Protein AF-A0A356J561-F1 (afdb_monomer_lite)

Secondary structure (DSSP, 8-state):
--GGGGS-HHHHHHHHHHHHHHHHHHHTTS-EEESSSEEEHHHHHHHHHHHHHHHHHHHHHHHHT-HHHHHHHHHHHHHHHHHHHHTT--HHHHHHHHHHHHHHHHHHHHHHHHHHH-GGGHHHHHHHHHHHHHHHHHTS-THHHHHHTT-S---THHHHHHHHSHHHHHHHHHHHHTHHHHHHTTTS-HHHHHHHHHHHHHHHHHH-GGGHHHHHHHHHHHHHHHHHTTSHHHHHHHHHTHHHHHHHHHHHHHHHHHHHHHHHHTTTT-HHHHHHHHHHHTT---HHHHHHHH-HHHHHHHHHHHHSTTT---TT-B-SS-HHHHHHHHHS-HHHHHHHHHHHHHHHHTTPPPBPP--SHHHHHHHHHTHHHHHHHHHHHHHHHHIIIIITTSSGGGHHHHHHHHHHHHHHHHH-----HHHHHHHHHHHHHHHHHHTTSSPPPHHHHHHHHHHH--

Radius of gyration: 22.51 Å; chains: 1; bounding box: 52×52×66 Å

pLDDT: mean 91.41, std 10.83, range [37.75, 98.75]

Sequence (458 aa):
MKVKDLIPPAERRRRGHIAFLLFLLGLFAETKVYLYGAIALSELVIFALTPILVLKHYYRMRREGFLPFIFMMGGLIVSMLISSAWNHTPLPYVIKQFAMLYGILAYYICFYELLRQNMRGLGWFFFGVALSHIITIYALNPTVTVSEAGSAYIGQGDTYDIVRGPLFWIARVQAFGQIPIIGSYLSTPFVYSIFFPIAFSAFALASTVSGRGAALFAFLSCLILAVGRKSREKMQRLSRHFLVFVVLGLIGVVLFKSIYSYTASTGMLGDAARGKYEAQTSQGSGLIRLLMGGRSEFFMAIPAAIHRPIMGYGPQAEDKDGYALRFLLKYGDDQAVKNYNKRRLDMLRFGYRMSIPTHSHVMWAWITCGLFGLIFFLWLVYLVYQHMRHYIAAIPQWYGYFALTIPPFLWDFFFSPITQRWSLGLFAACLFFARAVGRGTMRLPPDMELEAEKHDTK

Structure (mmCIF, N/CA/C/O backbone):
data_AF-A0A356J561-F1
#
_entry.id   AF-A0A356J561-F1
#
loop_
_atom_site.group_PDB
_atom_site.id
_atom_site.type_symbol
_atom_site.label_atom_id
_atom_site.label_alt_id
_atom_site.label_comp_id
_atom_site.label_asym_id
_atom_site.label_entity_id
_atom_site.label_seq_id
_atom_site.pdbx_PDB_ins_code
_atom_site.Cartn_x
_atom_site.Cartn_y
_atom_site.Cartn_z
_atom_site.occupancy
_atom_site.B_iso_or_equiv
_atom_site.auth_seq_id
_atom_site.auth_comp_id
_atom_site.auth_asym_id
_atom_site.auth_atom_id
_atom_site.pdbx_PDB_model_num
ATOM 1 N N . MET A 1 1 ? -14.756 6.631 36.782 1.00 66.31 1 MET A N 1
ATOM 2 C CA . MET A 1 1 ? -14.152 5.308 36.499 1.00 66.31 1 MET A CA 1
ATOM 3 C C . MET A 1 1 ? -13.190 5.442 35.322 1.00 66.31 1 MET A C 1
ATOM 5 O O . MET A 1 1 ? -13.579 6.043 34.319 1.00 66.31 1 MET A O 1
ATOM 9 N N . LYS A 1 2 ? -11.928 4.997 35.424 1.00 78.62 2 LYS A N 1
ATOM 10 C CA . LYS A 1 2 ? -11.008 5.060 34.271 1.00 78.62 2 LYS A CA 1
ATOM 11 C C . LYS A 1 2 ? -11.382 3.918 33.321 1.00 78.62 2 LYS A C 1
ATOM 13 O O . LYS A 1 2 ? -11.711 2.829 33.763 1.00 78.62 2 LYS A O 1
ATOM 18 N N . VAL A 1 3 ? -11.301 4.134 32.005 1.00 77.56 3 VAL A N 1
ATOM 19 C CA . VAL A 1 3 ? -11.665 3.118 30.984 1.00 77.56 3 VAL A CA 1
ATOM 20 C C . VAL A 1 3 ? -10.911 1.794 31.190 1.00 77.56 3 VAL A C 1
ATOM 22 O O . VAL A 1 3 ? -11.431 0.724 30.900 1.00 77.56 3 VAL A O 1
ATOM 25 N N . LYS A 1 4 ? -9.693 1.859 31.743 1.00 77.38 4 LYS A N 1
ATOM 26 C CA . LYS A 1 4 ? -8.872 0.685 32.066 1.00 77.38 4 LYS A CA 1
ATOM 27 C C . LYS A 1 4 ? -9.520 -0.230 33.112 1.00 77.38 4 LYS A C 1
ATOM 29 O O . LYS A 1 4 ? -9.250 -1.429 33.084 1.00 77.38 4 LYS A O 1
ATOM 34 N N . ASP A 1 5 ? -10.365 0.312 33.982 1.00 85.94 5 ASP A N 1
ATOM 35 C CA . ASP A 1 5 ? -11.000 -0.416 35.085 1.00 85.94 5 ASP A CA 1
ATOM 36 C C . ASP A 1 5 ? -12.184 -1.271 34.602 1.00 85.94 5 ASP A C 1
ATOM 38 O O . ASP A 1 5 ? -12.628 -2.159 35.316 1.00 85.94 5 ASP A O 1
ATOM 42 N N . LEU A 1 6 ? -12.662 -1.044 33.371 1.00 85.88 6 LEU A N 1
ATOM 43 C CA . LEU A 1 6 ? -13.761 -1.802 32.760 1.00 85.88 6 LEU A CA 1
ATOM 44 C C . LEU A 1 6 ? -13.317 -3.141 32.155 1.00 85.88 6 LEU A C 1
ATOM 46 O O . LEU A 1 6 ? -14.156 -3.981 31.850 1.00 85.88 6 LEU A O 1
ATOM 50 N N . ILE A 1 7 ? -12.011 -3.336 31.942 1.00 89.31 7 ILE A N 1
ATOM 51 C CA . ILE A 1 7 ? -11.474 -4.543 31.306 1.00 89.31 7 ILE A CA 1
ATOM 52 C C . ILE A 1 7 ? -10.985 -5.499 32.399 1.00 89.31 7 ILE A C 1
ATOM 54 O O . ILE A 1 7 ? -10.043 -5.138 33.120 1.00 89.31 7 ILE A O 1
ATOM 58 N N . PRO A 1 8 ? -11.535 -6.725 32.492 1.00 93.31 8 PRO A N 1
ATOM 59 C CA . PRO A 1 8 ? -11.072 -7.729 33.440 1.00 93.31 8 PRO A CA 1
ATOM 60 C C . PRO A 1 8 ? -9.554 -7.976 33.328 1.00 93.31 8 PRO A C 1
ATOM 62 O O . PRO A 1 8 ? -9.016 -8.007 32.213 1.00 93.31 8 PRO A O 1
ATOM 65 N N . PRO A 1 9 ? -8.832 -8.217 34.440 1.00 93.56 9 PRO A N 1
ATOM 66 C CA . PRO A 1 9 ? -7.381 -8.429 34.418 1.00 93.56 9 PRO A CA 1
ATOM 67 C C . PRO A 1 9 ? -6.921 -9.542 33.462 1.00 93.56 9 PRO A C 1
ATOM 69 O O . PRO A 1 9 ? -5.907 -9.391 32.777 1.00 93.56 9 PRO A O 1
ATOM 72 N N . ALA A 1 10 ? -7.687 -10.635 33.367 1.00 94.69 10 ALA A N 1
ATOM 73 C CA . ALA A 1 10 ? -7.405 -11.745 32.456 1.00 94.69 10 ALA A CA 1
ATOM 74 C C . ALA A 1 10 ? -7.483 -11.321 30.978 1.00 94.69 10 ALA A C 1
ATOM 76 O O . ALA A 1 10 ? -6.598 -11.645 30.183 1.00 94.69 10 ALA A O 1
ATOM 77 N N . GLU A 1 11 ? -8.497 -10.532 30.612 1.00 93.94 11 GLU A N 1
ATOM 78 C CA . GLU A 1 11 ? -8.637 -10.002 29.256 1.00 93.94 11 GLU A CA 1
ATOM 79 C C . GLU A 1 11 ? -7.517 -9.007 28.934 1.00 93.94 11 GLU A C 1
ATOM 81 O O . GLU A 1 11 ? -6.942 -9.049 27.845 1.00 93.94 11 GLU A O 1
ATOM 86 N N . ARG A 1 12 ? -7.132 -8.165 29.900 1.00 93.75 12 ARG A N 1
ATOM 87 C CA . ARG A 1 12 ? -6.001 -7.240 29.751 1.00 93.75 12 ARG A CA 1
ATOM 88 C C . ARG A 1 12 ? -4.695 -7.986 29.462 1.00 93.75 12 ARG A C 1
ATOM 90 O O . ARG A 1 12 ? -3.972 -7.601 28.542 1.00 93.75 12 ARG A O 1
ATOM 97 N N . ARG A 1 13 ? -4.415 -9.070 30.198 1.00 96.12 13 ARG A N 1
ATOM 98 C CA . ARG A 1 13 ? -3.238 -9.927 29.972 1.00 96.12 13 ARG A CA 1
ATOM 99 C C . ARG A 1 13 ? -3.271 -10.549 28.574 1.00 96.12 13 ARG A C 1
ATOM 101 O O . ARG A 1 13 ? -2.289 -10.452 27.841 1.00 96.12 13 ARG A O 1
ATOM 108 N N . ARG A 1 14 ? -4.419 -11.099 28.163 1.00 96.56 14 ARG A N 1
ATOM 109 C CA . ARG A 1 14 ? -4.609 -11.651 26.812 1.00 96.56 14 ARG A CA 1
ATOM 110 C C . ARG A 1 14 ? -4.362 -10.605 25.722 1.00 96.56 14 ARG A C 1
ATOM 112 O O . ARG A 1 14 ? -3.602 -10.875 24.798 1.00 96.56 14 ARG A O 1
ATOM 119 N N . ARG A 1 15 ? -4.946 -9.405 25.833 1.00 95.81 15 ARG A N 1
ATOM 120 C CA . ARG A 1 15 ? -4.719 -8.304 24.874 1.00 95.81 15 ARG A CA 1
ATOM 121 C C . ARG A 1 15 ? -3.240 -7.906 24.804 1.00 95.81 15 ARG A C 1
ATOM 123 O O . ARG A 1 15 ? -2.757 -7.624 23.710 1.00 95.81 15 ARG A O 1
ATOM 130 N N . GLY A 1 16 ? -2.527 -7.939 25.934 1.00 96.94 16 GLY A N 1
ATOM 131 C CA . GLY A 1 16 ? -1.077 -7.734 26.000 1.00 96.94 16 GLY A CA 1
ATOM 132 C C . GLY A 1 16 ? -0.287 -8.777 25.206 1.00 96.94 16 GLY A C 1
ATOM 133 O O . GLY A 1 16 ? 0.551 -8.408 24.389 1.00 96.94 16 GLY A O 1
ATOM 134 N N . HIS A 1 17 ? -0.611 -10.065 25.357 1.00 97.81 17 HIS A N 1
ATOM 135 C CA . HIS A 1 17 ? 0.009 -11.125 24.554 1.00 97.81 17 HIS A CA 1
ATOM 136 C C . HIS A 1 17 ? -0.261 -10.950 23.056 1.00 97.81 17 HIS A C 1
ATOM 138 O O . HIS A 1 17 ? 0.660 -11.057 22.254 1.00 97.81 17 HIS A O 1
ATOM 144 N N . ILE A 1 18 ? -1.494 -10.614 22.666 1.00 98.12 18 ILE A N 1
ATOM 145 C CA . ILE A 1 18 ? -1.825 -10.365 21.254 1.00 98.12 18 ILE A CA 1
ATOM 146 C C . ILE A 1 18 ? -1.093 -9.133 20.707 1.00 98.12 18 ILE A C 1
ATOM 148 O O . ILE A 1 18 ? -0.613 -9.167 19.577 1.00 98.12 18 ILE A O 1
ATOM 152 N N . ALA A 1 19 ? -0.962 -8.062 21.494 1.00 98.00 19 ALA A N 1
ATOM 153 C CA . ALA A 1 19 ? -0.169 -6.894 21.107 1.00 98.00 19 ALA A CA 1
ATOM 154 C C . ALA A 1 19 ? 1.305 -7.258 20.884 1.00 98.00 19 ALA A C 1
ATOM 156 O O . ALA A 1 19 ? 1.902 -6.813 19.908 1.00 98.00 19 ALA A O 1
ATOM 157 N N . PHE A 1 20 ? 1.868 -8.110 21.745 1.00 98.31 20 PHE A N 1
ATOM 158 C CA . PHE A 1 20 ? 3.225 -8.618 21.582 1.00 98.31 20 PHE A CA 1
ATOM 159 C C . PHE A 1 20 ? 3.372 -9.494 20.328 1.00 98.31 20 PHE A C 1
ATOM 161 O O . PHE A 1 20 ? 4.332 -9.331 19.584 1.00 98.31 20 PHE A O 1
ATOM 168 N N . LEU A 1 21 ? 2.398 -10.359 20.025 1.00 98.38 21 LEU A N 1
ATOM 169 C CA . LEU A 1 21 ? 2.399 -11.137 18.779 1.00 98.38 21 LEU A CA 1
ATOM 170 C C . LEU A 1 21 ? 2.306 -10.244 17.535 1.00 98.38 21 LEU A C 1
ATOM 172 O O . LEU A 1 21 ? 3.018 -10.485 16.566 1.00 98.38 21 LEU A O 1
ATOM 176 N N . LEU A 1 22 ? 1.475 -9.197 17.562 1.00 98.50 22 LEU A N 1
ATOM 177 C CA . LEU A 1 22 ? 1.405 -8.199 16.488 1.00 98.50 22 LEU A CA 1
ATOM 178 C C . LEU A 1 22 ? 2.728 -7.445 16.336 1.00 98.50 22 LEU A C 1
ATOM 180 O O . LEU A 1 22 ? 3.173 -7.224 15.213 1.00 98.50 22 LEU A O 1
ATOM 184 N N . PHE A 1 23 ? 3.375 -7.096 17.449 1.00 98.50 23 PHE A N 1
ATOM 185 C CA . PHE A 1 23 ? 4.709 -6.508 17.441 1.00 98.50 23 PHE A CA 1
ATOM 186 C C . PHE A 1 23 ? 5.737 -7.437 16.790 1.00 98.50 23 PHE A C 1
ATOM 188 O O . PHE A 1 23 ? 6.428 -6.997 15.879 1.00 98.50 23 PHE A O 1
ATOM 195 N N . LEU A 1 24 ? 5.803 -8.715 17.184 1.00 98.25 24 LEU A N 1
ATOM 196 C CA . LEU A 1 24 ? 6.716 -9.691 16.575 1.00 98.25 24 LEU A CA 1
ATOM 197 C C . LEU A 1 24 ? 6.417 -9.913 15.089 1.00 98.25 24 LEU A C 1
ATOM 199 O O . LEU A 1 24 ? 7.339 -9.986 14.279 1.00 98.25 24 LEU A O 1
ATOM 203 N N . LEU A 1 25 ? 5.134 -9.973 14.719 1.00 98.31 25 LEU A N 1
ATOM 204 C CA . LEU A 1 25 ? 4.709 -10.085 13.326 1.00 98.31 25 LEU A CA 1
ATOM 205 C C . LEU A 1 25 ? 5.248 -8.914 12.493 1.00 98.31 25 LEU A C 1
ATOM 207 O O . LEU A 1 25 ? 5.758 -9.140 11.401 1.00 98.31 25 LEU A O 1
ATOM 211 N N . GLY A 1 26 ? 5.183 -7.688 13.023 1.00 98.06 26 GLY A N 1
ATOM 212 C CA . GLY A 1 26 ? 5.759 -6.500 12.389 1.00 98.06 26 GLY A CA 1
ATOM 213 C C . GLY A 1 26 ? 7.287 -6.484 12.404 1.00 98.06 26 GLY A C 1
ATOM 214 O O . GLY A 1 26 ? 7.905 -6.183 11.387 1.00 98.06 26 GLY A O 1
ATOM 215 N N . LEU A 1 27 ? 7.903 -6.859 13.528 1.00 97.31 27 LEU A N 1
ATOM 216 C CA . LEU A 1 27 ? 9.357 -6.896 13.722 1.00 97.31 27 LEU A CA 1
ATOM 217 C C . LEU A 1 27 ? 10.054 -7.798 12.705 1.00 97.31 27 LEU A C 1
ATOM 219 O O . LEU A 1 27 ? 11.176 -7.512 12.299 1.00 97.31 27 LEU A O 1
ATOM 223 N N . PHE A 1 28 ? 9.374 -8.854 12.268 1.00 96.69 28 PHE A N 1
ATOM 224 C CA . PHE A 1 28 ? 9.879 -9.817 11.298 1.00 96.69 28 PHE A CA 1
ATOM 225 C C . PHE A 1 28 ? 9.219 -9.695 9.915 1.00 96.69 28 PHE A C 1
ATOM 227 O O . PHE A 1 28 ? 9.334 -10.618 9.104 1.00 96.69 28 PHE A O 1
ATOM 234 N N . ALA A 1 29 ? 8.500 -8.603 9.633 1.00 95.62 29 ALA A N 1
ATOM 235 C CA . ALA A 1 29 ? 7.824 -8.377 8.350 1.00 95.62 29 ALA A CA 1
ATOM 236 C C . ALA A 1 29 ? 8.774 -7.915 7.234 1.00 95.62 29 ALA A C 1
ATOM 238 O O . ALA A 1 29 ? 8.574 -8.270 6.075 1.00 95.62 29 ALA A O 1
ATOM 239 N N . GLU A 1 30 ? 9.819 -7.158 7.575 1.00 91.94 30 GLU A N 1
ATOM 240 C CA . GLU A 1 30 ? 10.835 -6.679 6.618 1.00 91.94 30 GLU A CA 1
ATOM 241 C C . GLU A 1 30 ? 12.146 -7.454 6.716 1.00 91.94 30 GLU A C 1
ATOM 243 O O . GLU A 1 30 ? 13.008 -7.371 5.847 1.00 91.94 30 GLU A O 1
ATOM 248 N N . THR A 1 31 ? 12.268 -8.261 7.762 1.00 91.25 31 THR A N 1
ATOM 249 C CA . THR A 1 31 ? 13.408 -9.122 8.013 1.00 91.25 31 THR A CA 1
ATOM 250 C C . THR A 1 31 ? 13.351 -10.347 7.111 1.00 91.25 31 THR A C 1
ATOM 252 O O . THR A 1 31 ? 12.625 -11.295 7.406 1.00 91.25 31 THR A O 1
ATOM 255 N N . LYS A 1 32 ? 14.086 -10.320 5.996 1.00 88.44 32 LYS A N 1
ATOM 256 C CA . LYS A 1 32 ? 13.977 -11.316 4.921 1.00 88.44 32 LYS A CA 1
ATOM 257 C C . LYS A 1 32 ? 15.174 -12.256 4.855 1.00 88.44 32 LYS A C 1
ATOM 259 O O . LYS A 1 32 ? 16.315 -11.858 5.063 1.00 88.44 32 LYS A O 1
ATOM 264 N N . VAL A 1 33 ? 14.890 -13.503 4.500 1.00 88.38 33 VAL A N 1
ATOM 265 C CA . VAL A 1 33 ? 15.867 -14.522 4.109 1.00 88.38 33 VAL A CA 1
ATOM 266 C C . VAL A 1 33 ? 15.682 -14.852 2.632 1.00 88.38 33 VAL A C 1
ATOM 268 O O . VAL A 1 33 ? 14.574 -14.759 2.098 1.00 88.38 33 VAL A O 1
ATOM 271 N N . TYR A 1 34 ? 16.767 -15.218 1.951 1.00 83.88 34 TYR A N 1
ATOM 272 C CA . TYR A 1 34 ? 16.714 -15.569 0.535 1.00 83.88 34 TYR A CA 1
ATOM 273 C C . TYR A 1 34 ? 16.515 -17.081 0.368 1.00 83.88 34 TYR A C 1
ATOM 275 O O . TYR A 1 34 ? 17.456 -17.860 0.503 1.00 83.88 34 TYR A O 1
ATOM 283 N N . LEU A 1 35 ? 15.279 -17.491 0.082 1.00 83.56 35 LEU A N 1
ATOM 284 C CA . LEU A 1 35 ? 14.867 -18.871 -0.187 1.00 83.56 35 LEU A CA 1
ATOM 285 C C . LEU A 1 35 ? 14.067 -18.888 -1.499 1.00 83.56 35 LEU A C 1
ATOM 287 O O . LEU A 1 35 ? 12.858 -18.676 -1.492 1.00 83.56 35 LEU A O 1
ATOM 291 N N . TYR A 1 36 ? 14.745 -19.075 -2.641 1.00 78.19 36 TYR A N 1
ATOM 292 C CA . TYR A 1 36 ? 14.140 -18.971 -3.988 1.00 78.19 36 TYR A CA 1
ATOM 293 C C . TYR A 1 36 ? 13.408 -17.635 -4.246 1.00 78.19 36 TYR A C 1
ATOM 295 O O . TYR A 1 36 ? 12.451 -17.538 -5.016 1.00 78.19 36 TYR A O 1
ATOM 303 N N . GLY A 1 37 ? 13.892 -16.581 -3.590 1.00 81.31 37 GLY A N 1
ATOM 304 C CA . GLY A 1 37 ? 13.260 -15.274 -3.493 1.00 81.31 37 GLY A CA 1
ATOM 305 C C . GLY A 1 37 ? 13.356 -14.752 -2.063 1.00 81.31 37 GLY A C 1
ATOM 306 O O . GLY A 1 37 ? 13.749 -15.471 -1.149 1.00 81.31 37 GLY A O 1
ATOM 307 N N . ALA A 1 38 ? 13.016 -13.486 -1.860 1.00 85.81 38 ALA A N 1
ATOM 308 C CA . ALA A 1 38 ? 12.989 -12.915 -0.525 1.00 85.81 38 ALA A CA 1
ATOM 309 C C . ALA A 1 38 ? 11.704 -13.349 0.201 1.00 85.81 38 ALA A C 1
ATOM 311 O O . ALA A 1 38 ? 10.593 -13.120 -0.292 1.00 85.81 38 ALA A O 1
ATOM 312 N N . ILE A 1 39 ? 11.857 -14.007 1.348 1.00 91.25 39 ILE A N 1
ATOM 313 C CA . ILE A 1 39 ? 10.764 -14.426 2.232 1.00 91.25 39 ILE A CA 1
ATOM 314 C C . ILE A 1 39 ? 11.021 -13.803 3.600 1.00 91.25 39 ILE A C 1
ATOM 316 O O . ILE A 1 39 ? 12.116 -13.942 4.145 1.00 91.25 39 ILE A O 1
ATOM 320 N N . ALA A 1 40 ? 10.044 -13.094 4.155 1.00 93.88 40 ALA A N 1
ATOM 321 C CA . ALA A 1 40 ? 10.171 -12.522 5.486 1.00 93.88 40 ALA A CA 1
ATOM 322 C C . ALA A 1 40 ? 10.139 -13.624 6.556 1.00 93.88 40 ALA A C 1
ATOM 324 O O . ALA A 1 40 ? 9.437 -14.624 6.422 1.00 93.88 40 ALA A O 1
ATOM 325 N N . LEU A 1 41 ? 10.854 -13.443 7.663 1.00 95.06 41 LEU A N 1
ATOM 326 C CA . LEU A 1 41 ? 10.851 -14.411 8.763 1.00 95.06 41 LEU A CA 1
ATOM 327 C C . LEU A 1 41 ? 9.440 -14.624 9.331 1.00 95.06 41 LEU A C 1
ATOM 329 O O . LEU A 1 41 ? 9.065 -15.747 9.662 1.00 95.06 41 LEU A O 1
ATOM 333 N N . SER A 1 42 ? 8.627 -13.566 9.378 1.00 97.25 42 SER A N 1
ATOM 334 C CA . SER A 1 42 ? 7.215 -13.687 9.753 1.00 97.25 42 SER A CA 1
ATOM 335 C C . SER A 1 42 ? 6.394 -14.519 8.763 1.00 97.25 42 SER A C 1
ATOM 337 O O . SER A 1 42 ? 5.468 -15.210 9.190 1.00 97.25 42 SER A O 1
ATOM 339 N N . GLU A 1 43 ? 6.742 -14.506 7.471 1.00 96.94 43 GLU A N 1
ATOM 340 C CA . GLU A 1 43 ? 6.055 -15.292 6.441 1.00 96.94 43 GLU A CA 1
ATOM 341 C C . GLU A 1 43 ? 6.186 -16.791 6.688 1.00 96.94 43 GLU A C 1
ATOM 343 O O . GLU A 1 43 ? 5.200 -17.508 6.557 1.00 96.94 43 GLU A O 1
ATOM 348 N N . LEU A 1 44 ? 7.355 -17.260 7.134 1.00 96.00 44 LEU A N 1
ATOM 349 C CA . LEU A 1 44 ? 7.582 -18.677 7.443 1.00 96.00 44 LEU A CA 1
ATOM 350 C C . LEU A 1 44 ? 6.567 -19.204 8.466 1.00 96.00 44 LEU A C 1
ATOM 352 O O . LEU A 1 44 ? 5.994 -20.281 8.295 1.00 96.00 44 LEU A O 1
ATOM 356 N N . VAL A 1 45 ? 6.300 -18.411 9.507 1.00 97.31 45 VAL A N 1
ATOM 357 C CA . VAL A 1 45 ? 5.358 -18.773 10.571 1.00 97.31 45 VAL A CA 1
ATOM 358 C C . VAL A 1 45 ? 3.919 -18.701 10.067 1.00 97.31 45 VAL A C 1
ATOM 360 O O . VAL A 1 45 ? 3.149 -19.650 10.237 1.00 97.31 45 VAL A O 1
ATOM 363 N N . ILE A 1 46 ? 3.527 -17.598 9.423 1.00 97.94 46 ILE A N 1
ATOM 364 C CA . ILE A 1 46 ? 2.133 -17.433 8.987 1.00 97.94 46 ILE A CA 1
ATOM 365 C C . ILE A 1 46 ? 1.778 -18.368 7.827 1.00 97.94 46 ILE A C 1
ATOM 367 O O . ILE A 1 46 ? 0.627 -18.786 7.748 1.00 97.94 46 ILE A O 1
ATOM 371 N N . PHE A 1 47 ? 2.724 -18.760 6.968 1.00 97.62 47 PHE A N 1
ATOM 372 C CA . PHE A 1 47 ? 2.470 -19.710 5.879 1.00 97.62 47 PHE A CA 1
ATOM 373 C C . PHE A 1 47 ? 2.016 -21.061 6.429 1.00 97.62 47 PHE A C 1
ATOM 375 O O . PHE A 1 47 ? 1.062 -21.635 5.900 1.00 97.62 47 PHE A O 1
ATOM 382 N N . ALA A 1 48 ? 2.643 -21.518 7.517 1.00 97.25 48 ALA A N 1
ATOM 383 C CA . ALA A 1 48 ? 2.280 -22.749 8.208 1.00 97.25 48 ALA A CA 1
ATOM 384 C C . ALA A 1 48 ? 0.955 -22.621 8.982 1.00 97.25 48 ALA A C 1
ATOM 386 O O . ALA A 1 48 ? 0.140 -23.542 8.982 1.00 97.25 48 ALA A O 1
ATOM 387 N N . LEU A 1 49 ? 0.706 -21.472 9.621 1.00 98.00 49 LEU A N 1
ATOM 388 C CA . LEU A 1 49 ? -0.513 -21.260 10.413 1.00 98.00 49 LEU A CA 1
ATOM 389 C C . LEU A 1 49 ? -1.764 -21.027 9.561 1.00 98.00 49 LEU A C 1
ATOM 391 O O . LEU A 1 49 ? -2.871 -21.332 10.004 1.00 98.00 49 LEU A O 1
ATOM 395 N N . THR A 1 50 ? -1.613 -20.481 8.356 1.00 98.12 50 THR A N 1
ATOM 396 C CA . THR A 1 50 ? -2.735 -20.021 7.527 1.00 98.12 50 THR A CA 1
ATOM 397 C C . THR A 1 50 ? -3.786 -21.105 7.259 1.00 98.12 50 THR A C 1
ATOM 399 O O . THR A 1 50 ? -4.955 -20.842 7.551 1.00 98.12 50 THR A O 1
ATOM 402 N N . PRO A 1 51 ? -3.444 -22.330 6.808 1.00 98.00 51 PRO A N 1
ATOM 403 C CA . PRO A 1 51 ? -4.443 -23.373 6.568 1.00 98.00 51 PRO A CA 1
ATOM 404 C C . PRO A 1 51 ? -5.213 -23.742 7.844 1.00 98.00 51 PRO A C 1
ATOM 406 O O . PRO A 1 51 ? -6.437 -23.872 7.824 1.00 98.00 51 PRO A O 1
ATOM 409 N N . ILE A 1 52 ? -4.509 -23.822 8.978 1.00 98.38 52 ILE A N 1
ATOM 410 C CA . ILE A 1 52 ? -5.092 -24.142 10.288 1.00 98.38 52 ILE A CA 1
ATOM 411 C C . ILE A 1 52 ? -6.063 -23.036 10.720 1.00 98.38 52 ILE A C 1
ATOM 413 O O . ILE A 1 52 ? -7.179 -23.325 11.154 1.00 98.38 52 ILE A O 1
ATOM 417 N N . LEU A 1 53 ? -5.667 -21.768 10.578 1.00 98.19 53 LEU A N 1
ATOM 418 C CA . LEU A 1 53 ? -6.502 -20.617 10.926 1.00 98.19 53 LEU A CA 1
ATOM 419 C C . LEU A 1 53 ? -7.748 -20.523 10.039 1.00 98.19 53 LEU A C 1
ATOM 421 O O . LEU A 1 53 ? -8.828 -20.229 10.557 1.00 98.19 53 LEU A O 1
ATOM 425 N N . VAL A 1 54 ? -7.632 -20.820 8.739 1.00 98.00 54 VAL A N 1
ATOM 426 C CA . VAL A 1 54 ? -8.789 -20.850 7.832 1.00 98.00 54 VAL A CA 1
ATOM 427 C C . VAL A 1 54 ? -9.794 -21.894 8.278 1.00 98.00 54 VAL A C 1
ATOM 429 O O . VAL A 1 54 ? -10.961 -21.556 8.465 1.00 98.00 54 VAL A O 1
ATOM 432 N N . LEU A 1 55 ? -9.349 -23.132 8.499 1.00 98.25 55 LEU A N 1
ATOM 433 C CA . LEU A 1 55 ? -10.228 -24.228 8.910 1.00 98.25 55 LEU A CA 1
ATOM 434 C C . LEU A 1 55 ? -10.871 -23.947 10.273 1.00 98.25 55 LEU A C 1
ATOM 436 O O . LEU A 1 55 ? -12.087 -24.062 10.428 1.00 98.25 55 LEU A O 1
ATOM 440 N N . LYS A 1 56 ? -10.076 -23.488 11.246 1.00 98.38 56 LYS A N 1
ATOM 441 C CA . LYS A 1 56 ? -10.539 -23.191 12.608 1.00 98.38 56 LYS A CA 1
ATOM 442 C C . LYS A 1 56 ? -11.538 -22.032 12.663 1.00 98.38 56 LYS A C 1
ATOM 444 O O . LYS A 1 56 ? -12.438 -22.035 13.505 1.00 98.38 56 LYS A O 1
ATOM 449 N N . HIS A 1 57 ? -11.383 -21.023 11.805 1.00 97.94 57 HIS A N 1
ATOM 450 C CA . HIS A 1 57 ? -12.172 -19.790 11.864 1.00 97.94 57 HIS A CA 1
ATOM 451 C C . HIS A 1 57 ? -13.118 -19.588 10.675 1.00 97.94 57 HIS A C 1
ATOM 453 O O . HIS A 1 57 ? -13.744 -18.531 10.581 1.00 97.94 57 HIS A O 1
ATOM 459 N N . TYR A 1 58 ? -13.304 -20.600 9.822 1.00 98.12 58 TYR A N 1
ATOM 460 C CA . TYR A 1 58 ? -14.119 -20.523 8.605 1.00 98.12 58 TYR A CA 1
ATOM 461 C C . TYR A 1 58 ? -15.527 -19.959 8.843 1.00 98.12 58 TYR A C 1
ATOM 463 O O . TYR A 1 58 ? -15.902 -18.938 8.266 1.00 98.12 58 TYR A O 1
ATOM 471 N N . TYR A 1 59 ? -16.299 -20.571 9.750 1.00 98.38 59 TYR A N 1
ATOM 472 C CA . TYR A 1 59 ? -17.669 -20.135 10.056 1.00 98.38 59 TYR A CA 1
ATOM 473 C C . TYR A 1 59 ? -17.728 -18.705 10.594 1.00 98.38 59 TYR A C 1
ATOM 475 O O . TYR A 1 59 ? -18.659 -17.952 10.302 1.00 98.38 59 TYR A O 1
ATOM 483 N N . ARG A 1 60 ? -16.711 -18.311 11.362 1.00 98.12 60 ARG A N 1
ATOM 484 C CA . ARG A 1 60 ? -16.620 -16.975 11.941 1.00 98.12 60 ARG A CA 1
ATOM 485 C C . ARG A 1 60 ? -16.311 -15.931 10.867 1.00 98.12 60 ARG A C 1
ATOM 487 O O . ARG A 1 60 ? -17.033 -14.940 10.779 1.00 98.12 60 ARG A O 1
ATOM 494 N N . MET A 1 61 ? -15.327 -16.200 10.007 1.00 98.38 61 MET A N 1
ATOM 495 C CA . MET A 1 61 ? -14.997 -15.365 8.849 1.00 98.38 61 MET A CA 1
ATOM 496 C C . MET A 1 61 ? -16.179 -15.243 7.886 1.00 98.38 61 MET A C 1
ATOM 498 O O . MET A 1 61 ? -16.424 -14.160 7.360 1.00 98.38 61 MET A O 1
ATOM 502 N N . ARG A 1 62 ? -16.951 -16.321 7.685 1.00 98.25 62 ARG A N 1
ATOM 503 C CA . ARG A 1 62 ? -18.180 -16.299 6.878 1.00 98.25 62 ARG A CA 1
ATOM 504 C C . ARG A 1 62 ? -19.208 -15.332 7.450 1.00 98.25 62 ARG A C 1
ATOM 506 O O . ARG A 1 62 ? -19.694 -14.471 6.723 1.00 98.25 62 ARG A O 1
ATOM 513 N N . ARG A 1 63 ? -19.512 -15.453 8.745 1.00 98.19 63 ARG A N 1
ATOM 514 C CA . ARG A 1 63 ? -20.495 -14.601 9.433 1.00 98.19 63 ARG A CA 1
ATOM 515 C C . ARG A 1 63 ? -20.081 -13.129 9.450 1.00 98.19 63 ARG A C 1
ATOM 517 O O . ARG A 1 63 ? -20.921 -12.254 9.291 1.00 98.19 63 ARG A O 1
ATOM 524 N N . GLU A 1 64 ? -18.794 -12.863 9.647 1.00 98.06 64 GLU A N 1
ATOM 525 C CA . GLU A 1 64 ? -18.238 -11.505 9.716 1.00 98.06 64 GLU A CA 1
ATOM 526 C C . GLU A 1 64 ? -17.909 -10.934 8.319 1.00 98.06 64 GLU A C 1
ATOM 528 O O . GLU A 1 64 ? -17.523 -9.775 8.200 1.00 98.06 64 GLU A O 1
ATOM 533 N N . GLY A 1 65 ? -18.099 -11.719 7.250 1.00 98.00 65 GLY A N 1
ATOM 534 C CA . GLY A 1 65 ? -18.004 -11.267 5.863 1.00 98.00 65 GLY A CA 1
ATOM 535 C C . GLY A 1 65 ? -16.593 -11.211 5.275 1.00 98.00 65 GLY A C 1
ATOM 536 O O . GLY A 1 65 ? -16.418 -10.517 4.284 1.00 98.00 65 GLY A O 1
ATOM 537 N N . PHE A 1 66 ? -15.611 -11.923 5.836 1.00 98.50 66 PHE A N 1
ATOM 538 C CA . PHE A 1 66 ? -14.200 -11.932 5.398 1.00 98.50 66 PHE A CA 1
ATOM 539 C C . PHE A 1 66 ? -13.907 -12.913 4.242 1.00 98.50 66 PHE A C 1
ATOM 541 O O . PHE A 1 66 ? -12.933 -12.752 3.511 1.00 98.50 66 PHE A O 1
ATOM 548 N N . LEU A 1 67 ? -14.766 -13.915 4.011 1.00 98.31 67 LEU A N 1
ATOM 549 C CA . LEU A 1 67 ? -14.550 -14.910 2.946 1.00 98.31 67 LEU A CA 1
ATOM 550 C C . LEU A 1 67 ? -14.414 -14.358 1.512 1.00 98.31 67 LEU A C 1
ATOM 552 O O . LEU A 1 67 ? -13.636 -14.944 0.760 1.00 98.31 67 LEU A O 1
ATOM 556 N N . PRO A 1 68 ? -15.098 -13.272 1.089 1.00 98.50 68 PRO A N 1
ATOM 557 C CA . PRO A 1 68 ? -14.964 -12.764 -0.274 1.00 98.50 68 PRO A CA 1
ATOM 558 C C . PRO A 1 68 ? -13.515 -12.477 -0.678 1.00 98.50 68 PRO A C 1
ATOM 560 O O . PRO A 1 68 ? -13.132 -12.807 -1.792 1.00 98.50 68 PRO A O 1
ATOM 563 N N . PHE A 1 69 ? -12.683 -11.939 0.222 1.00 98.44 69 PHE A N 1
ATOM 564 C CA . PHE A 1 69 ? -11.270 -11.704 -0.086 1.00 98.44 69 PHE A CA 1
ATOM 565 C C . PHE A 1 69 ? -10.485 -13.004 -0.266 1.00 98.44 69 PHE A C 1
ATOM 567 O O . PHE A 1 69 ? -9.685 -13.104 -1.189 1.00 98.44 69 PHE A O 1
ATOM 574 N N . ILE A 1 70 ? -10.754 -14.018 0.564 1.00 98.44 70 ILE A N 1
ATOM 575 C CA . ILE A 1 70 ? -10.121 -15.340 0.452 1.00 98.44 70 ILE A CA 1
ATOM 576 C C . ILE A 1 70 ? -10.463 -15.979 -0.897 1.00 98.44 70 ILE A C 1
ATOM 578 O O . ILE A 1 70 ? -9.567 -16.469 -1.579 1.00 98.44 70 ILE A O 1
ATOM 582 N N . PHE A 1 71 ? -11.729 -15.921 -1.322 1.00 98.38 71 PHE A N 1
ATOM 583 C CA . PHE A 1 71 ? -12.144 -16.448 -2.625 1.00 98.38 71 PHE A CA 1
ATOM 584 C C . PHE A 1 71 ? -11.549 -15.661 -3.794 1.00 98.38 71 PHE A C 1
ATOM 586 O O . PHE A 1 71 ? -11.056 -16.269 -4.741 1.00 98.38 71 PHE A O 1
ATOM 593 N N . MET A 1 72 ? -11.536 -14.329 -3.717 1.00 98.44 72 MET A N 1
ATOM 594 C CA . MET A 1 72 ? -10.941 -13.477 -4.749 1.00 98.44 72 MET A CA 1
ATOM 595 C C . MET A 1 72 ? -9.423 -13.703 -4.867 1.00 98.44 72 MET A C 1
ATOM 597 O O . MET A 1 72 ? -8.910 -13.808 -5.977 1.00 98.44 72 MET A O 1
ATOM 601 N N . MET A 1 73 ? -8.708 -13.867 -3.750 1.00 98.31 73 MET A N 1
ATOM 602 C CA . MET A 1 73 ? -7.284 -14.233 -3.754 1.00 98.31 73 MET A CA 1
ATOM 603 C C . MET A 1 73 ? -7.045 -15.659 -4.259 1.00 98.31 73 MET A C 1
ATOM 605 O O . MET A 1 73 ? -6.107 -15.883 -5.020 1.00 98.31 73 MET A O 1
ATOM 609 N N . GLY A 1 74 ? -7.890 -16.619 -3.876 1.00 98.31 74 GLY A N 1
ATOM 610 C CA . GLY A 1 74 ? -7.823 -17.991 -4.383 1.00 98.31 74 GLY A CA 1
ATOM 611 C C . GLY A 1 74 ? -8.015 -18.047 -5.898 1.00 98.31 74 GLY A C 1
ATOM 612 O O . GLY A 1 74 ? -7.210 -18.658 -6.596 1.00 98.31 74 GLY A O 1
ATOM 613 N N . GLY A 1 75 ? -9.012 -17.328 -6.420 1.00 98.25 75 GLY A N 1
ATOM 614 C CA . GLY A 1 75 ? -9.224 -17.176 -7.860 1.00 98.25 75 GLY A CA 1
ATOM 615 C C . GLY A 1 75 ? -8.039 -16.509 -8.560 1.00 98.25 75 GLY A C 1
ATOM 616 O O . GLY A 1 75 ? -7.658 -16.933 -9.647 1.00 98.25 75 GLY A O 1
ATOM 617 N N . LEU A 1 76 ? -7.395 -15.527 -7.919 1.00 98.06 76 LEU A N 1
ATOM 618 C CA . LEU A 1 76 ? -6.217 -14.854 -8.469 1.00 98.06 76 LEU A CA 1
ATOM 619 C C . LEU A 1 76 ? -5.025 -15.812 -8.579 1.00 98.06 76 LEU A C 1
ATOM 621 O O . LEU A 1 76 ? -4.356 -15.841 -9.610 1.00 98.06 76 LEU A O 1
ATOM 625 N N . ILE A 1 77 ? -4.799 -16.633 -7.549 1.00 98.44 77 ILE A N 1
ATOM 626 C CA . ILE A 1 77 ? -3.775 -17.686 -7.553 1.00 98.44 77 ILE A CA 1
ATOM 627 C C . ILE A 1 77 ? -4.066 -18.712 -8.653 1.00 98.44 77 ILE A C 1
ATOM 629 O O . ILE A 1 77 ? -3.168 -19.043 -9.422 1.00 98.44 77 ILE A O 1
ATOM 633 N N . VAL A 1 78 ? -5.312 -19.181 -8.774 1.00 98.50 78 VAL A N 1
ATOM 634 C CA . VAL A 1 78 ? -5.709 -20.124 -9.833 1.00 98.50 78 VAL A CA 1
ATOM 635 C C . VAL A 1 78 ? -5.502 -19.509 -11.220 1.00 98.50 78 VAL A C 1
ATOM 637 O O . VAL A 1 78 ? -4.912 -20.154 -12.082 1.00 98.50 78 VAL A O 1
ATOM 640 N N . SER A 1 79 ? -5.899 -18.251 -11.425 1.00 98.25 79 SER A N 1
ATOM 641 C CA . SER A 1 79 ? -5.697 -17.541 -12.695 1.00 98.25 79 SER A CA 1
ATOM 642 C C . SER A 1 79 ? -4.215 -17.406 -13.048 1.00 98.25 79 SER A C 1
ATOM 644 O O . SER A 1 79 ? -3.824 -17.628 -14.192 1.00 98.25 79 SER A O 1
ATOM 646 N N . MET A 1 80 ? -3.367 -17.111 -12.059 1.00 97.94 80 MET A N 1
ATOM 647 C CA . MET A 1 80 ? -1.914 -17.070 -12.231 1.00 97.94 80 MET A CA 1
ATOM 648 C C . MET A 1 80 ? -1.345 -18.437 -12.631 1.00 97.94 80 MET A C 1
ATOM 650 O O . MET A 1 80 ? -0.515 -18.505 -13.537 1.00 97.94 80 MET A O 1
ATOM 654 N N . LEU A 1 81 ? -1.804 -19.529 -12.013 1.00 98.25 81 LEU A N 1
ATOM 655 C CA . LEU A 1 81 ? -1.364 -20.887 -12.356 1.00 98.25 81 LEU A CA 1
ATOM 656 C C . LEU A 1 81 ? -1.809 -21.296 -13.767 1.00 98.25 81 LEU A C 1
ATOM 658 O O . LEU A 1 81 ? -1.003 -21.838 -14.520 1.00 98.25 81 LEU A O 1
ATOM 662 N N . ILE A 1 82 ? -3.050 -20.981 -14.155 1.00 98.19 82 ILE A N 1
ATOM 663 C CA . ILE A 1 82 ? -3.558 -21.217 -15.517 1.00 98.19 82 ILE A CA 1
ATOM 664 C C . ILE A 1 82 ? -2.743 -20.411 -16.533 1.00 98.19 82 ILE A C 1
ATOM 666 O O . ILE A 1 82 ? -2.274 -20.967 -17.524 1.00 98.19 82 ILE A O 1
ATOM 670 N N . SER A 1 83 ? -2.516 -19.122 -16.264 1.00 97.75 83 SER A N 1
ATOM 671 C CA . SER A 1 83 ? -1.686 -18.257 -17.109 1.00 97.75 83 SER A CA 1
ATOM 672 C C . SER A 1 83 ? -0.258 -18.789 -17.248 1.00 97.75 83 SER A C 1
ATOM 674 O O . SER A 1 83 ? 0.301 -18.796 -18.345 1.00 97.75 83 SER A O 1
ATOM 676 N N . SER A 1 84 ? 0.316 -19.291 -16.152 1.00 97.50 84 SER A N 1
ATOM 677 C CA . SER A 1 84 ? 1.650 -19.899 -16.136 1.00 97.50 84 SER A CA 1
ATOM 678 C C . SER A 1 84 ? 1.713 -21.159 -16.994 1.00 97.50 84 SER A C 1
ATOM 680 O O . SER A 1 84 ? 2.643 -21.321 -17.781 1.00 97.50 84 SER A O 1
ATOM 682 N N . ALA A 1 85 ? 0.716 -22.040 -16.866 1.00 97.88 85 ALA A N 1
ATOM 683 C CA . ALA A 1 85 ? 0.623 -23.260 -17.658 1.00 97.88 85 ALA A CA 1
ATOM 684 C C . ALA A 1 85 ? 0.457 -22.942 -19.153 1.00 97.88 85 ALA A C 1
ATOM 686 O O . ALA A 1 85 ? 1.160 -23.519 -19.979 1.00 97.88 85 ALA A O 1
ATOM 687 N N . TRP A 1 86 ? -0.403 -21.973 -19.487 1.00 97.44 86 TRP A N 1
ATOM 688 C CA . TRP A 1 86 ? -0.650 -21.520 -20.859 1.00 97.44 86 TRP A CA 1
ATOM 689 C C . TRP A 1 86 ? 0.592 -20.917 -21.526 1.00 97.44 86 TRP A C 1
ATOM 691 O O . TRP A 1 86 ? 0.834 -21.126 -22.711 1.00 97.44 86 TRP A O 1
ATOM 701 N N . ASN A 1 87 ? 1.390 -20.160 -20.770 1.00 96.38 87 ASN A N 1
ATOM 702 C CA . ASN A 1 87 ? 2.586 -19.492 -21.286 1.00 96.38 87 ASN A CA 1
ATOM 703 C C . ASN A 1 87 ? 3.875 -20.316 -21.109 1.00 96.38 87 ASN A C 1
ATOM 705 O O . ASN A 1 87 ? 4.951 -19.821 -21.448 1.00 96.38 87 ASN A O 1
ATOM 709 N N . HIS A 1 88 ? 3.780 -21.551 -20.599 1.00 96.12 88 HIS A N 1
ATOM 710 C CA . HIS A 1 88 ? 4.920 -22.410 -20.259 1.00 96.12 88 HIS A CA 1
ATOM 711 C C . HIS A 1 88 ? 5.959 -21.703 -19.372 1.00 96.12 88 HIS A C 1
ATOM 713 O O . HIS A 1 88 ? 7.169 -21.800 -19.591 1.00 96.12 88 HIS A O 1
ATOM 719 N N . THR A 1 89 ? 5.486 -20.952 -18.376 1.00 95.06 89 THR A N 1
ATOM 720 C CA . THR A 1 89 ? 6.354 -20.200 -17.469 1.00 95.06 89 THR A CA 1
ATOM 721 C C . THR A 1 89 ? 7.237 -21.157 -16.654 1.00 95.06 89 THR A C 1
ATOM 723 O O . THR A 1 89 ? 6.711 -22.099 -16.053 1.00 95.06 89 THR A O 1
ATOM 726 N N . PRO A 1 90 ? 8.561 -20.922 -16.557 1.00 93.38 90 PRO A N 1
ATOM 727 C CA . PRO A 1 90 ? 9.437 -21.782 -15.770 1.00 93.38 90 PRO A CA 1
ATOM 728 C C . PRO A 1 90 ? 9.028 -21.825 -14.292 1.00 93.38 90 PRO A C 1
ATOM 730 O O . PRO A 1 90 ? 8.734 -20.794 -13.678 1.00 93.38 90 PRO A O 1
ATOM 733 N N . LEU A 1 91 ? 9.076 -23.024 -13.703 1.00 94.75 91 LEU A N 1
ATOM 734 C CA . LEU A 1 91 ? 8.617 -23.299 -12.338 1.00 94.75 91 LEU A CA 1
ATOM 735 C C . LEU A 1 91 ? 9.163 -22.329 -11.266 1.00 94.75 91 LEU A C 1
ATOM 737 O O . LEU A 1 91 ? 8.372 -21.911 -10.419 1.00 94.75 91 LEU A O 1
ATOM 741 N N . PRO A 1 92 ? 10.443 -21.893 -11.286 1.00 91.19 92 PRO A N 1
ATOM 742 C CA . PRO A 1 92 ? 10.944 -20.942 -10.290 1.00 91.19 92 PRO A CA 1
ATOM 743 C C . PRO A 1 92 ? 10.156 -19.623 -10.240 1.00 91.19 92 PRO A C 1
ATOM 745 O O . PRO A 1 92 ? 9.900 -19.094 -9.157 1.00 91.19 92 PRO A O 1
ATOM 748 N N . TYR A 1 93 ? 9.715 -19.104 -11.391 1.00 91.75 93 TYR A N 1
ATOM 749 C CA . TYR A 1 93 ? 8.919 -17.874 -11.444 1.00 91.75 93 TYR A CA 1
ATOM 750 C C . TYR A 1 93 ? 7.490 -18.101 -10.953 1.00 91.75 93 TYR A C 1
ATOM 752 O O . TYR A 1 93 ? 6.937 -17.237 -10.270 1.00 91.75 93 TYR A O 1
ATOM 760 N N . VAL A 1 94 ? 6.923 -19.277 -11.237 1.00 95.50 94 VAL A N 1
ATOM 761 C CA . VAL A 1 94 ? 5.606 -19.687 -10.731 1.00 95.50 94 VAL A CA 1
ATOM 762 C C . VAL A 1 94 ? 5.620 -19.776 -9.206 1.00 95.50 94 VAL A C 1
ATOM 764 O O . VAL A 1 94 ? 4.766 -19.176 -8.558 1.00 95.50 94 VAL A O 1
ATOM 767 N N . ILE A 1 95 ? 6.621 -20.440 -8.617 1.00 93.94 95 ILE A N 1
ATOM 768 C CA . ILE A 1 95 ? 6.767 -20.568 -7.156 1.00 93.94 95 ILE A CA 1
ATOM 769 C C . ILE A 1 95 ? 6.935 -19.194 -6.502 1.00 93.94 95 ILE A C 1
ATOM 771 O O . ILE A 1 95 ? 6.248 -18.892 -5.525 1.00 93.94 95 ILE A O 1
ATOM 775 N N . LYS A 1 96 ? 7.801 -18.334 -7.054 1.00 91.69 96 LYS A N 1
ATOM 776 C CA . LYS A 1 96 ? 8.011 -16.973 -6.535 1.00 91.69 96 LYS A CA 1
ATOM 777 C C . LYS A 1 96 ? 6.708 -16.170 -6.527 1.00 91.69 96 LYS A C 1
ATOM 779 O O . LYS A 1 96 ? 6.388 -15.503 -5.541 1.00 91.69 96 LYS A O 1
ATOM 784 N N . GLN A 1 97 ? 5.947 -16.247 -7.616 1.00 93.38 97 GLN A N 1
ATOM 785 C CA . GLN A 1 97 ? 4.690 -15.523 -7.758 1.00 93.38 97 GLN A CA 1
ATOM 786 C C . GLN A 1 97 ? 3.580 -16.095 -6.867 1.00 93.38 97 GLN A C 1
ATOM 788 O O . GLN A 1 97 ? 2.812 -15.341 -6.263 1.00 93.38 97 GLN A O 1
ATOM 793 N N . PHE A 1 98 ? 3.525 -17.420 -6.739 1.00 95.94 98 PHE A N 1
ATOM 794 C CA . PHE A 1 98 ? 2.638 -18.110 -5.811 1.00 95.94 98 PHE A CA 1
ATOM 795 C C . PHE A 1 98 ? 2.911 -17.678 -4.370 1.00 95.94 98 PHE A C 1
ATOM 797 O O . PHE A 1 98 ? 1.985 -17.259 -3.682 1.00 95.94 98 PHE A O 1
ATOM 804 N N . ALA A 1 99 ? 4.174 -17.699 -3.932 1.00 94.94 99 ALA A N 1
ATOM 805 C CA . ALA A 1 99 ? 4.568 -17.297 -2.583 1.00 94.94 99 ALA A CA 1
ATOM 806 C C . ALA A 1 99 ? 4.183 -15.842 -2.276 1.00 94.94 99 ALA A C 1
ATOM 808 O O . ALA A 1 99 ? 3.735 -15.541 -1.173 1.00 94.94 99 ALA A O 1
ATOM 809 N N . MET A 1 100 ? 4.284 -14.944 -3.261 1.00 94.62 100 MET A N 1
ATOM 810 C CA . MET A 1 100 ? 3.849 -13.554 -3.114 1.00 94.62 100 MET A CA 1
ATOM 811 C C . MET A 1 100 ? 2.340 -13.433 -2.861 1.00 94.62 100 MET A C 1
ATOM 813 O O . MET A 1 100 ? 1.928 -12.766 -1.909 1.00 94.62 100 MET A O 1
ATOM 817 N N . LEU A 1 101 ? 1.516 -14.079 -3.694 1.00 96.62 101 LEU A N 1
ATOM 818 C CA . LEU A 1 101 ? 0.054 -14.047 -3.565 1.00 96.62 101 LEU A CA 1
ATOM 819 C C . LEU A 1 101 ? -0.416 -14.776 -2.301 1.00 96.62 101 LEU A C 1
ATOM 821 O O . LEU A 1 101 ? -1.272 -14.271 -1.573 1.00 96.62 101 LEU A O 1
ATOM 825 N N . TYR A 1 102 ? 0.179 -15.933 -2.009 1.00 97.50 102 TYR A N 1
ATOM 826 C CA . TYR A 1 102 ? -0.087 -16.685 -0.791 1.00 97.50 102 TYR A CA 1
ATOM 827 C C . TYR A 1 102 ? 0.315 -15.890 0.451 1.00 97.50 102 TYR A C 1
ATOM 829 O O . TYR A 1 102 ? -0.430 -15.890 1.424 1.00 97.50 102 TYR A O 1
ATOM 837 N N . GLY A 1 103 ? 1.415 -15.134 0.408 1.00 97.31 103 GLY A N 1
ATOM 838 C CA . GLY A 1 103 ? 1.816 -14.275 1.517 1.00 97.31 103 GLY A CA 1
ATOM 839 C C . GLY A 1 103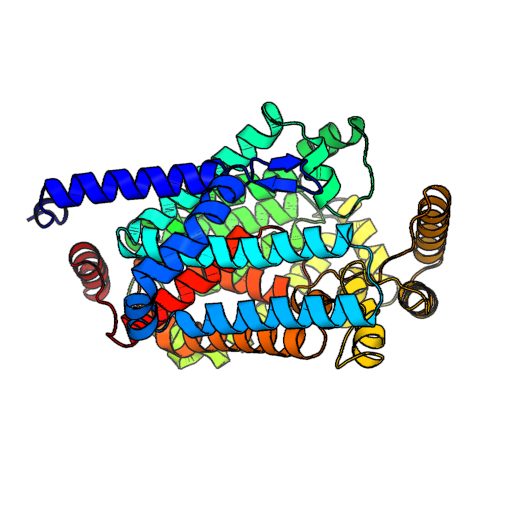 ? 0.817 -13.166 1.816 1.00 97.31 103 GLY A C 1
ATOM 840 O O . GLY A 1 103 ? 0.450 -12.984 2.975 1.00 97.31 103 GLY A O 1
ATOM 841 N N . ILE A 1 104 ? 0.282 -12.494 0.792 1.00 98.06 104 ILE A N 1
ATOM 842 C CA . ILE A 1 104 ? -0.802 -11.508 0.970 1.00 98.06 104 ILE A CA 1
ATOM 843 C C . ILE A 1 104 ? -2.016 -12.154 1.662 1.00 98.06 104 ILE A C 1
ATOM 845 O O . ILE A 1 104 ? -2.562 -11.593 2.617 1.00 98.06 104 ILE A O 1
ATOM 849 N N . LEU A 1 105 ? -2.417 -13.347 1.211 1.00 98.44 105 LEU A N 1
ATOM 850 C CA . LEU A 1 105 ? -3.530 -14.102 1.791 1.00 98.44 105 LEU A CA 1
ATOM 851 C C . LEU A 1 105 ? -3.242 -14.544 3.239 1.00 98.44 105 LEU A C 1
ATOM 853 O O . LEU A 1 105 ? -4.100 -14.405 4.112 1.00 98.44 105 LEU A O 1
ATOM 857 N N . ALA A 1 106 ? -2.030 -15.025 3.509 1.00 98.56 106 ALA A N 1
ATOM 858 C CA . ALA A 1 106 ? -1.591 -15.472 4.824 1.00 98.56 106 ALA A CA 1
ATOM 859 C C . ALA A 1 106 ? -1.582 -14.324 5.843 1.00 98.56 106 ALA A C 1
ATOM 861 O O . ALA A 1 106 ? -2.118 -14.469 6.945 1.00 98.56 106 ALA A O 1
ATOM 862 N N . TYR A 1 107 ? -1.060 -13.153 5.459 1.00 98.56 107 TYR A N 1
ATOM 863 C CA . TYR A 1 107 ? -1.136 -11.952 6.293 1.00 98.56 107 TYR A CA 1
ATOM 864 C C . TYR A 1 107 ? -2.586 -11.545 6.553 1.00 98.56 107 TYR A C 1
ATOM 866 O O . TYR A 1 107 ? -2.929 -11.290 7.704 1.00 98.56 107 TYR A O 1
ATOM 874 N N . TYR A 1 108 ? -3.454 -11.535 5.535 1.00 98.69 108 TYR A N 1
ATOM 875 C CA . TYR A 1 108 ? -4.877 -11.214 5.708 1.00 98.69 108 TYR A CA 1
ATOM 876 C C . TYR A 1 108 ? -5.550 -12.099 6.773 1.00 98.69 108 TYR A C 1
ATOM 878 O O . TYR A 1 108 ? -6.216 -11.591 7.678 1.00 98.69 108 TYR A O 1
ATOM 886 N N . ILE A 1 109 ? -5.332 -13.417 6.710 1.00 98.62 109 ILE A N 1
ATOM 887 C CA . ILE A 1 109 ? -5.910 -14.392 7.651 1.00 98.62 109 ILE A CA 1
ATOM 888 C C . ILE A 1 109 ? -5.303 -14.247 9.052 1.00 98.62 109 ILE A C 1
ATOM 890 O O . ILE A 1 109 ? -6.022 -14.299 10.053 1.00 98.62 109 ILE A O 1
ATOM 894 N N . CYS A 1 110 ? -3.992 -14.021 9.144 1.00 98.56 110 CYS A N 1
ATOM 895 C CA . CYS A 1 110 ? -3.322 -13.799 10.421 1.00 98.56 110 CYS A CA 1
ATOM 896 C C . CYS A 1 110 ? -3.805 -12.502 11.097 1.00 98.56 110 CYS A C 1
ATOM 898 O O . CYS A 1 110 ? -4.149 -12.509 12.282 1.00 98.56 110 CYS A O 1
ATOM 900 N N . PHE A 1 111 ? -3.920 -11.405 10.341 1.00 98.62 111 PHE A N 1
ATOM 901 C CA . PHE A 1 111 ? -4.453 -10.139 10.848 1.00 98.62 111 PHE A CA 1
ATOM 902 C C . PHE A 1 111 ? -5.915 -10.245 11.252 1.00 98.62 111 PHE A C 1
ATOM 904 O O . PHE A 1 111 ? -6.287 -9.655 12.267 1.00 98.62 111 PHE A O 1
ATOM 911 N N . TYR A 1 112 ? -6.729 -11.011 10.521 1.00 98.56 112 TYR A N 1
ATOM 912 C CA . TYR A 1 112 ? -8.090 -11.313 10.950 1.00 98.56 112 TYR A CA 1
ATOM 913 C C . TYR A 1 112 ? -8.104 -11.908 12.365 1.00 98.56 112 TYR A C 1
ATOM 915 O O . TYR A 1 112 ? -8.815 -11.405 13.232 1.00 98.56 112 TYR A O 1
ATOM 923 N N . GLU A 1 113 ? -7.293 -12.926 12.649 1.00 98.25 113 GLU A N 1
ATOM 924 C CA . GLU A 1 113 ? -7.321 -13.547 13.975 1.00 98.25 113 GLU A CA 1
ATOM 925 C C . GLU A 1 113 ? -6.744 -12.630 15.068 1.00 98.25 113 GLU A C 1
ATOM 927 O O . GLU A 1 113 ? -7.344 -12.486 16.137 1.00 98.25 113 GLU A O 1
ATOM 932 N N . LEU A 1 114 ? -5.616 -11.961 14.808 1.00 98.38 114 LEU A N 1
ATOM 933 C CA . LEU A 1 114 ? -4.946 -11.126 15.811 1.00 98.38 114 LEU A CA 1
ATOM 934 C C . LEU A 1 114 ? -5.706 -9.821 16.099 1.00 98.38 114 LEU A C 1
ATOM 936 O O . LEU A 1 114 ? -5.985 -9.508 17.261 1.00 98.38 114 LEU A O 1
ATOM 940 N N . LEU A 1 115 ? -6.094 -9.062 15.068 1.00 98.25 115 LEU A N 1
ATOM 941 C CA . LEU A 1 115 ? -6.772 -7.771 15.252 1.00 98.25 115 LEU A CA 1
ATOM 942 C C . LEU A 1 115 ? -8.190 -7.937 15.790 1.00 98.25 115 LEU A C 1
ATOM 944 O O . LEU A 1 115 ? -8.667 -7.070 16.520 1.00 98.25 115 LEU A O 1
ATOM 948 N N . ARG A 1 116 ? -8.852 -9.067 15.520 1.00 97.62 116 ARG A N 1
ATOM 949 C CA . ARG A 1 116 ? -10.157 -9.357 16.122 1.00 97.62 116 ARG A CA 1
ATOM 950 C C . ARG A 1 116 ? -10.071 -9.482 17.643 1.00 97.62 116 ARG A C 1
ATOM 952 O O . ARG A 1 116 ? -11.022 -9.136 18.340 1.00 97.62 116 ARG A O 1
ATOM 959 N N . GLN A 1 117 ? -8.959 -9.997 18.165 1.00 97.31 117 GLN A N 1
ATOM 960 C CA . GLN A 1 117 ? -8.743 -10.118 19.608 1.00 97.31 117 GLN A CA 1
ATOM 961 C C . GLN A 1 117 ? -8.247 -8.813 20.241 1.00 97.31 117 GLN A C 1
ATOM 963 O O . GLN A 1 117 ? -8.513 -8.564 21.416 1.00 97.31 117 GLN A O 1
ATOM 968 N N . ASN A 1 118 ? -7.523 -7.987 19.483 1.00 97.56 118 ASN A N 1
ATOM 969 C CA . ASN A 1 118 ? -7.042 -6.693 19.949 1.00 97.56 118 ASN A CA 1
ATOM 970 C C . ASN A 1 118 ? -6.958 -5.671 18.803 1.00 97.56 118 ASN A C 1
ATOM 972 O O . ASN A 1 118 ? -5.897 -5.467 18.213 1.00 97.56 118 ASN A O 1
ATOM 976 N N . MET A 1 119 ? -8.060 -4.965 18.536 1.00 97.38 119 MET A N 1
ATOM 977 C CA . MET A 1 119 ? -8.121 -3.948 17.473 1.00 97.38 119 MET A CA 1
ATOM 978 C C . MET A 1 119 ? -7.188 -2.751 17.724 1.00 97.38 119 MET A C 1
ATOM 980 O O . MET A 1 119 ? -6.740 -2.102 16.779 1.00 97.38 119 MET A O 1
ATOM 984 N N . ARG A 1 120 ? -6.843 -2.471 18.989 1.00 96.38 120 ARG A N 1
ATOM 985 C CA . ARG A 1 120 ? -5.851 -1.443 19.363 1.00 96.38 120 ARG A CA 1
ATOM 986 C C . ARG A 1 120 ? -4.409 -1.874 19.078 1.00 96.38 120 ARG A C 1
ATOM 988 O O . ARG A 1 120 ? -3.496 -1.058 19.141 1.00 96.38 120 ARG A O 1
ATOM 995 N N . GLY A 1 121 ? -4.187 -3.148 18.756 1.00 96.94 121 GLY A N 1
ATOM 996 C CA . GLY A 1 121 ? -2.867 -3.708 18.493 1.00 96.94 121 GLY A CA 1
ATOM 997 C C . GLY A 1 121 ? -2.198 -3.214 17.205 1.00 96.94 121 GLY A C 1
ATOM 998 O O . GLY A 1 121 ? -1.010 -3.461 17.021 1.00 96.94 121 GLY A O 1
ATOM 999 N N . LEU A 1 122 ? -2.917 -2.497 16.332 1.00 97.38 122 LEU A N 1
ATOM 1000 C CA . LEU A 1 122 ? -2.397 -2.029 15.043 1.00 97.38 122 LEU A CA 1
ATOM 1001 C C . LEU A 1 122 ? -1.117 -1.186 15.186 1.00 97.38 122 LEU A C 1
ATOM 1003 O O . LEU A 1 122 ? -0.158 -1.392 14.447 1.00 97.38 122 LEU A O 1
ATOM 1007 N N . GLY A 1 123 ? -1.063 -0.290 16.179 1.00 97.75 123 GLY A N 1
ATOM 1008 C CA . GLY A 1 123 ? 0.129 0.524 16.444 1.00 97.75 123 GLY A CA 1
ATOM 1009 C C . GLY A 1 123 ? 1.367 -0.303 16.804 1.00 97.75 123 GLY A C 1
ATOM 1010 O O . GLY A 1 123 ? 2.469 0.037 16.386 1.00 97.75 123 GLY A O 1
ATOM 1011 N N . TRP A 1 124 ? 1.187 -1.421 17.517 1.00 98.38 124 TRP A N 1
ATOM 1012 C CA . TRP A 1 124 ? 2.282 -2.324 17.888 1.00 98.38 124 TRP A CA 1
ATOM 1013 C C . TRP A 1 124 ? 2.865 -3.052 16.683 1.00 98.38 124 TRP A C 1
ATOM 1015 O O . TRP A 1 124 ? 4.082 -3.202 16.602 1.00 98.38 124 TRP A O 1
ATOM 1025 N N . PHE A 1 125 ? 2.019 -3.441 15.727 1.00 98.56 125 PHE A N 1
ATOM 1026 C CA . PHE A 1 125 ? 2.488 -3.991 14.459 1.00 98.56 125 PHE A CA 1
ATOM 1027 C C . PHE A 1 125 ? 3.363 -2.980 13.704 1.00 98.56 125 PHE A C 1
ATOM 1029 O O . PHE A 1 125 ? 4.489 -3.306 13.340 1.00 98.56 125 PHE A O 1
ATOM 1036 N N . PHE A 1 126 ? 2.905 -1.733 13.543 1.00 98.12 126 PHE A N 1
ATOM 1037 C CA . PHE A 1 126 ? 3.686 -0.696 12.854 1.00 98.12 126 PHE A CA 1
ATOM 1038 C C . PHE A 1 126 ? 4.969 -0.305 13.591 1.00 98.12 126 PHE A C 1
ATOM 1040 O O . PHE A 1 126 ? 5.982 -0.042 12.948 1.00 98.12 126 PHE A O 1
ATOM 1047 N N . PHE A 1 127 ? 4.962 -0.323 14.925 1.00 98.31 127 PHE A N 1
ATOM 1048 C CA . PHE A 1 127 ? 6.185 -0.170 15.709 1.00 98.31 127 PHE A CA 1
ATOM 1049 C C . PHE A 1 127 ? 7.176 -1.310 15.441 1.00 98.31 127 PHE A C 1
ATOM 1051 O O . PHE A 1 127 ? 8.361 -1.057 15.227 1.00 98.31 127 PHE A O 1
ATOM 1058 N N . GLY A 1 128 ? 6.682 -2.549 15.358 1.00 98.19 128 GLY A N 1
ATOM 1059 C CA . GLY A 1 128 ? 7.465 -3.697 14.908 1.00 98.19 128 GLY A CA 1
ATOM 1060 C C . GLY A 1 128 ? 8.058 -3.480 13.514 1.00 98.19 128 GLY A C 1
ATOM 1061 O O . GLY A 1 128 ? 9.267 -3.598 13.355 1.00 98.19 128 GLY A O 1
ATOM 1062 N N . VAL A 1 129 ? 7.247 -3.088 12.523 1.00 97.00 129 VAL A N 1
ATOM 1063 C CA . VAL A 1 129 ? 7.709 -2.817 11.144 1.00 97.00 129 VAL A CA 1
ATOM 1064 C C . VAL A 1 129 ? 8.795 -1.736 11.114 1.00 97.00 129 VAL A C 1
ATOM 1066 O O . VAL A 1 129 ? 9.817 -1.902 10.449 1.00 97.00 129 VAL A O 1
ATOM 1069 N N . ALA A 1 130 ? 8.622 -0.650 11.871 1.00 96.44 130 ALA A N 1
ATOM 1070 C CA . ALA A 1 130 ? 9.603 0.429 11.946 1.00 96.44 130 ALA A CA 1
ATOM 1071 C C . ALA A 1 130 ? 10.956 -0.055 12.504 1.00 96.44 130 ALA A C 1
ATOM 1073 O O . ALA A 1 130 ? 12.006 0.291 11.958 1.00 96.44 130 ALA A O 1
ATOM 1074 N N . LEU A 1 131 ? 10.947 -0.912 13.532 1.00 96.38 131 LEU A N 1
ATOM 1075 C CA . LEU A 1 131 ? 12.164 -1.562 14.031 1.00 96.38 131 LEU A CA 1
ATOM 1076 C C . LEU A 1 131 ? 12.721 -2.595 13.046 1.00 96.38 131 LEU A C 1
ATOM 1078 O O . LEU A 1 131 ? 13.936 -2.673 12.875 1.00 96.38 131 LEU A O 1
ATOM 1082 N N . SER A 1 132 ? 11.858 -3.345 12.358 1.00 94.19 132 SER A N 1
ATOM 1083 C CA . SER A 1 132 ? 12.248 -4.310 11.323 1.00 94.19 132 SER A CA 1
ATOM 1084 C C . SER A 1 132 ? 13.067 -3.636 10.224 1.00 94.19 132 SER A C 1
ATOM 1086 O O . SER A 1 132 ? 14.105 -4.156 9.809 1.00 94.19 132 SER A O 1
ATOM 1088 N N . HIS A 1 133 ? 12.668 -2.426 9.815 1.00 88.81 133 HIS A N 1
ATOM 1089 C CA . HIS A 1 133 ? 13.424 -1.618 8.863 1.00 88.81 133 HIS A CA 1
ATOM 1090 C C . HIS A 1 133 ? 14.820 -1.232 9.355 1.00 88.81 133 HIS A C 1
ATOM 1092 O O . HIS A 1 133 ? 15.696 -1.085 8.509 1.00 88.81 133 HIS A O 1
ATOM 1098 N N . ILE A 1 134 ? 15.030 -1.056 10.666 1.00 89.88 134 ILE A N 1
ATOM 1099 C CA . ILE A 1 134 ? 16.351 -0.785 11.258 1.00 89.88 134 ILE A CA 1
ATOM 1100 C C . ILE A 1 134 ? 17.177 -2.073 11.297 1.00 89.88 134 ILE A C 1
ATOM 1102 O O . ILE A 1 134 ? 18.296 -2.108 10.788 1.00 89.88 134 ILE A O 1
ATOM 1106 N N . ILE A 1 135 ? 16.610 -3.144 11.858 1.00 90.25 135 ILE A N 1
ATOM 1107 C CA . ILE A 1 135 ? 17.295 -4.431 12.049 1.00 90.25 135 ILE A CA 1
ATOM 1108 C C . ILE A 1 135 ? 17.780 -4.994 10.718 1.00 90.25 135 ILE A C 1
ATOM 1110 O O . ILE A 1 135 ? 18.925 -5.424 10.616 1.00 90.25 135 ILE A O 1
ATOM 1114 N N . THR A 1 136 ? 16.937 -4.955 9.687 1.00 84.69 136 THR A N 1
ATOM 1115 C CA . THR A 1 136 ? 17.258 -5.534 8.375 1.00 84.69 136 THR A CA 1
ATOM 1116 C C . THR A 1 136 ? 18.503 -4.900 7.752 1.00 84.69 136 THR A C 1
ATOM 1118 O O . THR A 1 136 ? 19.233 -5.569 7.043 1.00 84.69 136 THR A O 1
ATOM 1121 N N . ILE A 1 137 ? 18.818 -3.641 8.054 1.00 77.75 137 ILE A N 1
ATOM 1122 C CA . ILE A 1 137 ? 20.011 -2.983 7.500 1.00 77.75 137 ILE A CA 1
ATOM 1123 C C . ILE A 1 137 ? 21.289 -3.499 8.152 1.00 77.75 137 ILE A C 1
ATOM 1125 O O . ILE A 1 137 ? 22.280 -3.738 7.470 1.00 77.75 137 ILE A O 1
ATOM 1129 N N . TYR A 1 138 ? 21.274 -3.611 9.480 1.00 79.69 138 TYR A N 1
ATOM 1130 C CA . TYR A 1 138 ? 22.485 -3.856 10.259 1.00 79.69 138 TYR A CA 1
ATOM 1131 C C . TYR A 1 138 ? 22.729 -5.341 10.526 1.00 79.69 138 TYR A C 1
ATOM 1133 O O . TYR A 1 138 ? 23.878 -5.754 10.633 1.00 79.69 138 TYR A O 1
ATOM 1141 N N . ALA A 1 139 ? 21.666 -6.139 10.639 1.00 78.25 139 ALA A N 1
ATOM 1142 C CA . ALA A 1 139 ? 21.761 -7.534 11.053 1.00 78.25 139 ALA A CA 1
ATOM 1143 C C . ALA A 1 139 ? 21.653 -8.529 9.889 1.00 78.25 139 ALA A C 1
ATOM 1145 O O . ALA A 1 139 ? 22.244 -9.604 9.965 1.00 78.25 139 ALA A O 1
ATOM 1146 N N . LEU A 1 140 ? 20.887 -8.223 8.832 1.00 72.00 140 LEU A N 1
ATOM 1147 C CA . LEU A 1 140 ? 20.523 -9.215 7.815 1.00 72.00 140 LEU A CA 1
ATOM 1148 C C . LEU A 1 140 ? 20.794 -8.717 6.397 1.00 72.00 140 LEU A C 1
ATOM 1150 O O . LEU A 1 140 ? 20.038 -7.945 5.829 1.00 72.00 140 LEU A O 1
ATOM 1154 N N . ASN A 1 141 ? 21.918 -9.205 5.864 1.00 61.59 141 ASN A N 1
ATOM 1155 C CA . ASN A 1 141 ? 22.480 -9.020 4.526 1.00 61.59 141 ASN A CA 1
ATOM 1156 C C . ASN A 1 141 ? 21.694 -8.064 3.592 1.00 61.59 141 ASN A C 1
ATOM 1158 O O . ASN A 1 141 ? 20.697 -8.456 2.974 1.00 61.59 141 ASN A O 1
ATOM 1162 N N . PRO A 1 142 ? 22.171 -6.826 3.414 1.00 60.22 142 PRO A N 1
ATOM 1163 C CA . PRO A 1 142 ? 21.435 -5.797 2.691 1.00 60.22 142 PRO A CA 1
ATOM 1164 C C . PRO A 1 142 ? 21.145 -6.101 1.214 1.00 60.22 142 PRO A C 1
ATOM 1166 O O . PRO A 1 142 ? 20.230 -5.523 0.627 1.00 60.22 142 PRO A O 1
ATOM 1169 N N . THR A 1 143 ? 21.895 -7.036 0.627 1.00 57.28 143 THR A N 1
ATOM 1170 C CA . THR A 1 143 ? 21.748 -7.519 -0.755 1.00 57.28 143 THR A CA 1
ATOM 1171 C C . THR A 1 143 ? 20.328 -7.994 -1.086 1.00 57.28 143 THR A C 1
ATOM 1173 O O . THR A 1 143 ? 19.863 -7.797 -2.211 1.00 57.28 143 THR A O 1
ATOM 1176 N N . VAL A 1 144 ? 19.587 -8.538 -0.111 1.00 58.41 144 VAL A N 1
ATOM 1177 C CA . VAL A 1 144 ? 18.189 -8.967 -0.305 1.00 58.41 144 VAL A CA 1
ATOM 1178 C C . VAL A 1 144 ? 17.277 -7.773 -0.606 1.00 58.41 144 VAL A C 1
ATOM 1180 O O . VAL A 1 144 ? 16.481 -7.836 -1.545 1.00 58.41 144 VAL A O 1
ATOM 1183 N N . THR A 1 145 ? 17.459 -6.669 0.127 1.00 55.84 145 THR A N 1
ATOM 1184 C CA . THR A 1 145 ? 16.699 -5.417 -0.045 1.00 55.84 145 THR A CA 1
ATOM 1185 C C . THR A 1 145 ? 16.935 -4.814 -1.430 1.00 55.84 145 THR A C 1
ATOM 1187 O O . THR A 1 145 ? 16.018 -4.265 -2.040 1.00 55.84 145 THR A O 1
ATOM 1190 N N . VAL A 1 146 ? 18.154 -4.947 -1.960 1.00 52.75 146 VAL A N 1
ATOM 1191 C CA . VAL A 1 146 ? 18.507 -4.390 -3.270 1.00 52.75 146 VAL A CA 1
ATOM 1192 C C . VAL A 1 146 ? 17.913 -5.203 -4.424 1.00 52.75 146 VAL A C 1
ATOM 1194 O O . VAL A 1 146 ? 17.440 -4.622 -5.401 1.00 52.75 146 VAL A O 1
ATOM 1197 N N . SER A 1 147 ? 17.852 -6.534 -4.299 1.00 52.81 147 SER A N 1
ATOM 1198 C CA . SER A 1 147 ? 17.273 -7.392 -5.347 1.00 52.81 147 SER A CA 1
ATOM 1199 C C . SER A 1 147 ? 15.766 -7.164 -5.558 1.00 52.81 147 SER A C 1
ATOM 1201 O O . SER A 1 147 ? 15.249 -7.350 -6.661 1.00 52.81 147 SER A O 1
ATOM 1203 N N . GLU A 1 148 ? 15.047 -6.731 -4.516 1.00 53.62 148 GLU A N 1
ATOM 1204 C CA . GLU A 1 148 ? 13.608 -6.449 -4.582 1.00 53.62 148 GLU A CA 1
ATOM 1205 C C . GLU A 1 148 ? 13.280 -5.094 -5.216 1.00 53.62 148 GLU A C 1
ATOM 1207 O O . GLU A 1 148 ? 12.180 -4.921 -5.740 1.00 53.62 148 GLU A O 1
ATOM 1212 N N . ALA A 1 149 ? 14.230 -4.155 -5.249 1.00 47.56 149 ALA A N 1
ATOM 1213 C CA . ALA A 1 149 ? 14.048 -2.842 -5.872 1.00 47.56 149 ALA A CA 1
ATOM 1214 C C . ALA A 1 149 ? 13.986 -2.888 -7.418 1.00 47.56 149 ALA A C 1
ATOM 1216 O O . ALA A 1 149 ? 13.952 -1.845 -8.067 1.00 47.56 149 ALA A O 1
ATOM 1217 N N . GLY A 1 150 ? 13.939 -4.081 -8.026 1.00 41.44 150 GLY A N 1
ATOM 1218 C CA . GLY A 1 150 ? 13.803 -4.265 -9.478 1.00 41.44 150 GLY A CA 1
ATOM 1219 C C . GLY A 1 150 ? 15.126 -4.230 -10.247 1.00 41.44 150 GLY A C 1
ATOM 1220 O O . GLY A 1 150 ? 15.133 -4.267 -11.484 1.00 41.44 150 GLY A O 1
ATOM 1221 N N . SER A 1 151 ? 16.242 -4.201 -9.525 1.00 38.78 151 SER A N 1
ATOM 1222 C CA . SER A 1 151 ? 17.586 -4.237 -10.080 1.00 38.78 151 SER A CA 1
ATOM 1223 C C . SER A 1 151 ? 18.130 -5.657 -9.974 1.00 38.78 151 SER A C 1
ATOM 1225 O O . SER A 1 151 ? 18.449 -6.138 -8.888 1.00 38.78 151 SER A O 1
ATOM 1227 N N . ALA A 1 152 ? 18.196 -6.357 -11.105 1.00 37.75 152 ALA A N 1
ATOM 1228 C CA . ALA A 1 152 ? 18.891 -7.634 -11.188 1.00 37.75 152 ALA A CA 1
ATOM 1229 C C . ALA A 1 152 ? 20.331 -7.457 -10.672 1.00 37.75 152 ALA A C 1
ATOM 1231 O O . ALA A 1 152 ? 21.029 -6.570 -11.150 1.00 37.75 152 ALA A O 1
ATOM 1232 N N . TYR A 1 153 ? 20.721 -8.274 -9.687 1.00 38.12 153 TYR A N 1
ATOM 1233 C CA . TYR A 1 153 ? 22.076 -8.404 -9.135 1.00 38.12 153 TYR A CA 1
ATOM 1234 C C . TYR A 1 153 ? 22.856 -7.094 -8.990 1.00 38.12 153 TYR A C 1
ATOM 1236 O O . TYR A 1 153 ? 23.753 -6.781 -9.766 1.00 38.12 153 TYR A O 1
ATOM 1244 N N . ILE A 1 154 ? 22.547 -6.357 -7.931 1.00 41.81 154 ILE A N 1
ATOM 1245 C CA . ILE A 1 154 ? 23.399 -5.270 -7.475 1.00 41.81 154 ILE A CA 1
ATOM 1246 C C . ILE A 1 154 ? 24.344 -5.802 -6.382 1.00 41.81 154 ILE A C 1
ATOM 1248 O O . ILE A 1 154 ? 23.903 -6.456 -5.434 1.00 41.81 154 ILE A O 1
ATOM 1252 N N . GLY A 1 155 ? 25.648 -5.555 -6.544 1.00 40.00 155 GLY A N 1
ATOM 1253 C CA . GLY A 1 155 ? 26.702 -5.972 -5.613 1.00 40.00 155 GLY A CA 1
ATOM 1254 C C . GLY A 1 155 ? 26.677 -5.229 -4.268 1.00 40.00 155 GLY A C 1
ATOM 1255 O O . GLY A 1 155 ? 25.907 -4.298 -4.060 1.00 40.00 155 GLY A O 1
ATOM 1256 N N . GLN A 1 156 ? 27.551 -5.631 -3.337 1.00 42.91 156 GLN A N 1
ATOM 1257 C CA . GLN A 1 156 ? 27.619 -5.070 -1.975 1.00 42.91 156 GLN A CA 1
ATOM 1258 C C . GLN A 1 156 ? 27.861 -3.546 -1.921 1.00 42.91 156 GLN A C 1
ATOM 1260 O O . GLN A 1 156 ? 27.409 -2.916 -0.963 1.00 42.91 156 GLN A O 1
ATOM 1265 N N . GLY A 1 157 ? 28.516 -2.954 -2.933 1.00 46.44 157 GLY A N 1
ATOM 1266 C CA . GLY A 1 157 ? 28.855 -1.522 -2.991 1.00 46.44 157 GLY A CA 1
ATOM 1267 C C . GLY A 1 157 ? 27.647 -0.580 -2.913 1.00 46.44 157 GLY A C 1
ATOM 1268 O O . GLY A 1 157 ? 27.651 0.359 -2.121 1.00 46.44 157 GLY A O 1
ATOM 1269 N N . ASP A 1 158 ? 26.562 -0.893 -3.618 1.00 54.28 158 ASP A N 1
ATOM 1270 C CA . ASP A 1 158 ? 25.387 -0.011 -3.719 1.00 54.28 158 ASP A CA 1
ATOM 1271 C C . ASP A 1 158 ? 24.528 -0.007 -2.450 1.00 54.28 158 ASP A C 1
ATOM 1273 O O . ASP A 1 158 ? 23.662 0.848 -2.264 1.00 54.28 158 ASP A O 1
ATOM 1277 N N . THR A 1 159 ? 24.755 -0.948 -1.532 1.00 57.41 159 THR A N 1
ATOM 1278 C CA . THR A 1 159 ? 24.075 -0.910 -0.238 1.00 57.41 159 THR A CA 1
ATOM 1279 C C . THR A 1 159 ? 24.380 0.381 0.511 1.00 57.41 159 THR A C 1
ATOM 1281 O O . THR A 1 159 ? 23.507 0.993 1.134 1.00 57.41 159 THR A O 1
ATOM 1284 N N . TYR A 1 160 ? 25.645 0.783 0.458 1.00 62.00 160 TYR A N 1
ATOM 1285 C CA . TYR A 1 160 ? 26.108 1.980 1.127 1.00 62.00 160 TYR A CA 1
ATOM 1286 C C . TYR A 1 160 ? 25.438 3.223 0.532 1.00 62.00 160 TYR A C 1
ATOM 1288 O O . TYR A 1 160 ? 25.006 4.108 1.273 1.00 62.00 160 TYR A O 1
ATOM 1296 N N . ASP A 1 161 ? 25.228 3.221 -0.785 1.00 66.31 161 ASP A N 1
ATOM 1297 C CA . ASP A 1 161 ? 24.505 4.271 -1.500 1.00 66.31 161 ASP A CA 1
ATOM 1298 C C . ASP A 1 161 ? 23.009 4.288 -1.165 1.00 66.31 161 ASP A C 1
ATOM 1300 O O . ASP A 1 161 ? 22.411 5.360 -1.070 1.00 66.31 161 ASP A O 1
ATOM 1304 N N . ILE A 1 162 ? 22.398 3.130 -0.890 1.00 69.44 162 ILE A N 1
ATOM 1305 C CA . ILE A 1 162 ? 20.998 3.051 -0.448 1.00 69.44 162 ILE A CA 1
ATOM 1306 C C . ILE A 1 162 ? 20.822 3.650 0.948 1.00 69.44 162 ILE A C 1
ATOM 1308 O O . ILE A 1 162 ? 19.895 4.433 1.148 1.00 69.44 162 ILE A O 1
ATOM 1312 N N . VAL A 1 163 ? 21.695 3.317 1.906 1.00 77.31 163 VAL A N 1
ATOM 1313 C CA . VAL A 1 163 ? 21.622 3.858 3.281 1.00 77.31 163 VAL A CA 1
ATOM 1314 C C . VAL A 1 163 ? 21.934 5.357 3.305 1.00 77.31 163 VAL A C 1
ATOM 1316 O O . VAL A 1 163 ? 21.317 6.114 4.057 1.00 77.31 163 VAL A O 1
ATOM 1319 N N . ARG A 1 164 ? 22.857 5.810 2.450 1.00 78.94 164 ARG A N 1
ATOM 1320 C CA . ARG A 1 164 ? 23.115 7.241 2.229 1.00 78.94 164 ARG A CA 1
ATOM 1321 C C . ARG A 1 164 ? 21.994 7.932 1.451 1.00 78.94 164 ARG A C 1
ATOM 1323 O O . ARG A 1 164 ? 21.868 9.153 1.511 1.00 78.94 164 ARG A O 1
ATOM 1330 N N . GLY A 1 165 ? 21.172 7.163 0.745 1.00 82.31 165 GLY A N 1
ATOM 1331 C CA . GLY A 1 165 ? 20.100 7.660 -0.093 1.00 82.31 165 GLY A CA 1
ATOM 1332 C C . GLY A 1 165 ? 19.022 8.403 0.710 1.00 82.31 165 GLY A C 1
ATOM 1333 O O . GLY A 1 165 ? 18.518 7.903 1.711 1.00 82.31 165 GLY A O 1
ATOM 1334 N N . PRO A 1 166 ? 18.555 9.573 0.263 1.00 85.75 166 PRO A N 1
ATOM 1335 C CA . PRO A 1 166 ? 17.513 10.329 0.968 1.00 85.75 166 PRO A CA 1
ATOM 1336 C C . PRO A 1 166 ? 16.166 9.588 1.053 1.00 85.75 166 PRO A C 1
ATOM 1338 O O . PRO A 1 166 ? 15.445 9.720 2.040 1.00 85.75 166 PRO A O 1
ATOM 1341 N N . LEU A 1 167 ? 15.834 8.748 0.063 1.00 84.44 167 LEU A N 1
ATOM 1342 C CA . LEU A 1 167 ? 14.631 7.901 0.092 1.00 84.44 167 LEU A CA 1
ATOM 1343 C C . LEU A 1 167 ? 14.611 6.947 1.285 1.00 84.44 167 LEU A C 1
ATOM 1345 O O . LEU A 1 167 ? 13.549 6.673 1.848 1.00 84.44 167 LEU A O 1
ATOM 1349 N N . PHE A 1 168 ? 15.786 6.455 1.672 1.00 85.94 168 PHE A N 1
ATOM 1350 C CA . PHE A 1 168 ? 15.918 5.582 2.817 1.00 85.94 168 PHE A CA 1
ATOM 1351 C C . PHE A 1 168 ? 15.446 6.303 4.080 1.00 85.94 168 PHE A C 1
ATOM 1353 O O . PHE A 1 168 ? 14.559 5.789 4.763 1.00 85.94 168 PHE A O 1
ATOM 1360 N N . TRP A 1 169 ? 15.950 7.511 4.342 1.00 89.19 169 TRP A N 1
ATOM 1361 C CA . TRP A 1 169 ? 15.594 8.294 5.528 1.00 89.19 169 TRP A CA 1
ATOM 1362 C C . TRP A 1 169 ? 14.144 8.768 5.513 1.00 89.19 169 TRP A C 1
ATOM 1364 O O . TRP A 1 169 ? 13.478 8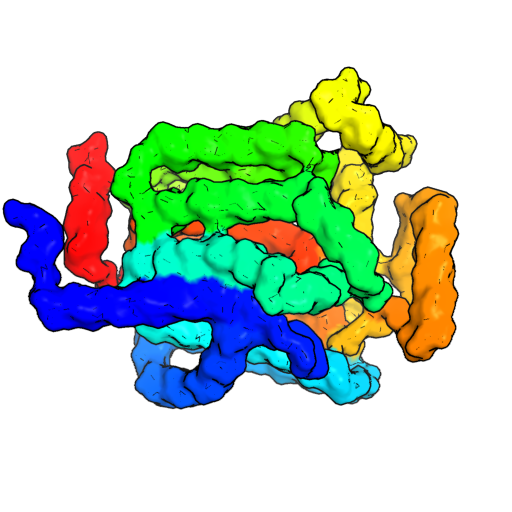.688 6.545 1.00 89.19 169 TRP A O 1
ATOM 1374 N N . ILE A 1 170 ? 13.623 9.158 4.345 1.00 91.50 170 ILE A N 1
ATOM 1375 C CA . ILE A 1 170 ? 12.199 9.478 4.160 1.00 91.50 170 ILE A CA 1
ATOM 1376 C C . ILE A 1 170 ? 11.324 8.328 4.664 1.00 91.50 170 ILE A C 1
ATOM 1378 O O . ILE A 1 170 ? 10.454 8.552 5.504 1.00 91.50 170 ILE A O 1
ATOM 1382 N N . ALA A 1 171 ? 11.592 7.091 4.241 1.00 91.06 171 ALA A N 1
ATOM 1383 C CA . ALA A 1 171 ? 10.801 5.944 4.680 1.00 91.06 171 ALA A CA 1
ATOM 1384 C C . ALA A 1 171 ? 10.863 5.718 6.206 1.00 91.06 171 ALA A C 1
ATOM 1386 O O . ALA A 1 171 ? 9.859 5.337 6.803 1.00 91.06 171 ALA A O 1
ATOM 1387 N N . ARG A 1 172 ? 12.001 5.987 6.868 1.00 92.81 172 ARG A N 1
ATOM 1388 C CA . ARG A 1 172 ? 12.157 5.772 8.324 1.00 92.81 172 ARG A CA 1
ATOM 1389 C C . ARG A 1 172 ? 11.462 6.859 9.130 1.00 92.81 172 ARG A C 1
ATOM 1391 O O . ARG A 1 172 ? 10.718 6.545 10.057 1.00 92.81 172 ARG A O 1
ATOM 1398 N N . VAL A 1 173 ? 11.661 8.122 8.757 1.00 95.50 173 VAL A N 1
ATOM 1399 C CA . VAL A 1 173 ? 10.966 9.251 9.392 1.00 95.50 173 VAL A CA 1
ATOM 1400 C C . VAL A 1 173 ? 9.455 9.065 9.261 1.00 95.50 173 VAL A C 1
ATOM 1402 O O . VAL A 1 173 ? 8.729 9.242 10.240 1.00 95.50 173 VAL A O 1
ATOM 1405 N N . GLN A 1 174 ? 8.990 8.624 8.087 1.00 95.88 174 GLN A N 1
ATOM 1406 C CA . GLN A 1 174 ? 7.592 8.273 7.873 1.00 95.88 174 GLN A CA 1
ATOM 1407 C C . GLN A 1 174 ? 7.140 7.139 8.798 1.00 95.88 174 GLN A C 1
ATOM 1409 O O . GLN A 1 174 ? 6.152 7.299 9.514 1.00 95.88 174 GLN A O 1
ATOM 1414 N N . ALA A 1 175 ? 7.867 6.016 8.800 1.00 95.31 175 ALA A N 1
ATOM 1415 C CA . ALA A 1 175 ? 7.500 4.822 9.552 1.00 95.31 175 ALA A CA 1
ATOM 1416 C C . ALA A 1 175 ? 7.357 5.107 11.050 1.00 95.31 175 ALA A C 1
ATOM 1418 O O . ALA A 1 175 ? 6.360 4.707 11.637 1.00 95.31 175 ALA A O 1
ATOM 1419 N N . PHE A 1 176 ? 8.296 5.837 11.662 1.00 97.31 176 PHE A N 1
ATOM 1420 C CA . PHE A 1 176 ? 8.225 6.165 13.090 1.00 97.31 176 PHE A CA 1
ATOM 1421 C C . PHE A 1 176 ? 7.219 7.275 13.400 1.00 97.31 176 PHE A C 1
ATOM 1423 O O . PHE A 1 176 ? 6.429 7.152 14.338 1.00 97.31 176 PHE A O 1
ATOM 1430 N N . GLY A 1 177 ? 7.216 8.354 12.618 1.00 97.62 177 GLY A N 1
ATOM 1431 C CA . GLY A 1 177 ? 6.378 9.516 12.909 1.00 97.62 177 GLY A CA 1
ATOM 1432 C C . GLY A 1 177 ? 4.883 9.294 12.657 1.00 97.62 177 GLY A C 1
ATOM 1433 O O . GLY A 1 177 ? 4.046 9.976 13.243 1.00 97.62 177 GLY A O 1
ATOM 1434 N N . GLN A 1 178 ? 4.506 8.298 11.852 1.00 97.81 178 GLN A N 1
ATOM 1435 C CA . GLN A 1 178 ? 3.096 7.950 11.649 1.00 97.81 178 GLN A CA 1
ATOM 1436 C C . GLN A 1 178 ? 2.516 7.057 12.757 1.00 97.81 178 GLN A C 1
ATOM 1438 O O . GLN A 1 178 ? 1.291 6.979 12.878 1.00 97.81 178 GLN A O 1
ATOM 1443 N N . ILE A 1 179 ? 3.339 6.425 13.605 1.00 98.00 179 ILE A N 1
ATOM 1444 C CA . ILE A 1 179 ? 2.867 5.470 14.629 1.00 98.00 179 ILE A CA 1
ATOM 1445 C C . ILE A 1 179 ? 1.829 6.085 15.576 1.00 98.00 179 ILE A C 1
ATOM 1447 O O . ILE A 1 179 ? 0.796 5.446 15.781 1.00 98.00 179 ILE A O 1
ATOM 1451 N N . PRO A 1 180 ? 2.002 7.306 16.124 1.00 98.31 180 PRO A N 1
ATOM 1452 C CA . PRO A 1 180 ? 0.979 7.895 16.987 1.00 98.31 180 PRO A CA 1
ATOM 1453 C C . PRO A 1 180 ? -0.356 8.118 16.260 1.00 98.31 180 PRO A C 1
ATOM 1455 O O . PRO A 1 180 ? -1.421 7.951 16.858 1.00 98.31 180 PRO A O 1
ATOM 1458 N N . ILE A 1 181 ? -0.316 8.458 14.968 1.00 98.19 181 ILE A N 1
ATOM 1459 C CA . ILE A 1 181 ? -1.513 8.681 14.142 1.00 98.19 181 ILE A CA 1
ATOM 1460 C C . ILE A 1 181 ? -2.205 7.345 13.838 1.00 98.19 181 ILE A C 1
ATOM 1462 O O . ILE A 1 181 ? -3.427 7.267 13.913 1.00 98.19 181 ILE A O 1
ATOM 1466 N N . ILE A 1 182 ? -1.443 6.292 13.539 1.00 97.62 182 ILE A N 1
ATOM 1467 C CA . ILE A 1 182 ? -1.971 4.961 13.202 1.00 97.62 182 ILE A CA 1
ATOM 1468 C C . ILE A 1 182 ? -2.477 4.217 14.444 1.00 97.62 182 ILE A C 1
ATOM 1470 O O . ILE A 1 182 ? -3.565 3.647 14.430 1.00 97.62 182 ILE A O 1
ATOM 1474 N N . GLY A 1 183 ? -1.681 4.188 15.513 1.00 96.25 183 GLY A N 1
ATOM 1475 C CA . GLY A 1 183 ? -1.932 3.360 16.693 1.00 96.25 183 GLY A CA 1
ATOM 1476 C C . GLY A 1 183 ? -2.878 3.982 17.715 1.00 96.25 183 GLY A C 1
ATOM 1477 O O . GLY A 1 183 ? -3.579 3.256 18.416 1.00 96.25 183 GLY A O 1
ATOM 1478 N N . SER A 1 184 ? -2.903 5.315 17.792 1.00 97.06 184 SER A N 1
ATOM 1479 C CA . SER A 1 184 ? -3.538 6.043 18.895 1.00 97.06 184 SER A CA 1
ATOM 1480 C C . SER A 1 184 ? -4.265 7.307 18.430 1.00 97.06 184 SER A C 1
ATOM 1482 O O . SER A 1 184 ? -4.306 8.286 19.171 1.00 97.06 184 SER A O 1
ATOM 1484 N N . TYR A 1 185 ? -4.850 7.314 17.226 1.00 97.94 185 TYR A N 1
ATOM 1485 C CA . TYR A 1 185 ? -5.401 8.516 16.578 1.00 97.94 185 TYR A CA 1
ATOM 1486 C C . TYR A 1 185 ? -6.243 9.429 17.495 1.00 97.94 185 TYR A C 1
ATOM 1488 O O . TYR A 1 185 ? -5.989 10.631 17.594 1.00 97.94 185 TYR A O 1
ATOM 1496 N N . LEU A 1 186 ? -7.230 8.863 18.201 1.00 97.19 186 LEU A N 1
ATOM 1497 C CA . LEU A 1 186 ? -8.124 9.633 19.078 1.00 97.19 186 LEU A CA 1
ATOM 1498 C C . LEU A 1 186 ? -7.380 10.261 20.265 1.00 97.19 186 LEU A C 1
ATOM 1500 O O . LEU A 1 186 ? -7.667 11.395 20.655 1.00 97.19 186 LEU A O 1
ATOM 1504 N N . SER A 1 187 ? -6.361 9.578 20.781 1.00 96.62 187 SER A N 1
ATOM 1505 C CA . SER A 1 187 ? -5.525 10.052 21.885 1.00 96.62 187 SER A CA 1
ATOM 1506 C C . SER A 1 187 ? -4.415 11.016 21.428 1.00 96.62 187 SER A C 1
ATOM 1508 O O . SER A 1 187 ? -4.048 11.929 22.164 1.00 96.62 187 SER A O 1
ATOM 1510 N N . THR A 1 188 ? -3.925 10.893 20.194 1.00 97.38 188 THR A N 1
ATOM 1511 C CA . THR A 1 188 ? -2.846 11.721 19.630 1.00 97.38 188 THR A CA 1
ATOM 1512 C C . THR A 1 188 ? -3.312 13.152 19.371 1.00 97.38 188 THR A C 1
ATOM 1514 O O . THR A 1 188 ? -4.327 13.328 18.700 1.00 97.38 188 THR A O 1
ATOM 1517 N N . PRO A 1 189 ? -2.630 14.209 19.855 1.00 97.62 189 PRO A N 1
ATOM 1518 C CA . PRO A 1 189 ? -3.058 15.594 19.646 1.00 97.62 189 PRO A CA 1
ATOM 1519 C C . PRO A 1 189 ? -3.385 15.905 18.178 1.00 97.62 189 PRO A C 1
ATOM 1521 O O . PRO A 1 189 ? -2.658 15.509 17.266 1.00 97.62 189 PRO A O 1
ATOM 1524 N N . PHE A 1 190 ? -4.484 16.630 17.937 1.00 96.81 190 PHE A N 1
ATOM 1525 C CA . PHE A 1 190 ? -4.894 16.971 16.568 1.00 96.81 190 PHE A CA 1
ATOM 1526 C C . PHE A 1 190 ? -3.811 17.786 15.851 1.00 96.81 190 PHE A C 1
ATOM 1528 O O . PHE A 1 190 ? -3.509 17.510 14.696 1.00 96.81 190 PHE A O 1
ATOM 1535 N N . VAL A 1 191 ? -3.154 18.701 16.574 1.00 97.75 191 VAL A N 1
ATOM 1536 C CA . VAL A 1 191 ? -2.015 19.479 16.066 1.00 97.75 191 VAL A CA 1
ATOM 1537 C C . VAL A 1 191 ? -0.911 18.563 15.540 1.00 97.75 191 VAL A C 1
ATOM 1539 O O . VAL A 1 191 ? -0.462 18.769 14.422 1.00 97.75 191 VAL A O 1
ATOM 1542 N N . TYR A 1 192 ? -0.537 17.505 16.269 1.00 98.06 192 TYR A N 1
ATOM 1543 C CA . TYR A 1 192 ? 0.454 16.531 15.793 1.00 98.06 192 TYR A CA 1
ATOM 1544 C C . TYR A 1 192 ? -0.017 15.813 14.525 1.00 98.06 192 TYR A C 1
ATOM 1546 O O . TYR A 1 192 ? 0.738 15.691 13.566 1.00 98.06 192 TYR A O 1
ATOM 1554 N N . SER A 1 193 ? -1.286 15.389 14.500 1.00 97.50 193 SER A N 1
ATOM 1555 C CA . SER A 1 193 ? -1.867 14.658 13.364 1.00 97.50 193 SER A CA 1
ATOM 1556 C C . SER A 1 193 ? -1.881 15.470 12.063 1.00 97.50 193 SER A C 1
ATOM 1558 O O . SER A 1 193 ? -1.875 14.881 10.989 1.00 97.50 193 SER A O 1
ATOM 1560 N N . ILE A 1 194 ? -1.897 16.803 12.150 1.00 97.88 194 ILE A N 1
ATOM 1561 C CA . ILE A 1 194 ? -1.853 17.714 10.996 1.00 97.88 194 ILE A CA 1
ATOM 1562 C C . ILE A 1 194 ? -0.427 18.176 10.700 1.00 97.88 194 ILE A C 1
ATOM 1564 O O . ILE A 1 194 ? 0.016 18.146 9.554 1.00 97.88 194 ILE A O 1
ATOM 1568 N N . PHE A 1 195 ? 0.311 18.577 11.732 1.00 97.75 195 PHE A N 1
ATOM 1569 C CA . PHE A 1 195 ? 1.649 19.127 11.579 1.00 97.75 195 PHE A CA 1
ATOM 1570 C C . PHE A 1 195 ? 2.640 18.086 11.061 1.00 97.75 195 PHE A C 1
ATOM 1572 O O . PHE A 1 195 ? 3.428 18.400 10.173 1.00 97.75 195 PHE A O 1
ATOM 1579 N N . PHE A 1 196 ? 2.582 16.844 11.556 1.00 97.94 196 PHE A N 1
ATOM 1580 C CA . PHE A 1 196 ? 3.527 15.812 11.136 1.00 97.94 196 PHE A CA 1
ATOM 1581 C C . PHE A 1 196 ? 3.461 15.529 9.620 1.00 97.94 196 PHE A C 1
ATOM 1583 O O . PHE A 1 196 ? 4.505 15.628 8.979 1.00 97.94 196 PHE A O 1
ATOM 1590 N N . PRO A 1 197 ? 2.295 15.252 8.994 1.00 97.44 197 PRO A N 1
ATOM 1591 C CA . PRO A 1 197 ? 2.232 15.063 7.543 1.00 97.44 197 PRO A CA 1
ATOM 1592 C C . PRO A 1 197 ? 2.695 16.280 6.728 1.00 97.44 197 PRO A C 1
ATOM 1594 O O . PRO A 1 197 ? 3.334 16.101 5.692 1.00 97.44 197 PRO A O 1
ATOM 1597 N N . ILE A 1 198 ? 2.424 17.510 7.185 1.00 96.06 198 ILE A N 1
ATOM 1598 C CA . ILE A 1 198 ? 2.895 18.738 6.518 1.00 96.06 198 ILE A CA 1
ATOM 1599 C C . ILE A 1 198 ? 4.422 18.838 6.594 1.00 96.06 198 ILE A C 1
ATOM 1601 O O . ILE A 1 198 ? 5.082 18.984 5.564 1.00 96.06 198 ILE A O 1
ATOM 1605 N N . ALA A 1 199 ? 4.987 18.705 7.796 1.00 96.69 199 ALA A N 1
ATOM 1606 C CA . ALA A 1 199 ? 6.429 18.744 8.019 1.00 96.69 199 ALA A CA 1
ATOM 1607 C C . ALA A 1 199 ? 7.141 17.628 7.242 1.00 96.69 199 ALA A C 1
ATOM 1609 O O . ALA A 1 199 ? 8.158 17.870 6.595 1.00 96.69 199 ALA A O 1
ATOM 1610 N N . PHE A 1 200 ? 6.566 16.424 7.228 1.00 96.19 200 PHE A N 1
ATOM 1611 C CA . PHE A 1 200 ? 7.074 15.304 6.445 1.00 96.19 200 PHE A CA 1
ATOM 1612 C C . PHE A 1 200 ? 7.007 15.569 4.935 1.00 96.19 200 PHE A C 1
ATOM 1614 O O . PHE A 1 200 ? 7.944 15.226 4.219 1.00 96.19 200 PHE A O 1
ATOM 1621 N N . SER A 1 201 ? 5.947 16.217 4.441 1.00 94.31 201 SER A N 1
ATOM 1622 C CA . SER A 1 201 ? 5.842 16.593 3.024 1.00 94.31 201 SER A CA 1
ATOM 1623 C C . SER A 1 201 ? 6.946 17.568 2.618 1.00 94.31 201 SER A C 1
ATOM 1625 O O . SER A 1 201 ? 7.592 17.371 1.589 1.00 94.31 201 SER A O 1
ATOM 1627 N N . ALA A 1 202 ? 7.202 18.586 3.446 1.00 92.44 202 ALA A N 1
ATOM 1628 C CA . ALA A 1 202 ? 8.291 19.535 3.229 1.00 92.44 202 ALA A CA 1
ATOM 1629 C C . ALA A 1 202 ? 9.662 18.839 3.280 1.00 92.44 202 ALA A C 1
ATOM 1631 O O . ALA A 1 202 ? 10.476 19.014 2.375 1.00 92.44 202 ALA A O 1
ATOM 1632 N N . PHE A 1 203 ? 9.885 17.984 4.283 1.00 93.44 203 PHE A N 1
ATOM 1633 C CA . PHE A 1 203 ? 11.104 17.187 4.417 1.00 93.44 203 PHE A CA 1
ATOM 1634 C C . PHE A 1 203 ? 11.349 16.281 3.203 1.00 93.44 203 PHE A C 1
ATOM 1636 O O . PHE A 1 203 ? 12.457 16.253 2.667 1.00 93.44 203 PHE A O 1
ATOM 1643 N N . ALA A 1 204 ? 10.327 15.563 2.732 1.00 92.81 204 ALA A N 1
ATOM 1644 C CA . ALA A 1 204 ? 10.443 14.667 1.586 1.00 92.81 204 ALA A CA 1
ATOM 1645 C C . ALA A 1 204 ? 10.739 15.423 0.279 1.00 92.81 204 ALA A C 1
ATOM 1647 O O . ALA A 1 204 ? 11.535 14.936 -0.526 1.00 92.81 204 ALA A O 1
ATOM 1648 N N . LEU A 1 205 ? 10.152 16.612 0.084 1.00 90.31 205 LEU A N 1
ATOM 1649 C CA . LEU A 1 205 ? 10.464 17.484 -1.055 1.00 90.31 205 LEU A CA 1
ATOM 1650 C C . LEU A 1 205 ? 11.894 18.025 -0.999 1.00 90.31 205 LEU A C 1
ATOM 1652 O O . LEU A 1 205 ? 12.582 18.005 -2.017 1.00 90.31 205 LEU A O 1
ATOM 1656 N N . ALA A 1 206 ? 12.338 18.478 0.175 1.00 88.62 206 ALA A N 1
ATOM 1657 C CA . ALA A 1 206 ? 13.669 19.051 0.360 1.00 88.62 206 ALA A CA 1
ATOM 1658 C C . ALA A 1 206 ? 14.784 17.998 0.265 1.00 88.62 206 ALA A C 1
ATOM 1660 O O . ALA A 1 206 ? 15.875 18.290 -0.211 1.00 88.62 206 ALA A O 1
ATOM 1661 N N . SER A 1 207 ? 14.515 16.765 0.704 1.00 87.06 207 SER A N 1
ATOM 1662 C CA . SER A 1 207 ? 15.539 15.716 0.776 1.00 87.06 207 SER A CA 1
ATOM 1663 C C . SER A 1 207 ? 15.884 15.129 -0.587 1.00 87.06 207 SER A C 1
ATOM 1665 O O . SER A 1 207 ? 17.032 14.765 -0.831 1.00 87.06 207 SER A O 1
ATOM 1667 N N . THR A 1 208 ? 14.895 14.942 -1.471 1.00 83.44 208 THR A N 1
ATOM 1668 C CA . THR A 1 208 ? 15.160 14.332 -2.776 1.00 83.44 208 THR A CA 1
ATOM 1669 C C . THR A 1 208 ? 14.077 14.538 -3.807 1.00 83.44 208 THR A C 1
ATOM 1671 O O . THR A 1 208 ? 12.876 14.488 -3.548 1.00 83.44 208 THR A O 1
ATOM 1674 N N . VAL A 1 209 ? 14.538 14.577 -5.049 1.00 74.38 209 VAL A N 1
ATOM 1675 C CA . VAL A 1 209 ? 13.725 14.545 -6.254 1.00 74.38 209 VAL A CA 1
ATOM 1676 C C . VAL A 1 209 ? 12.785 13.336 -6.313 1.00 74.38 209 VAL A C 1
ATOM 1678 O O . VAL A 1 209 ? 11.722 13.406 -6.926 1.00 74.38 209 VAL A O 1
ATOM 1681 N N . SER A 1 210 ? 13.143 12.217 -5.685 1.00 76.38 210 SER A N 1
ATOM 1682 C CA . SER A 1 210 ? 12.289 11.022 -5.646 1.00 76.38 210 SER A CA 1
ATOM 1683 C C . SER A 1 210 ? 11.251 11.052 -4.510 1.00 76.38 210 SER A C 1
ATOM 1685 O O . SER A 1 210 ? 10.342 10.225 -4.498 1.00 76.38 210 SER A O 1
ATOM 1687 N N . GLY A 1 211 ? 11.327 12.023 -3.592 1.00 83.88 211 GLY A N 1
ATOM 1688 C CA . GLY A 1 211 ? 10.416 12.182 -2.452 1.00 83.88 211 GLY A CA 1
ATOM 1689 C C . GLY A 1 211 ? 9.076 12.837 -2.800 1.00 83.88 211 GLY A C 1
ATOM 1690 O O . GLY A 1 211 ? 8.167 12.853 -1.974 1.00 83.88 211 GLY A O 1
ATOM 1691 N N . ARG A 1 212 ? 8.912 13.326 -4.040 1.00 86.44 212 ARG A N 1
ATOM 1692 C CA . ARG A 1 212 ? 7.706 14.028 -4.527 1.00 86.44 212 ARG A CA 1
ATOM 1693 C C . ARG A 1 212 ? 6.414 13.235 -4.293 1.00 86.44 212 ARG A C 1
ATOM 1695 O O . ARG A 1 212 ? 5.407 13.814 -3.904 1.00 86.44 212 ARG A O 1
ATOM 1702 N N . GLY A 1 213 ? 6.447 11.919 -4.524 1.00 89.00 213 GLY A N 1
ATOM 1703 C CA . GLY A 1 213 ? 5.290 11.046 -4.305 1.00 89.00 213 GLY A CA 1
ATOM 1704 C C . GLY A 1 213 ? 4.912 10.967 -2.826 1.00 89.00 213 GLY A C 1
ATOM 1705 O O . GLY A 1 213 ? 3.770 11.234 -2.469 1.00 89.00 213 GLY A O 1
ATOM 1706 N N . ALA A 1 214 ? 5.894 10.701 -1.958 1.00 91.81 214 ALA A N 1
ATOM 1707 C CA . ALA A 1 214 ? 5.689 10.650 -0.511 1.00 91.81 214 ALA A CA 1
ATOM 1708 C C . ALA A 1 214 ? 5.125 11.972 0.036 1.00 91.81 214 ALA A C 1
ATOM 1710 O O . ALA A 1 214 ? 4.196 11.960 0.843 1.00 91.81 214 ALA A O 1
ATOM 1711 N N . ALA A 1 215 ? 5.627 13.106 -0.461 1.00 93.31 215 ALA A N 1
ATOM 1712 C CA . ALA A 1 215 ? 5.117 14.423 -0.106 1.00 93.31 215 ALA A CA 1
ATOM 1713 C C . ALA A 1 215 ? 3.672 14.653 -0.569 1.00 93.31 215 ALA A C 1
ATOM 1715 O O . ALA A 1 215 ? 2.848 15.120 0.215 1.00 93.31 215 ALA A O 1
ATOM 1716 N N . LEU A 1 216 ? 3.330 14.280 -1.806 1.00 93.00 216 LEU A N 1
ATOM 1717 C CA . LEU A 1 216 ? 1.954 14.378 -2.294 1.00 93.00 216 LEU A CA 1
ATOM 1718 C C . LEU A 1 216 ? 0.996 13.541 -1.434 1.00 93.00 216 LEU A C 1
ATOM 1720 O O . LEU A 1 216 ? -0.077 14.018 -1.063 1.00 93.00 216 LEU A O 1
ATOM 1724 N N . PHE A 1 217 ? 1.367 12.309 -1.081 1.00 94.56 217 PHE A N 1
ATOM 1725 C CA . PHE A 1 217 ? 0.491 11.447 -0.281 1.00 94.56 217 PHE A CA 1
ATOM 1726 C C . PHE A 1 217 ? 0.344 11.945 1.146 1.00 94.56 217 PHE A C 1
ATOM 1728 O O . PHE A 1 217 ? -0.764 11.915 1.677 1.00 94.56 217 PHE A O 1
ATOM 1735 N N . ALA A 1 218 ? 1.415 12.442 1.761 1.00 95.75 218 ALA A N 1
ATOM 1736 C CA . ALA A 1 218 ? 1.342 13.039 3.087 1.00 95.75 218 ALA A CA 1
ATOM 1737 C C . ALA A 1 218 ? 0.481 14.314 3.088 1.00 95.75 218 ALA A C 1
ATOM 1739 O O . ALA A 1 218 ? -0.336 14.492 3.993 1.00 95.75 218 ALA A O 1
ATOM 1740 N N . PHE A 1 219 ? 0.558 15.129 2.032 1.00 94.06 219 PHE A N 1
ATOM 1741 C CA . PHE A 1 219 ? -0.332 16.269 1.826 1.00 94.06 219 PHE A CA 1
ATOM 1742 C C . PHE A 1 219 ? -1.805 15.844 1.694 1.00 94.06 219 PHE A C 1
ATOM 1744 O O . PHE A 1 219 ? -2.657 16.339 2.432 1.00 94.06 219 PHE A O 1
ATOM 1751 N N . LEU A 1 220 ? -2.122 14.880 0.824 1.00 95.31 220 LEU A N 1
ATOM 1752 C CA . LEU A 1 220 ? -3.494 14.373 0.667 1.00 95.31 220 LEU A CA 1
ATOM 1753 C C . LEU A 1 220 ? -4.024 13.725 1.955 1.00 95.31 220 LEU A C 1
ATOM 1755 O O . LEU A 1 220 ? -5.178 13.930 2.332 1.00 95.31 220 LEU A O 1
ATOM 1759 N N . SER A 1 221 ? -3.168 12.997 2.669 1.00 96.62 221 SER A N 1
ATOM 1760 C CA . SER A 1 221 ? -3.505 12.411 3.969 1.00 96.62 221 SER A CA 1
ATOM 1761 C C . SER A 1 221 ? -3.819 13.498 4.998 1.00 96.62 221 SER A C 1
ATOM 1763 O O . SER A 1 221 ? -4.785 13.378 5.749 1.00 96.62 221 SER A O 1
ATOM 1765 N N . CYS A 1 222 ? -3.058 14.598 5.002 1.00 96.44 222 CYS A N 1
ATOM 1766 C CA . CYS A 1 222 ? -3.320 15.755 5.853 1.00 96.44 222 CYS A CA 1
ATOM 1767 C C . CYS A 1 222 ? -4.706 16.358 5.590 1.00 96.44 222 CYS A C 1
ATOM 1769 O O . CYS A 1 222 ? -5.417 16.678 6.542 1.00 96.44 222 CYS A O 1
ATOM 1771 N N . LEU A 1 223 ? -5.119 16.477 4.322 1.00 94.62 223 LEU A N 1
ATOM 1772 C CA . LEU A 1 223 ? -6.456 16.972 3.972 1.00 94.62 223 LEU A CA 1
ATOM 1773 C C . LEU A 1 223 ? -7.555 16.067 4.545 1.00 94.62 223 LEU A C 1
ATOM 1775 O O . LEU A 1 223 ? -8.496 16.559 5.170 1.00 94.62 223 LEU A O 1
ATOM 1779 N N . ILE A 1 224 ? -7.406 14.747 4.407 1.00 96.38 224 ILE A N 1
ATOM 1780 C CA . ILE A 1 224 ? -8.348 13.773 4.978 1.00 96.38 224 ILE A CA 1
ATOM 1781 C C . ILE A 1 224 ? -8.391 13.898 6.512 1.00 96.38 224 ILE A C 1
ATOM 1783 O O . ILE A 1 224 ? -9.473 13.951 7.106 1.00 96.38 224 ILE A O 1
ATOM 1787 N N . LEU A 1 225 ? -7.233 13.996 7.170 1.00 97.06 225 LEU A N 1
ATOM 1788 C CA . LEU A 1 225 ? -7.132 14.159 8.625 1.00 97.06 225 LEU A CA 1
ATOM 1789 C C . LEU A 1 225 ? -7.775 15.466 9.114 1.00 97.06 225 LEU A C 1
ATOM 1791 O O . LEU A 1 225 ? -8.487 15.459 10.123 1.00 97.06 225 LEU A O 1
ATOM 1795 N N . ALA A 1 226 ? -7.564 16.569 8.391 1.00 96.25 226 ALA A N 1
ATOM 1796 C CA . ALA A 1 226 ? -8.091 17.889 8.729 1.00 96.25 226 ALA A CA 1
ATOM 1797 C C . ALA A 1 226 ? -9.622 17.932 8.695 1.00 96.25 226 ALA A C 1
ATOM 1799 O O . ALA A 1 226 ? -10.248 18.551 9.560 1.00 96.25 226 ALA A O 1
ATOM 1800 N N . VAL A 1 227 ? -10.214 17.242 7.721 1.00 94.81 227 VAL A N 1
ATOM 1801 C CA . VAL A 1 227 ? -11.663 17.164 7.518 1.00 94.81 227 VAL A CA 1
ATOM 1802 C C . VAL A 1 227 ? -12.326 16.280 8.566 1.00 94.81 227 VAL A C 1
ATOM 1804 O O . VAL A 1 227 ? -13.295 16.699 9.201 1.00 94.81 227 VAL A O 1
ATOM 1807 N N . GLY A 1 228 ? -11.820 15.057 8.748 1.00 93.75 228 GLY A N 1
ATOM 1808 C CA . GLY A 1 228 ? -12.478 14.080 9.614 1.00 93.75 228 GLY A CA 1
ATOM 1809 C C . GLY A 1 228 ? -12.412 14.441 11.088 1.00 93.75 228 GLY A C 1
ATOM 1810 O O . GLY A 1 228 ? -13.358 14.161 11.824 1.00 93.75 228 GLY A O 1
ATOM 1811 N N . ARG A 1 229 ? -11.333 15.113 11.520 1.00 94.94 229 ARG A N 1
ATOM 1812 C CA . ARG A 1 229 ? -11.071 15.404 12.939 1.00 94.94 229 ARG A CA 1
ATOM 1813 C C . ARG A 1 229 ? -11.282 14.131 13.790 1.00 94.94 229 ARG A C 1
ATOM 1815 O O . ARG A 1 229 ? -11.117 13.017 13.313 1.00 94.94 229 ARG A O 1
ATOM 1822 N N . LYS A 1 230 ? -11.621 14.280 15.073 1.00 95.06 230 LYS A N 1
ATOM 1823 C CA . LYS A 1 230 ? -11.719 13.162 16.029 1.00 95.06 230 LYS A CA 1
ATOM 1824 C C . LYS A 1 230 ? -13.137 12.661 16.326 1.00 95.06 230 LYS A C 1
ATOM 1826 O O . LYS A 1 230 ? -13.273 11.766 17.146 1.00 95.06 230 LYS A O 1
ATOM 1831 N N . SER A 1 231 ? -14.169 13.212 15.687 1.00 96.56 231 SER A N 1
ATOM 1832 C CA . SER A 1 231 ? -15.569 12.814 15.917 1.00 96.56 231 SER A CA 1
ATOM 1833 C C . SER A 1 231 ? -16.112 11.997 14.746 1.00 96.56 231 SER A C 1
ATOM 1835 O O . SER A 1 231 ? -15.836 12.326 13.588 1.00 96.56 231 SER A O 1
ATOM 1837 N N . ARG A 1 232 ? -16.945 10.992 15.042 1.00 96.62 232 ARG A N 1
ATOM 1838 C CA . ARG A 1 232 ? -17.661 10.162 14.062 1.00 96.62 232 ARG A CA 1
ATOM 1839 C C . ARG A 1 232 ? -18.451 11.013 13.073 1.00 96.62 232 ARG A C 1
ATOM 1841 O O . ARG A 1 232 ? -18.368 10.772 11.872 1.00 96.62 232 ARG A O 1
ATOM 1848 N N . GLU A 1 233 ? -19.163 12.038 13.537 1.00 96.31 233 GLU A N 1
ATOM 1849 C CA . GLU A 1 233 ? -19.998 12.883 12.671 1.00 96.31 233 GLU A CA 1
ATOM 1850 C C . GLU A 1 233 ? -19.154 13.656 11.643 1.00 96.31 233 GLU A C 1
ATOM 1852 O O . GLU A 1 233 ? -19.509 13.745 10.463 1.00 96.31 233 GLU A O 1
ATOM 1857 N N . LYS A 1 234 ? -17.998 14.175 12.081 1.00 95.94 234 LYS A N 1
ATOM 1858 C CA . LYS A 1 234 ? -17.039 14.901 11.235 1.00 95.94 234 LYS A CA 1
ATOM 1859 C C . LYS A 1 234 ? -16.352 13.950 10.250 1.00 95.94 234 LYS A C 1
ATOM 1861 O O . LYS A 1 234 ? -16.304 14.257 9.061 1.00 95.94 234 LYS A O 1
ATOM 1866 N N . MET A 1 235 ? -15.955 12.754 10.687 1.00 96.50 235 MET A N 1
ATOM 1867 C CA . MET A 1 235 ? -15.461 11.690 9.798 1.00 96.50 235 MET A CA 1
ATOM 1868 C C . MET A 1 235 ? -16.511 11.294 8.747 1.00 96.50 235 MET A C 1
ATOM 1870 O O . MET A 1 235 ? -16.190 11.134 7.573 1.00 96.50 235 MET A O 1
ATOM 1874 N N . GLN A 1 236 ? -17.790 11.212 9.121 1.00 96.19 236 GLN A N 1
ATOM 1875 C CA . GLN A 1 236 ? -18.887 10.923 8.191 1.00 96.19 236 GLN A CA 1
ATOM 1876 C C . GLN A 1 236 ? -19.154 12.056 7.187 1.00 96.19 236 GLN A C 1
ATOM 1878 O O . GLN A 1 236 ? -19.776 11.813 6.151 1.00 96.19 236 GLN A O 1
ATOM 1883 N N . ARG A 1 237 ? -18.683 13.292 7.418 1.00 94.94 237 ARG A N 1
ATOM 1884 C CA . ARG A 1 237 ? -18.777 14.365 6.402 1.00 94.94 237 ARG A CA 1
ATOM 1885 C C . ARG A 1 237 ? -17.989 14.017 5.146 1.00 94.94 237 ARG A C 1
ATOM 1887 O O . ARG A 1 237 ? -18.454 14.361 4.061 1.00 94.94 237 ARG A O 1
ATOM 1894 N N . LEU A 1 238 ? -16.864 13.314 5.298 1.00 93.06 238 LEU A N 1
ATOM 1895 C CA . LEU A 1 238 ? -16.061 12.802 4.188 1.00 93.06 238 LEU A CA 1
ATOM 1896 C C . LEU A 1 238 ? -16.860 11.819 3.334 1.00 93.06 238 LEU A C 1
ATOM 1898 O O . LEU A 1 238 ? -16.880 11.936 2.114 1.00 93.06 238 LEU A O 1
ATOM 1902 N N . SER A 1 239 ? -17.596 10.917 3.984 1.00 93.81 239 SER A N 1
ATOM 1903 C CA . SER A 1 239 ? -18.526 10.011 3.313 1.00 93.81 239 SER A CA 1
ATOM 1904 C C . SER A 1 239 ? -19.627 10.784 2.584 1.00 93.81 239 SER A C 1
ATOM 1906 O O . SER A 1 239 ? -19.816 10.573 1.385 1.00 93.81 239 SER A O 1
ATOM 1908 N N . ARG A 1 240 ? -20.321 11.709 3.263 1.00 93.69 240 ARG A N 1
ATOM 1909 C CA . ARG A 1 240 ? -21.463 12.457 2.700 1.00 93.69 240 ARG A CA 1
ATOM 1910 C C . ARG A 1 240 ? -21.074 13.283 1.477 1.00 93.69 240 ARG A C 1
ATOM 1912 O O . ARG A 1 240 ? -21.753 13.198 0.455 1.00 93.69 240 ARG A O 1
ATOM 1919 N N . HIS A 1 241 ? -19.944 13.980 1.551 1.00 94.56 241 HIS A N 1
ATOM 1920 C CA . HIS A 1 241 ? -19.436 14.852 0.490 1.00 94.56 241 HIS A CA 1
ATOM 1921 C C . HIS A 1 241 ? -18.283 14.211 -0.291 1.00 94.56 241 HIS A C 1
ATOM 1923 O O . HIS A 1 241 ? -17.395 14.911 -0.769 1.00 94.56 241 HIS A O 1
ATOM 1929 N N . PHE A 1 242 ? -18.282 12.881 -0.427 1.00 92.69 242 PHE A N 1
ATOM 1930 C CA . PHE A 1 242 ? -17.190 12.133 -1.056 1.00 92.69 242 PHE A CA 1
ATOM 1931 C C . PHE A 1 242 ? -16.760 12.708 -2.415 1.00 92.69 242 PHE A C 1
ATOM 1933 O O . PHE A 1 242 ? -15.571 12.910 -2.638 1.00 92.69 242 PHE A O 1
ATOM 1940 N N . LEU A 1 243 ? -17.713 13.052 -3.293 1.00 92.69 243 LEU A N 1
ATOM 1941 C CA . LEU A 1 243 ? -17.411 13.645 -4.603 1.00 92.69 243 LEU A CA 1
ATOM 1942 C C . LEU A 1 243 ? -16.686 14.992 -4.489 1.00 92.69 243 LEU A C 1
ATOM 1944 O O . LEU A 1 243 ? -15.735 15.230 -5.226 1.00 92.69 243 LEU A O 1
ATOM 1948 N N . VAL A 1 244 ? -17.077 15.840 -3.533 1.00 92.88 244 VAL A N 1
ATOM 1949 C CA . VAL A 1 244 ? -16.394 17.116 -3.273 1.00 92.88 244 VAL A CA 1
ATOM 1950 C C . VAL A 1 244 ? -14.950 16.857 -2.856 1.00 92.88 244 VAL A C 1
ATOM 1952 O O . VAL A 1 244 ? -14.046 17.519 -3.352 1.00 92.88 244 VAL A O 1
ATOM 1955 N N . PHE A 1 245 ? -14.701 15.852 -2.014 1.00 89.94 245 PHE A N 1
ATOM 1956 C CA . PHE A 1 245 ? -13.339 15.492 -1.612 1.00 89.94 245 PHE A CA 1
ATOM 1957 C C . PHE A 1 245 ? -12.504 14.899 -2.742 1.00 89.94 245 PHE A C 1
ATOM 1959 O O . PHE A 1 245 ? -11.311 15.180 -2.806 1.00 89.94 245 PHE A O 1
ATOM 1966 N N . VAL A 1 246 ? -13.112 14.139 -3.654 1.00 92.12 246 VAL A N 1
ATOM 1967 C CA . VAL A 1 246 ? -12.429 13.682 -4.873 1.00 92.12 246 VAL A CA 1
ATOM 1968 C C . VAL A 1 246 ? -12.022 14.883 -5.727 1.00 92.12 246 VAL A C 1
ATOM 1970 O O . VAL A 1 246 ? -10.859 14.983 -6.111 1.00 92.12 246 VAL A O 1
ATOM 1973 N N . VAL A 1 247 ? -12.934 15.832 -5.959 1.00 93.00 247 VAL A N 1
ATOM 1974 C CA . VAL A 1 247 ? -12.644 17.056 -6.725 1.00 93.00 247 VAL A CA 1
ATOM 1975 C C . VAL A 1 247 ? -11.560 17.897 -6.042 1.00 93.00 247 VAL A C 1
ATOM 1977 O O . VAL A 1 247 ? -10.594 18.287 -6.694 1.00 93.00 247 VAL A O 1
ATOM 1980 N N . LEU A 1 248 ? -11.652 18.119 -4.728 1.00 91.06 248 LEU A N 1
ATOM 1981 C CA . LEU A 1 248 ? -10.627 18.833 -3.957 1.00 91.06 248 LEU A CA 1
ATOM 1982 C C . LEU A 1 248 ? -9.278 18.108 -3.971 1.00 91.06 248 LEU A C 1
ATOM 1984 O O . LEU A 1 248 ? -8.241 18.761 -4.044 1.00 91.06 248 LEU A O 1
ATOM 1988 N N . GLY A 1 249 ? -9.274 16.775 -3.939 1.00 90.44 249 GLY A N 1
ATOM 1989 C CA . GLY A 1 249 ? -8.065 15.968 -4.084 1.00 90.44 249 GLY A CA 1
ATOM 1990 C C . GLY A 1 249 ? -7.411 16.161 -5.452 1.00 90.44 249 GLY A C 1
ATOM 1991 O O . GLY A 1 249 ? -6.205 16.390 -5.519 1.00 90.44 249 GLY A O 1
ATOM 1992 N N . LEU A 1 250 ? -8.199 16.154 -6.533 1.00 91.94 250 LEU A N 1
ATOM 1993 C CA . LEU A 1 250 ? -7.713 16.422 -7.893 1.00 91.94 250 LEU A CA 1
ATOM 1994 C C . LEU A 1 250 ? -7.155 17.845 -8.028 1.00 91.94 250 LEU A C 1
ATOM 1996 O O . LEU A 1 250 ? -6.062 18.023 -8.567 1.00 91.94 250 LEU A O 1
ATOM 2000 N N . ILE A 1 251 ? -7.855 18.845 -7.483 1.00 91.44 251 ILE A N 1
ATOM 2001 C CA . ILE A 1 251 ? -7.359 20.227 -7.413 1.00 91.44 251 ILE A CA 1
ATOM 2002 C C . ILE A 1 251 ? -6.050 20.272 -6.615 1.00 91.44 251 ILE A C 1
ATOM 2004 O O . ILE A 1 251 ? -5.083 20.884 -7.059 1.00 91.44 251 ILE A O 1
ATOM 2008 N N . GLY A 1 252 ? -5.978 19.570 -5.482 1.00 89.25 252 GLY A N 1
ATOM 2009 C CA . GLY A 1 252 ? -4.776 19.455 -4.658 1.00 89.25 252 GLY A CA 1
ATOM 2010 C C . GLY A 1 252 ? -3.584 18.869 -5.417 1.00 89.25 252 GLY A C 1
ATOM 2011 O O . GLY A 1 252 ? -2.481 19.395 -5.301 1.00 89.25 252 GLY A O 1
ATOM 2012 N N . VAL A 1 253 ? -3.796 17.844 -6.249 1.00 89.25 253 VAL A N 1
ATOM 2013 C CA . VAL A 1 253 ? -2.753 17.274 -7.123 1.00 89.25 253 VAL A CA 1
ATOM 2014 C C . VAL A 1 253 ? -2.263 18.304 -8.144 1.00 89.25 253 VAL A C 1
ATOM 2016 O O . VAL A 1 253 ? -1.055 18.437 -8.346 1.00 89.25 253 VAL A O 1
ATOM 2019 N N . VAL A 1 254 ? -3.173 19.059 -8.767 1.00 90.06 254 VAL A N 1
ATOM 2020 C CA . VAL A 1 254 ? -2.813 20.119 -9.726 1.00 90.06 254 VAL A CA 1
ATOM 2021 C C . VAL A 1 254 ? -2.033 21.241 -9.037 1.00 90.06 254 VAL A C 1
ATOM 2023 O O . VAL A 1 254 ? -0.980 21.638 -9.534 1.00 90.06 254 VAL A O 1
ATOM 2026 N N . LEU A 1 255 ? -2.492 21.708 -7.873 1.00 90.31 255 LEU A N 1
ATOM 2027 C CA . LEU A 1 255 ? -1.803 22.729 -7.080 1.00 90.31 255 LEU A CA 1
ATOM 2028 C C . LEU A 1 255 ? -0.412 22.259 -6.650 1.00 90.31 255 LEU A C 1
ATOM 2030 O O . LEU A 1 255 ? 0.566 22.982 -6.831 1.00 90.31 255 LEU A O 1
ATOM 2034 N N . PHE A 1 256 ? -0.304 21.027 -6.150 1.00 87.94 256 PHE A N 1
ATOM 2035 C CA . PHE A 1 256 ? 0.975 20.434 -5.772 1.00 87.94 256 PHE A CA 1
ATOM 2036 C C . PHE A 1 256 ? 1.930 20.354 -6.968 1.00 87.94 256 PHE A C 1
ATOM 2038 O O . PHE A 1 256 ? 3.097 20.723 -6.848 1.00 87.94 256 PHE A O 1
ATOM 2045 N N . LYS A 1 257 ? 1.436 19.944 -8.146 1.00 88.44 257 LYS A N 1
ATOM 2046 C CA . LYS A 1 257 ? 2.215 19.940 -9.393 1.00 88.44 257 LYS A CA 1
ATOM 2047 C C . LYS A 1 257 ? 2.716 21.341 -9.744 1.00 88.44 257 LYS A C 1
ATOM 2049 O O . LYS A 1 257 ? 3.877 21.471 -10.126 1.00 88.44 257 LYS A O 1
ATOM 2054 N N . SER A 1 258 ? 1.883 22.371 -9.612 1.00 90.00 258 SER A N 1
ATOM 2055 C CA . SER A 1 258 ? 2.273 23.760 -9.885 1.00 90.00 258 SER A CA 1
ATOM 2056 C C . SER A 1 258 ? 3.347 24.259 -8.916 1.00 90.00 258 SER A C 1
ATOM 2058 O O . SER A 1 258 ? 4.365 24.778 -9.368 1.00 90.00 258 SER A O 1
ATOM 2060 N N . ILE A 1 259 ? 3.179 24.025 -7.609 1.00 89.69 259 ILE A N 1
ATOM 2061 C CA . ILE A 1 259 ? 4.174 24.381 -6.580 1.00 89.69 259 ILE A CA 1
ATOM 2062 C C . ILE A 1 259 ? 5.500 23.662 -6.846 1.00 89.69 259 ILE A C 1
ATOM 2064 O O . ILE A 1 259 ? 6.565 24.279 -6.832 1.00 89.69 259 ILE A O 1
ATOM 2068 N N . TYR A 1 260 ? 5.438 22.363 -7.138 1.00 87.31 260 TYR A N 1
ATOM 2069 C CA . TYR A 1 260 ? 6.613 21.564 -7.459 1.00 87.31 260 TYR A CA 1
ATOM 2070 C C . TYR A 1 260 ? 7.319 22.076 -8.726 1.00 87.31 260 TYR A C 1
ATOM 2072 O O . TYR A 1 260 ? 8.534 22.234 -8.739 1.00 87.31 260 TYR A O 1
ATOM 2080 N N . SER A 1 261 ? 6.559 22.367 -9.783 1.00 88.69 261 SER A N 1
ATOM 2081 C CA . SER A 1 261 ? 7.104 22.856 -11.056 1.00 88.69 261 SER A CA 1
ATOM 2082 C C . SER A 1 261 ? 7.804 24.200 -10.874 1.00 88.69 261 SER A C 1
ATOM 2084 O O . SER A 1 261 ? 8.928 24.369 -11.339 1.00 88.69 261 SER A O 1
ATOM 2086 N N . TYR A 1 262 ? 7.174 25.121 -10.137 1.00 91.38 262 TYR A N 1
ATOM 2087 C CA . TYR A 1 262 ? 7.758 26.415 -9.800 1.00 91.38 262 TYR A CA 1
ATOM 2088 C C . TYR A 1 262 ? 9.064 26.241 -9.019 1.00 91.38 262 TYR A C 1
ATOM 2090 O O . TYR A 1 262 ? 10.116 26.652 -9.499 1.00 91.38 262 TYR A O 1
ATOM 2098 N N . THR A 1 263 ? 9.020 25.545 -7.880 1.00 90.81 263 THR A N 1
ATOM 2099 C CA . THR A 1 263 ? 10.186 25.366 -6.994 1.00 90.81 263 THR A CA 1
ATOM 2100 C C . THR A 1 263 ? 11.330 24.572 -7.636 1.00 90.81 263 THR A C 1
ATOM 2102 O O . THR A 1 263 ? 12.497 24.835 -7.346 1.00 90.81 263 THR A O 1
ATOM 2105 N N . ALA A 1 264 ? 11.036 23.630 -8.537 1.00 89.25 264 ALA A N 1
ATOM 2106 C CA . ALA A 1 264 ? 12.059 22.931 -9.313 1.00 89.25 264 ALA A CA 1
ATOM 2107 C C . ALA A 1 264 ? 12.686 23.836 -10.386 1.00 89.25 264 ALA A C 1
ATOM 2109 O O . ALA A 1 264 ? 13.905 23.846 -10.533 1.00 89.25 264 ALA A O 1
ATOM 2110 N N . SER A 1 265 ? 11.873 24.609 -11.115 1.00 90.75 265 SER A N 1
ATOM 2111 C CA . SER A 1 265 ? 12.349 25.493 -12.191 1.00 90.75 265 SER A CA 1
ATOM 2112 C C . SER A 1 265 ? 13.191 26.669 -11.689 1.00 90.75 265 SER A C 1
ATOM 2114 O O . SER A 1 265 ? 14.141 27.070 -12.355 1.00 90.75 265 SER A O 1
ATOM 2116 N N . THR A 1 266 ? 12.896 27.186 -10.492 1.00 92.56 266 THR A N 1
ATOM 2117 C CA . THR A 1 266 ? 13.658 28.276 -9.863 1.00 92.56 266 THR A CA 1
ATOM 2118 C C . THR A 1 266 ? 14.937 27.796 -9.176 1.00 92.56 266 THR A C 1
ATOM 2120 O O . THR A 1 266 ? 15.696 28.614 -8.667 1.00 92.56 266 THR A O 1
ATOM 2123 N N . GLY A 1 267 ? 15.188 26.482 -9.132 1.00 90.12 267 GLY A N 1
ATOM 2124 C CA . GLY A 1 267 ? 16.346 25.905 -8.446 1.00 90.12 267 GLY A CA 1
ATOM 2125 C C . GLY A 1 267 ? 16.224 25.869 -6.919 1.00 90.12 267 GLY A C 1
ATOM 2126 O O . GLY A 1 267 ? 17.172 25.463 -6.254 1.00 90.12 267 GLY A O 1
ATOM 2127 N N . MET A 1 268 ? 15.064 26.212 -6.339 1.00 91.31 268 MET A N 1
ATOM 2128 C CA . MET A 1 268 ? 14.850 26.153 -4.881 1.00 91.31 268 MET A CA 1
ATOM 2129 C C . MET A 1 268 ? 15.020 24.739 -4.308 1.00 91.31 268 MET A C 1
ATOM 2131 O O . MET A 1 268 ? 15.339 24.583 -3.134 1.00 91.31 268 MET A O 1
ATOM 2135 N N . LEU A 1 269 ? 14.799 23.710 -5.131 1.00 87.69 269 LEU A N 1
ATOM 2136 C CA . LEU A 1 269 ? 14.996 22.301 -4.771 1.00 87.69 269 LEU A CA 1
ATOM 2137 C C . LEU A 1 269 ? 16.403 21.768 -5.122 1.00 87.69 269 LEU A C 1
ATOM 2139 O O . LEU A 1 269 ? 16.643 20.564 -5.015 1.00 87.69 269 LEU A O 1
ATOM 2143 N N . GLY A 1 270 ? 17.316 22.638 -5.564 1.00 89.44 270 GLY A N 1
ATOM 2144 C CA . GLY A 1 270 ? 18.672 22.297 -5.995 1.00 89.44 270 GLY A CA 1
ATOM 2145 C C . GLY A 1 270 ? 18.786 21.855 -7.460 1.00 89.44 270 GLY A C 1
ATOM 2146 O O . GLY A 1 270 ? 17.803 21.496 -8.120 1.00 89.44 270 GLY A O 1
ATOM 2147 N N . ASP A 1 271 ? 20.020 21.846 -7.966 1.00 89.38 271 ASP A N 1
ATOM 2148 C CA . ASP A 1 271 ? 20.321 21.636 -9.391 1.00 89.38 271 ASP A CA 1
ATOM 2149 C C . ASP A 1 271 ? 19.908 20.252 -9.899 1.00 89.38 271 ASP A C 1
ATOM 2151 O O . ASP A 1 271 ? 19.402 20.112 -11.012 1.00 89.38 271 ASP A O 1
ATOM 2155 N N . ALA A 1 272 ? 20.029 19.216 -9.064 1.00 84.50 272 ALA A N 1
ATOM 2156 C CA . ALA A 1 272 ? 19.602 17.865 -9.424 1.00 84.50 272 ALA A CA 1
ATOM 2157 C C . ALA A 1 272 ? 18.080 17.775 -9.657 1.00 84.50 272 ALA A C 1
ATOM 2159 O O . ALA A 1 272 ? 17.617 17.073 -10.563 1.00 84.50 272 ALA A O 1
ATOM 2160 N N . ALA A 1 273 ? 17.284 18.487 -8.849 1.00 83.75 273 ALA A N 1
ATOM 2161 C CA . ALA A 1 273 ? 15.832 18.534 -9.004 1.00 83.75 273 ALA A CA 1
ATOM 2162 C C . ALA A 1 273 ? 15.434 19.300 -10.266 1.00 83.75 273 ALA A C 1
ATOM 2164 O O . ALA A 1 273 ? 14.549 18.844 -11.000 1.00 83.75 273 ALA A O 1
ATOM 2165 N N . ARG A 1 274 ? 16.123 20.417 -10.519 1.00 88.75 274 ARG A N 1
ATOM 2166 C CA . ARG A 1 274 ? 15.951 21.249 -11.706 1.00 88.75 274 ARG A CA 1
ATOM 2167 C C . ARG A 1 274 ? 16.289 20.484 -12.983 1.00 88.75 274 ARG A C 1
ATOM 2169 O O . ARG A 1 274 ? 15.412 20.339 -13.828 1.00 88.75 274 ARG A O 1
ATOM 2176 N N . GLY A 1 275 ? 17.476 19.886 -13.073 1.00 87.00 275 GLY A N 1
ATOM 2177 C CA . GLY A 1 275 ? 17.897 19.117 -14.249 1.00 87.00 275 GLY A CA 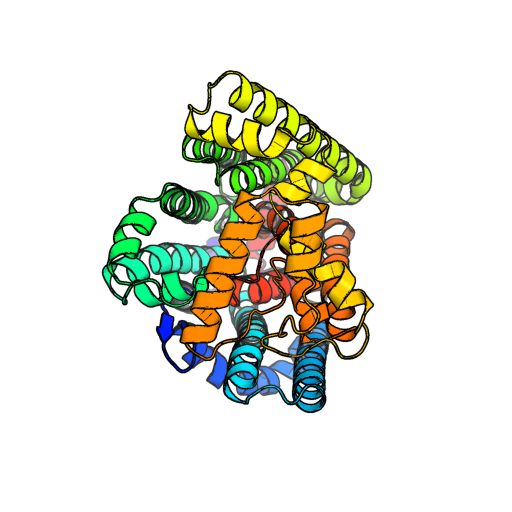1
ATOM 2178 C C . GLY A 1 275 ? 16.961 17.943 -14.552 1.00 87.00 275 GLY A C 1
ATOM 2179 O O . GLY A 1 275 ? 16.587 17.719 -15.701 1.00 87.00 275 GLY A O 1
ATOM 2180 N N . LYS A 1 276 ? 16.474 17.234 -13.522 1.00 82.56 276 LYS A N 1
ATOM 2181 C CA . LYS A 1 276 ? 15.473 16.171 -13.714 1.00 82.56 276 LYS A CA 1
ATOM 2182 C C . LYS A 1 276 ? 14.115 16.717 -14.163 1.00 82.56 276 LYS A C 1
ATOM 2184 O O . LYS A 1 276 ? 13.430 16.055 -14.938 1.00 82.56 276 LYS A O 1
ATOM 2189 N N . TYR A 1 277 ? 13.694 17.880 -13.671 1.00 85.31 277 TYR A N 1
ATOM 2190 C CA . TYR A 1 277 ? 12.460 18.523 -14.124 1.00 85.31 277 TYR A CA 1
ATOM 2191 C C . TYR A 1 277 ? 12.566 18.995 -15.579 1.00 85.31 277 TYR A C 1
ATOM 2193 O O . TYR A 1 277 ? 11.672 18.697 -16.368 1.00 85.31 277 TYR A O 1
ATOM 2201 N N . GLU A 1 278 ? 13.662 19.653 -15.951 1.00 86.69 278 GLU A N 1
ATOM 2202 C CA . GLU A 1 278 ? 13.940 20.104 -17.320 1.00 86.69 278 GLU A CA 1
ATOM 2203 C C . GLU A 1 278 ? 14.009 18.912 -18.285 1.00 86.69 278 GLU A C 1
ATOM 2205 O O . GLU A 1 278 ? 13.332 18.917 -19.310 1.00 86.69 278 GLU A O 1
ATOM 2210 N N . ALA A 1 279 ? 14.690 17.823 -17.911 1.00 82.31 279 ALA A N 1
ATOM 2211 C CA . ALA A 1 279 ? 14.706 16.593 -18.705 1.00 82.31 279 ALA A CA 1
ATOM 2212 C C . ALA A 1 279 ? 13.292 16.015 -18.911 1.00 82.31 279 ALA A C 1
ATOM 2214 O O . ALA A 1 279 ? 12.913 15.689 -20.034 1.00 82.31 279 ALA A O 1
ATOM 2215 N N . GLN A 1 280 ? 12.478 15.956 -17.848 1.00 79.44 280 GLN A N 1
ATOM 2216 C CA . GLN A 1 280 ? 11.103 15.434 -17.900 1.00 79.44 280 GLN A CA 1
ATOM 2217 C C . GLN A 1 280 ? 10.113 16.345 -18.643 1.00 79.44 280 GLN A C 1
ATOM 2219 O O . GLN A 1 280 ? 9.057 15.873 -19.061 1.00 79.44 280 GLN A O 1
ATOM 2224 N N . THR A 1 281 ? 10.420 17.636 -18.781 1.00 82.00 281 THR A N 1
ATOM 2225 C CA . THR A 1 281 ? 9.539 18.637 -19.412 1.00 82.00 281 THR A CA 1
ATOM 2226 C C . THR A 1 281 ? 10.045 19.146 -20.756 1.00 82.00 281 THR A C 1
ATOM 2228 O O . THR A 1 281 ? 9.311 19.862 -21.434 1.00 82.00 281 THR A O 1
ATOM 2231 N N . SER A 1 282 ? 11.236 18.721 -21.186 1.00 77.62 282 SER A N 1
ATOM 2232 C CA . SER A 1 282 ? 11.849 19.050 -22.481 1.00 77.62 282 SER A CA 1
ATOM 2233 C C . SER A 1 282 ? 10.921 18.767 -23.667 1.00 77.62 282 SER A C 1
ATOM 2235 O O . SER A 1 282 ? 10.853 19.540 -24.616 1.00 77.62 282 SER A O 1
ATOM 2237 N N . GLN A 1 283 ? 10.128 17.698 -23.577 1.00 70.00 283 GLN A N 1
ATOM 2238 C CA . GLN A 1 283 ? 9.146 17.320 -24.589 1.00 70.00 283 GLN A CA 1
ATOM 2239 C C . GLN A 1 283 ? 7.739 17.879 -24.302 1.00 70.00 283 GLN A C 1
ATOM 2241 O O . GLN A 1 283 ? 6.783 17.478 -24.951 1.00 70.00 283 GLN A O 1
ATOM 2246 N N . GLY A 1 284 ? 7.548 18.778 -23.339 1.00 75.44 284 GLY A N 1
ATOM 2247 C CA . GLY A 1 284 ? 6.269 19.438 -23.051 1.00 75.44 284 GLY A CA 1
ATOM 2248 C C . GLY A 1 284 ? 5.810 19.319 -21.594 1.00 75.44 284 GLY A C 1
ATOM 2249 O O . GLY A 1 284 ? 6.120 18.368 -20.883 1.00 75.44 284 GLY A O 1
ATOM 2250 N N . SER A 1 285 ? 5.008 20.291 -21.154 1.00 72.88 285 SER A N 1
ATOM 2251 C CA . SER A 1 285 ? 4.639 20.520 -19.743 1.00 72.88 285 SER A CA 1
ATOM 2252 C C . SER A 1 285 ? 3.302 19.891 -19.299 1.00 72.88 285 SER A C 1
ATOM 2254 O O . SER A 1 285 ? 2.842 20.090 -18.162 1.00 72.88 285 SER A O 1
ATOM 2256 N N . GLY A 1 286 ? 2.654 19.129 -20.186 1.00 80.25 286 GLY A N 1
ATOM 2257 C CA . GLY A 1 286 ? 1.366 18.485 -19.922 1.00 80.25 286 GLY A CA 1
ATOM 2258 C C . GLY A 1 286 ? 1.443 17.443 -18.799 1.00 80.25 286 GLY A C 1
ATOM 2259 O O . GLY A 1 286 ? 2.423 16.710 -18.691 1.00 80.25 286 GLY A O 1
ATOM 2260 N N . LEU A 1 287 ? 0.385 17.335 -17.980 1.00 78.62 287 LEU A N 1
ATOM 2261 C CA . LEU A 1 287 ? 0.304 16.370 -16.867 1.00 78.62 287 LEU A CA 1
ATOM 2262 C C . LEU A 1 287 ? 0.553 14.928 -17.343 1.00 78.62 287 LEU A C 1
ATOM 2264 O O . LEU A 1 287 ? 1.289 14.188 -16.703 1.00 78.62 287 LEU A O 1
ATOM 2268 N N . ILE A 1 288 ? -0.024 14.558 -18.490 1.00 82.50 288 ILE A N 1
ATOM 2269 C CA . ILE A 1 288 ? 0.121 13.222 -19.079 1.00 82.50 288 ILE A CA 1
ATOM 2270 C C . ILE A 1 288 ? 1.574 12.957 -19.482 1.00 82.50 288 ILE A C 1
ATOM 2272 O O . ILE A 1 288 ? 2.087 11.892 -19.170 1.00 82.50 288 ILE A O 1
ATOM 2276 N N . ARG A 1 289 ? 2.271 13.922 -20.103 1.00 82.94 289 ARG A N 1
ATOM 2277 C CA . ARG A 1 289 ? 3.689 13.758 -20.473 1.00 82.94 289 ARG A CA 1
ATOM 2278 C C . ARG A 1 289 ? 4.581 13.645 -19.238 1.00 82.94 289 ARG A C 1
ATOM 2280 O O . ARG A 1 289 ? 5.438 12.772 -19.191 1.00 82.94 289 ARG A O 1
ATOM 2287 N N . LEU A 1 290 ? 4.317 14.448 -18.206 1.00 81.25 290 LEU A N 1
ATOM 2288 C CA . LEU A 1 290 ? 5.029 14.352 -16.931 1.00 81.25 290 LEU A CA 1
ATOM 2289 C C . LEU A 1 290 ? 4.812 12.984 -16.259 1.00 81.25 290 LEU A C 1
ATOM 2291 O O . LEU A 1 290 ? 5.761 12.385 -15.753 1.00 81.25 290 LEU A O 1
ATOM 2295 N N . LEU A 1 291 ? 3.576 12.469 -16.281 1.00 84.31 291 LEU A N 1
ATOM 2296 C CA . LEU A 1 291 ? 3.261 11.125 -15.792 1.00 84.31 291 LEU A CA 1
ATOM 2297 C C . LEU A 1 291 ? 3.943 10.047 -16.639 1.00 84.31 291 LEU A C 1
ATOM 2299 O O . LEU A 1 291 ? 4.529 9.133 -16.071 1.00 84.31 291 LEU A O 1
ATOM 2303 N N . MET A 1 292 ? 3.938 10.167 -17.967 1.00 85.25 292 MET A N 1
ATOM 2304 C CA . MET A 1 292 ? 4.644 9.244 -18.859 1.00 85.25 292 MET A CA 1
ATOM 2305 C C . MET A 1 292 ? 6.153 9.248 -18.602 1.00 85.25 292 MET A C 1
ATOM 2307 O O . MET A 1 292 ? 6.746 8.181 -18.558 1.00 85.25 292 MET A O 1
ATOM 2311 N N . GLY A 1 293 ? 6.772 10.405 -18.358 1.00 81.06 293 GLY A N 1
ATOM 2312 C CA . GLY A 1 293 ? 8.202 10.490 -18.043 1.00 81.06 293 GLY A CA 1
ATOM 2313 C C . GLY A 1 293 ? 8.569 9.936 -16.660 1.00 81.06 293 GLY A C 1
ATOM 2314 O O . GLY A 1 293 ? 9.694 9.493 -16.449 1.00 81.06 293 GLY A O 1
ATOM 2315 N N . GLY A 1 294 ? 7.641 9.959 -15.697 1.00 81.06 294 GLY A N 1
ATOM 2316 C CA . GLY A 1 294 ? 7.868 9.441 -14.342 1.00 81.06 294 GLY A CA 1
ATOM 2317 C C . GLY A 1 294 ? 7.404 8.000 -14.105 1.00 81.06 294 GLY A C 1
ATOM 2318 O O . GLY A 1 294 ? 7.865 7.376 -13.150 1.00 81.06 294 GLY A O 1
ATOM 2319 N N . ARG A 1 295 ? 6.466 7.505 -14.920 1.00 87.69 295 ARG A N 1
ATOM 2320 C CA . ARG A 1 295 ? 5.747 6.224 -14.772 1.00 87.69 295 ARG A CA 1
ATOM 2321 C C . ARG A 1 295 ? 5.520 5.552 -16.125 1.00 87.69 295 ARG A C 1
ATOM 2323 O O . ARG A 1 295 ? 4.443 5.024 -16.407 1.00 87.69 295 ARG A O 1
ATOM 2330 N N . SER A 1 296 ? 6.534 5.614 -16.979 1.00 90.19 296 SER A N 1
ATOM 2331 C CA . SER A 1 296 ? 6.501 5.104 -18.352 1.00 90.19 296 SER A CA 1
ATOM 2332 C C . SER A 1 296 ? 6.071 3.636 -18.433 1.00 90.19 296 SER A C 1
ATOM 2334 O O . SER A 1 296 ? 5.363 3.243 -19.354 1.00 90.19 296 SER A O 1
ATOM 2336 N N . GLU A 1 297 ? 6.400 2.848 -17.415 1.00 90.69 297 GLU A N 1
ATOM 2337 C CA . GLU A 1 297 ? 6.170 1.411 -17.321 1.00 90.69 297 GLU A CA 1
ATOM 2338 C C . GLU A 1 297 ? 4.682 1.067 -17.244 1.00 90.69 297 GLU A C 1
ATOM 2340 O O . GLU A 1 297 ? 4.251 0.066 -17.809 1.00 90.69 297 GLU A O 1
ATOM 2345 N N . PHE A 1 298 ? 3.865 1.922 -16.615 1.00 93.69 298 PHE A N 1
ATOM 2346 C CA . PHE A 1 298 ? 2.410 1.764 -16.663 1.00 93.69 298 PHE A CA 1
ATOM 2347 C C . PHE A 1 298 ? 1.905 1.838 -18.108 1.00 93.69 298 PHE A C 1
ATOM 2349 O O . PHE A 1 298 ? 1.127 0.994 -18.541 1.00 93.69 298 PHE A O 1
ATOM 2356 N N . PHE A 1 299 ? 2.389 2.814 -18.880 1.00 94.38 299 PHE A N 1
ATOM 2357 C CA . PHE A 1 299 ? 1.961 3.020 -20.262 1.00 94.38 299 PHE A CA 1
ATOM 2358 C C . PHE A 1 299 ? 2.565 1.995 -21.232 1.00 94.38 299 PHE A C 1
ATOM 2360 O O . PHE A 1 299 ? 1.886 1.586 -22.172 1.00 94.38 299 PHE A O 1
ATOM 2367 N N . MET A 1 300 ? 3.795 1.533 -20.987 1.00 94.69 300 MET A N 1
ATOM 2368 C CA . MET A 1 300 ? 4.423 0.429 -21.728 1.00 94.69 300 MET A CA 1
ATOM 2369 C C . MET A 1 300 ? 3.631 -0.877 -21.593 1.00 94.69 300 MET A C 1
ATOM 2371 O O . MET A 1 300 ? 3.563 -1.659 -22.541 1.00 94.69 300 MET A O 1
ATOM 2375 N N . ALA A 1 301 ? 3.022 -1.104 -20.428 1.00 95.62 301 ALA A N 1
ATOM 2376 C CA . ALA A 1 301 ? 2.251 -2.301 -20.122 1.00 95.62 301 ALA A CA 1
ATOM 2377 C C . ALA A 1 301 ? 0.862 -2.340 -20.789 1.00 95.62 301 ALA A C 1
ATOM 2379 O O . ALA A 1 301 ? 0.353 -3.429 -21.054 1.00 95.62 301 ALA A O 1
ATOM 2380 N N . ILE A 1 302 ? 0.248 -1.189 -21.095 1.00 96.62 302 ILE A N 1
ATOM 2381 C CA . ILE A 1 302 ? -1.122 -1.133 -21.643 1.00 96.62 302 ILE A CA 1
ATOM 2382 C C . ILE A 1 302 ? -1.256 -1.915 -22.965 1.00 96.62 302 ILE A C 1
ATOM 2384 O O . ILE A 1 302 ? -2.130 -2.780 -23.039 1.00 96.62 302 ILE A O 1
ATOM 2388 N N . PRO A 1 303 ? -0.417 -1.691 -24.002 1.00 97.56 303 PRO A N 1
ATOM 2389 C CA . PRO A 1 303 ? -0.530 -2.444 -25.251 1.00 97.56 303 PRO A CA 1
ATOM 2390 C C . PRO A 1 303 ? -0.342 -3.951 -25.056 1.00 97.56 303 PRO A C 1
ATOM 2392 O O . PRO A 1 303 ? -1.028 -4.740 -25.698 1.00 97.56 303 PRO A O 1
ATOM 2395 N N . ALA A 1 304 ? 0.546 -4.354 -24.142 1.00 96.81 304 ALA A N 1
ATOM 2396 C CA . ALA A 1 304 ? 0.744 -5.760 -23.817 1.00 96.81 304 ALA A CA 1
ATOM 2397 C C . ALA A 1 304 ? -0.512 -6.375 -23.190 1.00 96.81 304 ALA A C 1
ATOM 2399 O O . ALA A 1 304 ? -0.968 -7.428 -23.640 1.00 96.81 304 ALA A O 1
ATOM 2400 N N . ALA A 1 305 ? -1.092 -5.703 -22.192 1.00 97.50 305 ALA A N 1
ATOM 2401 C CA . ALA A 1 305 ? -2.310 -6.144 -21.522 1.00 97.50 305 ALA A CA 1
ATOM 2402 C C . ALA A 1 305 ? -3.491 -6.260 -22.500 1.00 97.50 305 ALA A C 1
ATOM 2404 O O . ALA A 1 305 ? -4.221 -7.247 -22.465 1.00 97.50 305 ALA A O 1
ATOM 2405 N N . ILE A 1 306 ? -3.633 -5.304 -23.425 1.00 98.06 306 ILE A N 1
ATOM 2406 C CA . ILE A 1 306 ? -4.668 -5.334 -24.470 1.00 98.06 306 ILE A CA 1
ATOM 2407 C C . ILE A 1 306 ? -4.434 -6.477 -25.464 1.00 98.06 306 ILE A C 1
ATOM 2409 O O . ILE A 1 306 ? -5.400 -7.082 -25.920 1.00 98.06 306 ILE A O 1
ATOM 2413 N N . HIS A 1 307 ? -3.180 -6.800 -25.791 1.00 97.69 307 HIS A N 1
ATOM 2414 C CA . HIS A 1 307 ? -2.875 -7.882 -26.728 1.00 97.69 307 HIS A CA 1
ATOM 2415 C C . HIS A 1 307 ? -3.224 -9.272 -26.171 1.00 97.69 307 HIS A C 1
ATOM 2417 O O . HIS A 1 307 ? -3.681 -10.133 -26.920 1.00 97.69 307 HIS A O 1
ATOM 2423 N N . ARG A 1 308 ? -3.056 -9.507 -24.861 1.00 96.94 308 ARG A N 1
ATOM 2424 C CA . ARG A 1 308 ? -3.411 -10.785 -24.207 1.00 96.94 308 ARG A CA 1
ATOM 2425 C C . ARG A 1 308 ? -4.287 -10.568 -22.969 1.00 96.94 308 ARG A C 1
ATOM 2427 O O . ARG A 1 308 ? -3.855 -10.862 -21.854 1.00 96.94 308 ARG A O 1
ATOM 2434 N N . PRO A 1 309 ? -5.536 -10.107 -23.136 1.00 97.44 309 PRO A N 1
ATOM 2435 C CA . PRO A 1 309 ? -6.315 -9.575 -22.026 1.00 97.44 309 PRO A CA 1
ATOM 2436 C C . PRO A 1 309 ? -6.867 -10.662 -21.106 1.00 97.44 309 PRO A C 1
ATOM 2438 O O . PRO A 1 309 ? -7.036 -10.402 -19.920 1.00 97.44 309 PRO A O 1
ATOM 2441 N N . ILE A 1 310 ? -7.151 -11.860 -21.634 1.00 98.06 310 ILE A N 1
ATOM 2442 C CA . ILE A 1 310 ? -7.811 -12.940 -20.887 1.00 98.06 310 ILE A CA 1
ATOM 2443 C C . ILE A 1 310 ? -6.805 -13.722 -20.050 1.00 98.06 310 ILE A C 1
ATOM 2445 O O . ILE A 1 310 ? -6.971 -13.790 -18.838 1.00 98.06 310 ILE A O 1
ATOM 2449 N N . MET A 1 311 ? -5.771 -14.285 -20.682 1.00 97.00 311 MET A N 1
ATOM 2450 C CA . MET A 1 311 ? -4.792 -15.142 -20.004 1.00 97.00 311 MET A CA 1
ATOM 2451 C C . MET A 1 311 ? -3.577 -14.373 -19.484 1.00 97.00 311 MET A C 1
ATOM 2453 O O . MET A 1 311 ? -2.932 -14.841 -18.556 1.00 97.00 311 MET A O 1
ATOM 2457 N N . GLY A 1 312 ? -3.235 -13.212 -20.047 1.00 97.19 312 GLY A N 1
ATOM 2458 C CA . GLY A 1 312 ? -1.959 -12.557 -19.758 1.00 97.19 312 GLY A CA 1
ATOM 2459 C C . GLY A 1 312 ? -0.741 -13.356 -20.256 1.00 97.19 312 GLY A C 1
ATOM 2460 O O . GLY A 1 312 ? -0.850 -14.245 -21.104 1.00 97.19 312 GLY A O 1
ATOM 2461 N N . TYR A 1 313 ? 0.432 -13.022 -19.724 1.00 97.00 313 TYR A N 1
ATOM 2462 C CA . TYR A 1 313 ? 1.754 -13.560 -20.070 1.00 97.00 313 TYR A CA 1
ATOM 2463 C C . TYR A 1 313 ? 2.352 -14.463 -18.977 1.00 97.00 313 TYR A C 1
ATOM 2465 O O . TYR A 1 313 ? 3.456 -14.977 -19.153 1.00 97.00 313 TYR A O 1
ATOM 2473 N N . GLY A 1 314 ? 1.651 -14.653 -17.857 1.00 95.81 314 GLY A N 1
ATOM 2474 C CA . GLY A 1 314 ? 2.146 -15.394 -16.702 1.00 95.81 314 GLY A CA 1
ATOM 2475 C C . GLY A 1 314 ? 3.216 -14.635 -15.902 1.00 95.81 314 GLY A C 1
ATOM 2476 O O . GLY A 1 314 ? 3.554 -13.486 -16.208 1.00 95.81 314 GLY A O 1
ATOM 2477 N N . PRO A 1 315 ? 3.763 -15.259 -14.846 1.00 91.62 315 PRO A N 1
ATOM 2478 C CA . PRO A 1 315 ? 4.921 -14.747 -14.118 1.00 91.62 315 PRO A CA 1
ATOM 2479 C C . PRO A 1 315 ? 6.120 -14.525 -15.057 1.00 91.62 315 PRO A C 1
ATOM 2481 O O . PRO A 1 315 ? 6.247 -15.202 -16.072 1.00 91.62 315 PRO A O 1
ATOM 2484 N N . GLN A 1 316 ? 7.004 -13.576 -14.722 1.00 88.44 316 GLN A N 1
ATOM 2485 C CA . GLN A 1 316 ? 8.124 -13.080 -15.554 1.00 88.44 316 GLN A CA 1
ATOM 2486 C C . GLN A 1 316 ? 7.720 -12.262 -16.795 1.00 88.44 316 GLN A C 1
ATOM 2488 O O . GLN A 1 316 ? 8.466 -11.350 -17.142 1.00 88.44 316 GLN A O 1
ATOM 2493 N N . ALA A 1 317 ? 6.564 -12.539 -17.412 1.00 93.19 317 ALA A N 1
ATOM 2494 C CA . ALA A 1 317 ? 5.972 -11.789 -18.525 1.00 93.19 317 ALA A CA 1
ATOM 2495 C C . ALA A 1 317 ? 7.004 -11.272 -19.547 1.00 93.19 317 ALA A C 1
ATOM 2497 O O . ALA A 1 317 ? 7.272 -10.076 -19.614 1.00 93.19 317 ALA A O 1
ATOM 2498 N N . GLU A 1 318 ? 7.631 -12.169 -20.311 1.00 93.56 318 GLU A N 1
ATOM 2499 C CA . GLU A 1 318 ? 8.692 -11.803 -21.261 1.00 93.56 318 GLU A CA 1
ATOM 2500 C C . GLU A 1 318 ? 8.200 -10.842 -22.359 1.00 93.56 318 GLU A C 1
ATOM 2502 O O . GLU A 1 318 ? 7.197 -11.103 -23.027 1.00 93.56 318 GLU A O 1
ATOM 2507 N N . ASP A 1 319 ? 8.955 -9.772 -22.615 1.00 94.69 319 ASP A N 1
ATOM 2508 C CA . ASP A 1 319 ? 8.690 -8.804 -23.683 1.00 94.69 319 ASP A CA 1
ATOM 2509 C C . ASP A 1 319 ? 9.201 -9.318 -25.040 1.00 94.69 319 ASP A C 1
ATOM 2511 O O . ASP A 1 319 ? 10.174 -8.814 -25.607 1.00 94.69 319 ASP A O 1
ATOM 2515 N N . LYS A 1 320 ? 8.558 -10.374 -25.549 1.00 93.50 320 LYS A N 1
ATOM 2516 C CA . LYS A 1 320 ? 8.904 -10.986 -26.846 1.00 93.50 320 LYS A CA 1
ATOM 2517 C C . LYS A 1 320 ? 8.572 -10.077 -28.025 1.00 93.50 320 LYS A C 1
ATOM 2519 O O . LYS A 1 320 ? 9.293 -10.077 -29.018 1.00 93.50 320 LYS A O 1
ATOM 2524 N N . ASP A 1 321 ? 7.508 -9.290 -27.898 1.00 94.94 321 ASP A N 1
ATOM 2525 C CA . ASP A 1 321 ? 7.032 -8.436 -28.982 1.00 94.94 321 ASP A CA 1
ATOM 2526 C C . ASP A 1 321 ? 7.728 -7.067 -28.994 1.00 94.94 321 ASP A C 1
ATOM 2528 O O . ASP A 1 321 ? 7.560 -6.322 -29.954 1.00 94.94 321 ASP A O 1
ATOM 2532 N N . GLY A 1 322 ? 8.499 -6.706 -27.965 1.00 95.25 322 GLY A N 1
ATOM 2533 C CA . GLY A 1 322 ? 9.225 -5.436 -27.892 1.00 95.25 322 GLY A CA 1
ATOM 2534 C C . GLY A 1 322 ? 8.339 -4.234 -27.550 1.00 95.25 322 GLY A C 1
ATOM 2535 O O . GLY A 1 322 ? 8.546 -3.148 -28.097 1.00 95.25 322 GLY A O 1
ATOM 2536 N N . TYR A 1 323 ? 7.350 -4.400 -26.667 1.00 96.25 323 TYR A N 1
ATOM 2537 C CA . TYR A 1 323 ? 6.480 -3.321 -26.184 1.00 96.25 323 TYR A CA 1
ATOM 2538 C C . TYR A 1 323 ? 7.266 -2.174 -25.560 1.00 96.25 323 TYR A C 1
ATOM 2540 O O . TYR A 1 323 ? 7.015 -1.015 -25.901 1.00 96.25 323 TYR A O 1
ATOM 2548 N N . ALA A 1 324 ? 8.233 -2.485 -24.694 1.00 94.44 324 ALA A N 1
ATOM 2549 C CA . ALA A 1 324 ? 9.036 -1.466 -24.031 1.00 94.44 324 ALA A CA 1
ATOM 2550 C C . ALA A 1 324 ? 9.870 -0.681 -25.054 1.00 94.44 324 ALA A C 1
ATOM 2552 O O . ALA A 1 324 ? 9.869 0.548 -25.042 1.00 94.44 324 ALA A O 1
ATOM 2553 N N . LEU A 1 325 ? 10.505 -1.379 -26.003 1.00 95.06 325 LEU A N 1
ATOM 2554 C CA . LEU A 1 325 ? 11.295 -0.736 -27.055 1.00 95.06 325 LEU A CA 1
ATOM 2555 C C . LEU A 1 325 ? 10.430 0.144 -27.966 1.00 95.06 325 LEU A C 1
ATOM 2557 O O . LEU A 1 325 ? 10.791 1.290 -28.213 1.00 95.06 325 LEU A O 1
ATOM 2561 N N . ARG A 1 326 ? 9.277 -0.351 -28.438 1.00 96.31 326 ARG A N 1
ATOM 2562 C CA . ARG A 1 326 ? 8.356 0.438 -29.278 1.00 96.31 326 ARG A CA 1
ATOM 2563 C C . ARG A 1 326 ? 7.865 1.694 -28.568 1.00 96.31 326 ARG A C 1
ATOM 2565 O O . ARG A 1 326 ? 7.750 2.744 -29.193 1.00 96.31 326 ARG A O 1
ATOM 2572 N N . PHE A 1 327 ? 7.581 1.591 -27.272 1.00 94.62 327 PHE A N 1
ATOM 2573 C CA . PHE A 1 327 ? 7.196 2.747 -26.476 1.00 94.62 327 PHE A CA 1
ATOM 2574 C C . PHE A 1 327 ? 8.337 3.767 -26.386 1.00 94.62 327 PHE A C 1
ATOM 2576 O O . PHE A 1 327 ? 8.110 4.949 -26.631 1.00 94.62 327 PHE A O 1
ATOM 2583 N N . LEU A 1 328 ? 9.561 3.318 -26.091 1.00 93.25 328 LEU A N 1
ATOM 2584 C CA . LEU A 1 328 ? 10.731 4.196 -25.996 1.00 93.25 328 LEU A CA 1
ATOM 2585 C C . LEU A 1 328 ? 11.089 4.849 -27.333 1.00 93.25 328 LEU A C 1
ATOM 2587 O O . LEU A 1 328 ? 11.415 6.026 -27.348 1.00 93.25 328 LEU A O 1
ATOM 2591 N N . LEU A 1 329 ? 10.965 4.140 -28.455 1.00 93.94 329 LEU A N 1
ATOM 2592 C CA . LEU A 1 329 ? 11.181 4.726 -29.783 1.00 93.94 329 LEU A CA 1
ATOM 2593 C C . LEU A 1 329 ? 10.151 5.813 -30.121 1.00 93.94 329 LEU A C 1
ATOM 2595 O O . LEU A 1 329 ? 10.449 6.722 -30.886 1.00 93.94 329 LEU A O 1
ATOM 2599 N N . LYS A 1 330 ? 8.934 5.717 -29.572 1.00 92.94 330 LYS A N 1
ATOM 2600 C CA . LYS A 1 330 ? 7.848 6.668 -29.844 1.00 92.94 330 LYS A CA 1
ATOM 2601 C C . LYS A 1 330 ? 7.821 7.858 -28.880 1.00 92.94 330 LYS A C 1
ATOM 2603 O O . LYS A 1 330 ? 7.396 8.940 -29.275 1.00 92.94 330 LYS A O 1
ATOM 2608 N N . TYR A 1 331 ? 8.194 7.643 -27.620 1.00 89.94 331 TYR A N 1
ATOM 2609 C CA . TYR A 1 331 ? 7.995 8.612 -26.534 1.00 89.94 331 TYR A CA 1
ATOM 2610 C C . TYR A 1 331 ? 9.236 8.860 -25.667 1.00 89.94 331 TYR A C 1
ATOM 2612 O O . TYR A 1 331 ? 9.195 9.728 -24.801 1.00 89.94 331 TYR A O 1
ATOM 2620 N N . GLY A 1 332 ? 10.298 8.071 -25.827 1.00 87.19 332 GLY A N 1
ATOM 2621 C CA . GLY A 1 332 ? 11.554 8.233 -25.098 1.00 87.19 332 GLY A CA 1
ATOM 2622 C C . GLY A 1 332 ? 12.520 9.184 -25.804 1.00 87.19 332 GLY A C 1
ATOM 2623 O O . GLY A 1 332 ? 12.242 9.691 -26.889 1.00 87.19 332 GLY A O 1
ATOM 2624 N N . ASP A 1 333 ? 13.665 9.420 -25.172 1.00 87.06 333 ASP A N 1
ATOM 2625 C CA . ASP A 1 333 ? 14.821 10.066 -25.791 1.00 87.06 333 ASP A CA 1
ATOM 2626 C C . ASP A 1 333 ? 15.866 9.019 -26.231 1.00 87.06 333 ASP A C 1
ATOM 2628 O O . ASP A 1 333 ? 15.807 7.837 -25.862 1.00 87.06 333 ASP A O 1
ATOM 2632 N N . ASP A 1 334 ? 16.850 9.451 -27.023 1.00 89.62 334 ASP A N 1
ATOM 2633 C CA . ASP A 1 334 ? 17.928 8.579 -27.509 1.00 89.62 334 ASP A CA 1
ATOM 2634 C C . ASP A 1 334 ? 18.700 7.920 -26.361 1.00 89.62 334 ASP A C 1
ATOM 2636 O O . ASP A 1 334 ? 19.184 6.790 -26.482 1.00 89.62 334 ASP A O 1
ATOM 2640 N N . GLN A 1 335 ? 18.812 8.611 -25.225 1.00 88.69 335 GLN A N 1
ATOM 2641 C CA . GLN A 1 335 ? 19.508 8.097 -24.056 1.00 88.69 335 GLN A CA 1
ATOM 2642 C C . GLN A 1 335 ? 18.737 6.944 -23.404 1.00 88.69 335 GLN A C 1
ATOM 2644 O O . GLN A 1 335 ? 19.341 5.933 -23.042 1.00 88.69 335 GLN A O 1
ATOM 2649 N N . ALA A 1 336 ? 17.415 7.044 -23.288 1.00 88.25 336 ALA A N 1
ATOM 2650 C CA . ALA A 1 336 ? 16.548 6.000 -22.763 1.00 88.25 336 ALA A CA 1
ATOM 2651 C C . ALA A 1 336 ? 16.580 4.759 -23.660 1.00 88.25 336 ALA A C 1
ATOM 2653 O O . ALA A 1 336 ? 16.683 3.641 -23.149 1.00 88.25 336 ALA A O 1
ATOM 2654 N N . VAL A 1 337 ? 16.584 4.942 -24.984 1.00 92.31 337 VAL A N 1
ATOM 2655 C CA . VAL A 1 337 ? 16.738 3.840 -25.948 1.00 92.31 337 VAL A CA 1
ATOM 2656 C C . VAL A 1 337 ? 18.111 3.172 -25.804 1.00 92.31 337 VAL A C 1
ATOM 2658 O O . VAL A 1 337 ? 18.191 1.943 -25.714 1.00 92.31 337 VAL A O 1
ATOM 2661 N N . LYS A 1 338 ? 19.197 3.953 -25.710 1.00 93.31 338 LYS A N 1
ATOM 2662 C CA . LYS A 1 338 ? 20.555 3.427 -25.464 1.00 93.31 338 LYS A CA 1
ATOM 2663 C C . LYS A 1 338 ? 20.635 2.650 -24.147 1.00 93.31 338 LYS A C 1
ATOM 2665 O O . LYS A 1 338 ? 21.144 1.529 -24.131 1.00 93.31 338 LYS A O 1
ATOM 2670 N N . ASN A 1 339 ? 20.087 3.203 -23.066 1.00 89.69 339 ASN A N 1
ATOM 2671 C CA . ASN A 1 339 ? 20.050 2.566 -21.747 1.00 89.69 339 ASN A CA 1
ATOM 2672 C C . ASN A 1 339 ? 19.255 1.252 -21.777 1.00 89.69 339 ASN A C 1
ATOM 2674 O O . ASN A 1 339 ? 19.700 0.245 -21.221 1.00 89.69 339 ASN A O 1
ATOM 2678 N N . TYR A 1 340 ? 18.109 1.238 -22.461 1.00 91.44 340 TYR A N 1
ATOM 2679 C CA . TYR A 1 340 ? 17.300 0.037 -22.650 1.00 91.44 340 TYR A CA 1
ATOM 2680 C C . TYR A 1 340 ? 18.064 -1.048 -23.412 1.00 91.44 340 TYR A C 1
ATOM 2682 O O . TYR A 1 340 ? 18.110 -2.195 -22.966 1.00 91.44 340 TYR A O 1
ATOM 2690 N N . ASN A 1 341 ? 18.708 -0.695 -24.527 1.00 93.19 341 ASN A N 1
ATOM 2691 C CA . ASN A 1 341 ? 19.478 -1.646 -25.329 1.00 93.19 341 ASN A CA 1
ATOM 2692 C C . ASN A 1 341 ? 20.683 -2.204 -24.565 1.00 93.19 341 ASN A C 1
ATOM 2694 O O . ASN A 1 341 ? 20.935 -3.407 -24.637 1.00 93.19 341 ASN A O 1
ATOM 2698 N N . LYS A 1 342 ? 21.373 -1.367 -23.779 1.00 91.69 342 LYS A N 1
ATOM 2699 C CA . LYS A 1 342 ? 22.442 -1.815 -22.878 1.00 91.69 342 LYS A CA 1
ATOM 2700 C C . LYS A 1 342 ? 21.917 -2.847 -21.876 1.00 91.69 342 LYS A C 1
ATOM 2702 O O . LYS A 1 342 ? 22.434 -3.958 -21.827 1.00 91.69 342 LYS A O 1
ATOM 2707 N N . ARG A 1 343 ? 20.827 -2.530 -21.164 1.00 87.94 343 ARG A N 1
ATOM 2708 C CA . ARG A 1 343 ? 20.200 -3.452 -20.199 1.00 87.94 343 ARG A CA 1
ATOM 2709 C C . ARG A 1 343 ? 19.749 -4.754 -20.858 1.00 87.94 343 ARG A C 1
ATOM 2711 O O . ARG A 1 343 ? 19.942 -5.825 -20.294 1.00 87.94 343 ARG A O 1
ATOM 2718 N N . ARG A 1 344 ? 19.166 -4.677 -22.056 1.00 89.44 344 ARG A N 1
ATOM 2719 C CA . ARG A 1 344 ? 18.757 -5.850 -22.836 1.00 89.44 344 ARG A CA 1
ATOM 2720 C C . ARG A 1 344 ? 19.954 -6.740 -23.178 1.00 89.44 344 ARG A C 1
ATOM 2722 O O . ARG A 1 344 ? 19.843 -7.953 -23.037 1.00 89.44 344 ARG A O 1
ATOM 2729 N N . LEU A 1 345 ? 21.075 -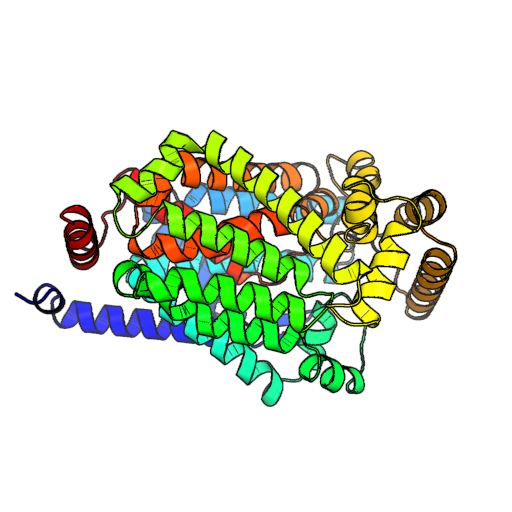6.158 -23.611 1.00 89.62 345 LEU A N 1
ATOM 2730 C CA . LEU A 1 345 ? 22.298 -6.902 -23.919 1.00 89.62 345 LEU A CA 1
ATOM 2731 C C . LEU A 1 345 ? 22.879 -7.570 -22.667 1.00 89.62 345 LEU A C 1
ATOM 2733 O O . LEU A 1 345 ? 23.246 -8.741 -22.722 1.00 89.62 345 LEU A O 1
ATOM 2737 N N . ASP A 1 346 ? 22.910 -6.855 -21.543 1.00 86.69 346 ASP A N 1
ATOM 2738 C CA . ASP A 1 346 ? 23.384 -7.397 -20.268 1.00 86.69 346 ASP A CA 1
ATOM 2739 C C . ASP A 1 346 ? 22.512 -8.575 -19.810 1.00 86.69 346 ASP A C 1
ATOM 2741 O O . ASP A 1 346 ? 23.035 -9.640 -19.495 1.00 86.69 346 ASP A O 1
ATOM 2745 N N . MET A 1 347 ? 21.183 -8.447 -19.870 1.00 83.62 347 MET A N 1
ATOM 2746 C CA . MET A 1 347 ? 20.261 -9.541 -19.532 1.00 83.62 347 MET A CA 1
ATOM 2747 C C . MET A 1 347 ? 20.493 -10.773 -20.415 1.00 83.62 347 MET A C 1
ATOM 2749 O O . MET A 1 347 ? 20.576 -11.884 -19.893 1.00 83.62 347 MET A O 1
ATOM 2753 N N . LEU A 1 348 ? 20.680 -10.578 -21.726 1.00 86.88 348 LEU A N 1
ATOM 2754 C CA . LEU A 1 348 ? 20.971 -11.667 -22.662 1.00 86.88 348 LEU A CA 1
ATOM 2755 C C . LEU A 1 348 ? 22.292 -12.380 -22.342 1.00 86.88 348 LEU A C 1
ATOM 2757 O O . LEU A 1 348 ? 22.344 -13.606 -22.426 1.00 86.88 348 LEU A O 1
ATOM 2761 N N . ARG A 1 349 ? 23.337 -11.647 -21.929 1.00 87.06 349 ARG A N 1
ATOM 2762 C CA . ARG A 1 349 ? 24.627 -12.234 -21.510 1.00 87.06 349 ARG A CA 1
ATOM 2763 C C . ARG A 1 349 ? 24.485 -13.169 -20.311 1.00 87.06 349 ARG A C 1
ATOM 2765 O O . ARG A 1 349 ? 25.218 -14.145 -20.214 1.00 87.06 349 ARG A O 1
ATOM 2772 N N . PHE A 1 350 ? 23.526 -12.895 -19.433 1.00 83.06 350 PHE A N 1
ATOM 2773 C CA . PHE A 1 350 ? 23.209 -13.733 -18.277 1.00 83.06 350 PHE A CA 1
ATOM 2774 C C . PHE A 1 350 ? 22.125 -14.788 -18.562 1.00 83.06 350 PHE A C 1
ATOM 2776 O O . PHE A 1 350 ? 21.648 -15.438 -17.635 1.00 83.06 350 PHE A O 1
ATOM 2783 N N . GLY A 1 351 ? 21.710 -14.959 -19.824 1.00 84.06 351 GLY A N 1
ATOM 2784 C CA . GLY A 1 351 ? 20.665 -15.912 -20.209 1.00 84.06 351 GLY A CA 1
ATOM 2785 C C . GLY A 1 351 ? 19.244 -15.485 -19.825 1.00 84.06 351 GLY A C 1
ATOM 2786 O O . GLY A 1 351 ? 18.317 -16.288 -19.919 1.00 84.06 351 GLY A O 1
ATOM 2787 N N . TYR A 1 352 ? 19.043 -14.230 -19.415 1.00 83.62 352 TYR A N 1
ATOM 2788 C CA . TYR A 1 352 ? 17.731 -13.681 -19.085 1.00 83.62 352 TYR A CA 1
ATOM 2789 C C . TYR A 1 352 ? 17.115 -12.928 -20.265 1.00 83.62 352 TYR A C 1
ATOM 2791 O O . TYR A 1 352 ? 17.791 -12.332 -21.106 1.00 83.62 352 TYR A O 1
ATOM 2799 N N . ARG A 1 353 ? 15.783 -12.903 -20.293 1.00 86.62 353 ARG A N 1
ATOM 2800 C CA . ARG A 1 353 ? 14.997 -12.089 -21.224 1.00 86.62 353 ARG A CA 1
ATOM 2801 C C . ARG A 1 353 ? 14.429 -10.868 -20.517 1.00 86.62 353 ARG A C 1
ATOM 2803 O O . ARG A 1 353 ? 14.185 -10.887 -19.311 1.00 86.62 353 ARG A O 1
ATOM 2810 N N . MET A 1 354 ? 14.218 -9.802 -21.284 1.00 89.38 354 MET A N 1
ATOM 2811 C CA . MET A 1 354 ? 13.536 -8.611 -20.788 1.00 89.38 354 MET A CA 1
ATOM 2812 C C . MET A 1 354 ? 12.090 -8.965 -20.449 1.00 89.38 354 MET A C 1
ATOM 2814 O O . MET A 1 354 ? 11.392 -9.559 -21.266 1.00 89.38 354 MET A O 1
ATOM 2818 N N . SER A 1 355 ? 11.650 -8.606 -19.249 1.00 91.81 355 SER A N 1
ATOM 2819 C CA . SER A 1 355 ? 10.243 -8.650 -18.862 1.00 91.81 355 SER A CA 1
ATOM 2820 C C . SER A 1 355 ? 9.533 -7.382 -19.321 1.00 91.81 355 SER A C 1
ATOM 2822 O O . SER A 1 355 ? 10.135 -6.303 -19.328 1.00 91.81 355 SER A O 1
ATOM 2824 N N . ILE A 1 356 ? 8.241 -7.488 -19.615 1.00 93.81 356 ILE A N 1
ATOM 2825 C CA . ILE A 1 356 ? 7.360 -6.340 -19.806 1.00 93.81 356 ILE A CA 1
ATOM 2826 C C . ILE A 1 356 ? 7.368 -5.554 -18.489 1.00 93.81 356 ILE A C 1
ATOM 2828 O O . ILE A 1 356 ? 7.043 -6.115 -17.438 1.00 93.81 356 ILE A O 1
ATOM 2832 N N . PRO A 1 357 ? 7.793 -4.283 -18.497 1.00 90.88 357 PRO A N 1
ATOM 2833 C CA . PRO A 1 357 ? 7.932 -3.527 -17.268 1.00 90.88 357 PRO A CA 1
ATOM 2834 C C . PRO A 1 357 ? 6.545 -3.207 -16.709 1.00 90.88 357 PRO A C 1
ATOM 2836 O O . PRO A 1 357 ? 5.734 -2.558 -17.362 1.00 90.88 357 PRO A O 1
ATOM 2839 N N . THR A 1 358 ? 6.272 -3.654 -15.484 1.00 87.88 358 THR A N 1
ATOM 2840 C CA . THR A 1 358 ? 5.017 -3.368 -14.781 1.00 87.88 358 THR A CA 1
ATOM 2841 C C . THR A 1 358 ? 5.318 -2.755 -13.419 1.00 87.88 358 THR A C 1
ATOM 2843 O O . THR A 1 358 ? 5.719 -3.456 -12.492 1.00 87.88 358 THR A O 1
ATOM 2846 N N . HIS A 1 359 ? 5.101 -1.446 -13.280 1.00 84.25 359 HIS A N 1
ATOM 2847 C CA . HIS A 1 359 ? 5.221 -0.724 -12.006 1.00 84.25 359 HIS A CA 1
ATOM 2848 C C . HIS A 1 359 ? 3.856 -0.296 -11.462 1.00 84.25 359 HIS A C 1
ATOM 2850 O O . HIS A 1 359 ? 3.707 0.812 -10.980 1.00 84.25 359 HIS A O 1
ATOM 2856 N N . SER A 1 360 ? 2.834 -1.144 -11.552 1.00 93.31 360 SER A N 1
ATOM 2857 C CA . SER A 1 360 ? 1.530 -0.877 -10.931 1.00 93.31 360 SER A CA 1
ATOM 2858 C C . SER A 1 360 ? 0.889 -2.166 -10.463 1.00 93.31 360 SER A C 1
ATOM 2860 O O . SER A 1 360 ? 1.108 -3.203 -11.093 1.00 93.31 360 SER A O 1
ATOM 2862 N N . HIS A 1 361 ? 0.077 -2.116 -9.409 1.00 94.88 361 HIS A N 1
ATOM 2863 C CA . HIS A 1 361 ? -0.640 -3.305 -8.945 1.00 94.88 361 HIS A CA 1
ATOM 2864 C C . HIS A 1 361 ? -1.565 -3.858 -10.036 1.00 94.88 361 HIS A C 1
ATOM 2866 O O . HIS A 1 361 ? -1.555 -5.057 -10.318 1.00 94.88 361 HIS A O 1
ATOM 2872 N N . VAL A 1 362 ? -2.330 -2.973 -10.686 1.00 96.88 362 VAL A N 1
ATOM 2873 C CA . VAL A 1 362 ? -3.338 -3.372 -11.673 1.00 96.88 362 VAL A CA 1
ATOM 2874 C C . VAL A 1 362 ? -2.719 -3.880 -12.974 1.00 96.88 362 VAL A C 1
ATOM 2876 O O . VAL A 1 362 ? -3.141 -4.929 -13.456 1.00 96.88 362 VAL A O 1
ATOM 2879 N N . MET A 1 363 ? -1.701 -3.208 -13.533 1.00 96.69 363 MET A N 1
ATOM 2880 C CA . MET A 1 363 ? -1.076 -3.684 -14.778 1.00 96.69 363 MET A CA 1
ATOM 2881 C C . MET A 1 363 ? -0.278 -4.951 -14.542 1.00 96.69 363 MET A C 1
ATOM 2883 O O . MET A 1 363 ? -0.314 -5.846 -15.377 1.00 96.69 363 MET A O 1
ATOM 2887 N N . TRP A 1 364 ? 0.411 -5.055 -13.405 1.00 95.62 364 TRP A N 1
ATOM 2888 C CA . TRP A 1 364 ? 1.099 -6.287 -13.052 1.00 95.62 364 TRP A CA 1
ATOM 2889 C C . TRP A 1 364 ? 0.118 -7.455 -12.949 1.00 95.62 364 TRP A C 1
ATOM 2891 O O . TRP A 1 364 ? 0.351 -8.502 -13.550 1.00 95.62 364 TRP A O 1
ATOM 2901 N N . ALA A 1 365 ? -1.006 -7.277 -12.252 1.00 96.69 365 ALA A N 1
ATOM 2902 C CA . ALA A 1 365 ? -1.996 -8.336 -12.098 1.00 96.69 365 ALA A CA 1
ATOM 2903 C C . ALA A 1 365 ? -2.658 -8.691 -13.428 1.00 96.69 365 ALA A C 1
ATOM 2905 O O . ALA A 1 365 ? -2.870 -9.866 -13.708 1.00 96.69 365 ALA A O 1
ATOM 2906 N N . TRP A 1 366 ? -2.949 -7.698 -14.268 1.00 98.00 366 TRP A N 1
ATOM 2907 C CA . TRP A 1 366 ? -3.533 -7.947 -15.580 1.00 98.00 366 TRP A CA 1
ATOM 2908 C C . TRP A 1 366 ? -2.555 -8.674 -16.510 1.00 98.00 366 TRP A C 1
ATOM 2910 O O . TRP A 1 366 ? -2.918 -9.658 -17.147 1.00 98.00 366 TRP A O 1
ATOM 2920 N N . ILE A 1 367 ? -1.287 -8.265 -16.540 1.00 97.44 367 ILE A N 1
ATOM 2921 C CA . ILE A 1 367 ? -0.271 -8.927 -17.364 1.00 97.44 367 ILE A CA 1
ATOM 2922 C C . ILE A 1 367 ? 0.031 -10.337 -16.861 1.00 97.44 367 ILE A C 1
ATOM 2924 O O . ILE A 1 367 ? 0.176 -11.237 -17.676 1.00 97.44 367 ILE A O 1
ATOM 2928 N N . THR A 1 368 ? 0.118 -10.561 -15.552 1.00 96.94 368 THR A N 1
ATOM 2929 C CA . THR A 1 368 ? 0.535 -11.868 -15.006 1.00 96.94 368 THR A CA 1
ATOM 2930 C C . THR A 1 368 ? -0.615 -12.850 -14.816 1.00 96.94 368 THR A C 1
ATOM 2932 O O . THR A 1 368 ? -0.422 -14.050 -14.976 1.00 96.94 368 THR A O 1
ATOM 2935 N N . CYS A 1 369 ? -1.803 -12.357 -14.468 1.00 97.75 369 CYS A N 1
ATOM 2936 C CA . CYS A 1 369 ? -2.967 -13.172 -14.116 1.00 97.75 369 CYS A CA 1
ATOM 2937 C C . CYS A 1 369 ? -4.135 -12.985 -15.094 1.00 97.75 369 CYS A C 1
ATOM 2939 O O . CYS A 1 369 ? -5.196 -13.570 -14.875 1.00 97.75 369 CYS A O 1
ATOM 2941 N N . GLY A 1 370 ? -3.981 -12.158 -16.131 1.00 97.75 370 GLY A N 1
ATOM 2942 C CA . GLY A 1 370 ? -5.017 -11.916 -17.127 1.00 97.75 370 GLY A CA 1
ATOM 2943 C C . GLY A 1 370 ? -6.211 -11.120 -16.595 1.00 97.75 370 GLY A C 1
ATOM 2944 O O . GLY A 1 370 ? -6.100 -10.333 -15.649 1.00 97.75 370 GLY A O 1
ATOM 2945 N N . LEU A 1 371 ? -7.379 -11.327 -17.203 1.00 98.06 371 LEU A N 1
ATOM 2946 C CA . LEU A 1 371 ? -8.594 -10.552 -16.927 1.00 98.06 371 LEU A CA 1
ATOM 2947 C C . LEU A 1 371 ? -9.026 -10.673 -15.462 1.00 98.06 371 LEU A C 1
ATOM 2949 O O . LEU A 1 371 ? -9.491 -9.702 -14.866 1.00 98.06 371 LEU A O 1
ATOM 2953 N N . PHE A 1 372 ? -8.831 -11.843 -14.853 1.00 98.19 372 PHE A N 1
ATOM 2954 C CA . PHE A 1 372 ? -9.165 -12.042 -13.446 1.00 98.19 372 PHE A CA 1
ATOM 2955 C C . PHE A 1 372 ? -8.310 -11.161 -12.521 1.00 98.19 372 PHE A C 1
ATOM 2957 O O . PHE A 1 372 ? -8.817 -10.634 -11.531 1.00 98.19 372 PHE A O 1
ATOM 2964 N N . GLY A 1 373 ? -7.037 -10.935 -12.870 1.00 97.81 373 GLY A N 1
ATOM 2965 C CA . GLY A 1 373 ? -6.165 -10.000 -12.158 1.00 97.81 373 GLY A CA 1
ATOM 2966 C C . GLY A 1 373 ? -6.690 -8.566 -12.181 1.00 97.81 373 GLY A C 1
ATOM 2967 O O . GLY A 1 373 ? -6.729 -7.905 -11.141 1.00 97.81 373 GLY A O 1
ATOM 2968 N N . LEU A 1 374 ? -7.174 -8.113 -13.341 1.00 97.81 374 LEU A N 1
ATOM 2969 C CA . LEU A 1 374 ? -7.832 -6.813 -13.476 1.00 97.81 374 LEU A CA 1
ATOM 2970 C C . LEU A 1 374 ? -9.103 -6.739 -12.613 1.00 97.81 374 LEU A C 1
ATOM 2972 O O . LEU A 1 374 ? -9.264 -5.792 -11.842 1.00 97.81 374 LEU A O 1
ATOM 2976 N N . ILE A 1 375 ? -9.975 -7.750 -12.695 1.00 98.38 375 ILE A N 1
ATOM 2977 C CA . ILE A 1 375 ? -11.226 -7.812 -11.920 1.00 98.38 375 ILE A CA 1
ATOM 2978 C C . ILE A 1 375 ? -10.944 -7.760 -10.414 1.00 98.38 375 ILE A C 1
ATOM 2980 O O . ILE A 1 375 ? -11.593 -6.995 -9.701 1.00 98.38 375 ILE A O 1
ATOM 2984 N N . PHE A 1 376 ? -9.963 -8.527 -9.929 1.00 98.19 376 PHE A N 1
ATOM 2985 C CA . PHE A 1 376 ? -9.564 -8.537 -8.521 1.00 98.19 376 PHE A CA 1
ATOM 2986 C C . PHE A 1 376 ? -9.212 -7.133 -8.017 1.00 98.19 376 PHE A C 1
ATOM 2988 O O . PHE A 1 376 ? -9.708 -6.684 -6.982 1.00 98.19 376 PHE A O 1
ATOM 2995 N N . PHE A 1 377 ? -8.374 -6.419 -8.764 1.00 97.56 377 PHE A N 1
ATOM 2996 C CA . PHE A 1 377 ? -7.895 -5.106 -8.356 1.00 97.56 377 PHE A CA 1
ATOM 2997 C C . PHE A 1 377 ? -8.979 -4.027 -8.488 1.00 97.56 377 PHE A C 1
ATOM 2999 O O . PHE A 1 377 ? -9.130 -3.211 -7.576 1.00 97.56 377 PHE A O 1
ATOM 3006 N N . LEU A 1 378 ? -9.806 -4.059 -9.538 1.00 97.75 378 LEU A N 1
ATOM 3007 C CA . LEU A 1 378 ? -10.979 -3.179 -9.642 1.00 97.75 378 LEU A CA 1
ATOM 3008 C C . LEU A 1 378 ? -11.965 -3.403 -8.487 1.00 97.75 378 LEU A C 1
ATOM 3010 O O . LEU A 1 378 ? -12.479 -2.444 -7.909 1.00 97.75 378 LEU A O 1
ATOM 3014 N N . TRP A 1 379 ? -12.179 -4.660 -8.097 1.00 98.38 379 TRP A N 1
ATOM 3015 C CA . TRP A 1 379 ? -12.982 -5.003 -6.928 1.00 98.38 379 TRP A CA 1
ATOM 3016 C C . TRP A 1 379 ? -12.379 -4.453 -5.626 1.00 98.38 379 TRP A C 1
ATOM 3018 O O . TRP A 1 379 ? -13.109 -3.939 -4.778 1.00 98.38 379 TRP A O 1
ATOM 3028 N N . LEU A 1 380 ? -11.053 -4.479 -5.472 1.00 98.12 380 LEU A N 1
ATOM 3029 C CA . LEU A 1 380 ? -10.389 -3.899 -4.305 1.00 98.12 380 LEU A CA 1
ATOM 3030 C C . LEU A 1 380 ? -10.536 -2.367 -4.248 1.00 98.12 380 LEU A C 1
ATOM 3032 O O . LEU A 1 380 ? -10.814 -1.822 -3.180 1.00 98.12 380 LEU A O 1
ATOM 3036 N N . VAL A 1 381 ? -10.442 -1.667 -5.385 1.00 97.75 381 VAL A N 1
ATOM 3037 C CA . VAL A 1 381 ? -10.751 -0.223 -5.465 1.00 97.75 381 VAL A CA 1
ATOM 3038 C C . VAL A 1 381 ? -12.208 0.045 -5.105 1.00 97.75 381 VAL A C 1
ATOM 3040 O O . VAL A 1 381 ? -12.502 0.987 -4.366 1.00 97.75 381 VAL A O 1
ATOM 3043 N N . TYR A 1 382 ? -13.124 -0.812 -5.551 1.00 98.12 382 TYR A N 1
ATOM 3044 C CA . TYR A 1 382 ? -14.524 -0.725 -5.158 1.00 98.12 382 TYR A CA 1
ATOM 3045 C C . TYR A 1 382 ? -14.720 -0.898 -3.640 1.00 98.12 382 TYR A C 1
ATOM 3047 O O . TYR A 1 382 ? -15.531 -0.184 -3.048 1.00 98.12 382 TYR A O 1
ATOM 3055 N N . LEU A 1 383 ? -13.949 -1.764 -2.971 1.00 98.38 383 LEU A N 1
ATOM 3056 C CA . LEU A 1 383 ? -13.968 -1.861 -1.505 1.00 98.38 383 LEU A CA 1
ATOM 3057 C C . LEU A 1 383 ? -13.462 -0.585 -0.823 1.00 98.38 383 LEU A C 1
ATOM 3059 O O . LEU A 1 383 ? -14.053 -0.161 0.171 1.00 98.38 383 LEU A O 1
ATOM 3063 N N . VAL A 1 384 ? -12.412 0.048 -1.356 1.00 98.12 384 VAL A N 1
ATOM 3064 C CA . VAL A 1 384 ? -11.932 1.350 -0.859 1.00 98.12 384 VAL A CA 1
ATOM 3065 C C . VAL A 1 384 ? -13.018 2.412 -1.014 1.00 98.12 384 VAL A C 1
ATOM 3067 O O . VAL A 1 384 ? -13.304 3.139 -0.062 1.00 98.12 384 VAL A O 1
ATOM 3070 N N . TYR A 1 385 ? -13.685 2.454 -2.169 1.00 97.62 385 TYR A N 1
ATOM 3071 C CA . TYR A 1 385 ? -14.832 3.331 -2.397 1.00 97.62 385 TYR A CA 1
ATOM 3072 C C . TYR A 1 385 ? -15.958 3.076 -1.381 1.00 97.62 385 TYR A C 1
ATOM 3074 O O . TYR A 1 385 ? -16.411 4.016 -0.724 1.00 97.62 385 TYR A O 1
ATOM 3082 N N . GLN A 1 386 ? -16.368 1.816 -1.183 1.00 98.00 386 GLN A N 1
ATOM 3083 C CA . GLN A 1 386 ? -17.386 1.467 -0.186 1.00 98.00 386 GLN A CA 1
ATOM 3084 C C . GLN A 1 386 ? -16.977 1.904 1.222 1.00 98.00 386 GLN A C 1
ATOM 3086 O O . GLN A 1 386 ? -17.807 2.413 1.974 1.00 98.00 386 GLN A O 1
ATOM 3091 N N . HIS A 1 387 ? -15.709 1.721 1.588 1.00 98.12 387 HIS A N 1
ATOM 3092 C CA . HIS A 1 387 ? -15.205 2.138 2.887 1.00 98.12 387 HIS A CA 1
ATOM 3093 C C . HIS A 1 387 ? -15.286 3.656 3.061 1.00 98.12 387 HIS A C 1
ATOM 3095 O O . HIS A 1 387 ? -15.919 4.122 4.008 1.00 98.12 387 HIS A O 1
ATOM 3101 N N . MET A 1 388 ? -14.743 4.422 2.115 1.00 96.88 388 MET A N 1
ATOM 3102 C CA . MET A 1 388 ? -14.807 5.887 2.126 1.00 96.88 388 MET A CA 1
ATOM 3103 C C . MET A 1 388 ? -16.252 6.399 2.198 1.00 96.88 388 MET A C 1
ATOM 3105 O O . MET A 1 388 ? -16.538 7.354 2.920 1.00 96.88 388 MET A O 1
ATOM 3109 N N . ARG A 1 389 ? -17.175 5.750 1.476 1.00 96.62 389 ARG A N 1
ATOM 3110 C CA . ARG A 1 389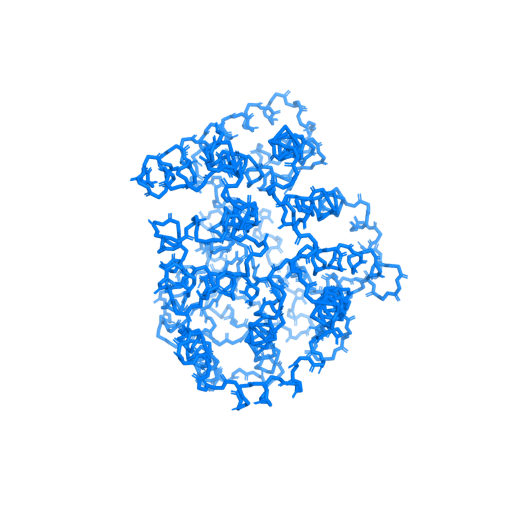 ? -18.577 6.172 1.383 1.00 96.62 389 ARG A CA 1
ATOM 3111 C C . ARG A 1 389 ? -19.439 5.713 2.556 1.00 96.62 389 ARG A C 1
ATOM 3113 O O . ARG A 1 389 ? -20.393 6.411 2.876 1.00 96.62 389 ARG A O 1
ATOM 3120 N N . HIS A 1 390 ? -19.149 4.588 3.202 1.00 96.69 390 HIS A N 1
ATOM 3121 C CA . HIS A 1 390 ? -20.077 4.002 4.181 1.00 96.69 390 HIS A CA 1
ATOM 3122 C C . HIS A 1 390 ? -19.448 3.640 5.525 1.00 96.69 390 HIS A C 1
ATOM 3124 O O . HIS A 1 390 ? -20.158 3.613 6.526 1.00 96.69 390 HIS A O 1
ATOM 3130 N N . TYR A 1 391 ? -18.145 3.360 5.579 1.00 98.00 391 TYR A N 1
ATOM 3131 C CA . TYR A 1 391 ? -17.528 2.704 6.739 1.00 98.00 391 TYR A CA 1
ATOM 3132 C C . TYR A 1 391 ? -16.337 3.459 7.338 1.00 98.00 391 TYR A C 1
ATOM 3134 O O . TYR A 1 391 ? -15.743 2.983 8.302 1.00 98.00 391 TYR A O 1
ATOM 3142 N N . ILE A 1 392 ? -16.005 4.645 6.826 1.00 97.62 392 ILE A N 1
ATOM 3143 C CA . ILE A 1 392 ? -14.825 5.407 7.255 1.00 97.62 392 ILE A CA 1
ATOM 3144 C C . ILE A 1 392 ? -14.838 5.800 8.739 1.00 97.62 392 ILE A C 1
ATOM 3146 O O . ILE A 1 392 ? -13.792 5.897 9.370 1.00 97.62 392 ILE A O 1
ATOM 3150 N N . ALA A 1 393 ? -16.029 5.975 9.316 1.00 97.69 393 ALA A N 1
ATOM 3151 C CA . ALA A 1 393 ? -16.218 6.296 10.730 1.00 97.69 393 ALA A CA 1
ATOM 3152 C C . ALA A 1 393 ? -16.581 5.072 11.592 1.00 97.69 393 ALA A C 1
ATOM 3154 O O . ALA A 1 393 ? -16.849 5.230 12.781 1.00 97.69 393 ALA A O 1
ATOM 3155 N N . ALA A 1 394 ? -16.625 3.863 11.015 1.00 98.12 394 ALA A N 1
ATOM 3156 C CA . ALA A 1 394 ? -17.064 2.662 11.732 1.00 98.12 394 ALA A CA 1
ATOM 3157 C C . ALA A 1 394 ? -16.107 2.283 12.874 1.00 98.12 394 ALA A C 1
ATOM 3159 O O . ALA A 1 394 ? -16.546 1.810 13.917 1.00 98.12 394 ALA A O 1
ATOM 3160 N N . ILE A 1 395 ? -14.804 2.523 12.693 1.00 98.19 395 ILE A N 1
ATOM 3161 C CA . ILE A 1 395 ? -13.771 2.323 13.717 1.00 98.19 395 ILE A CA 1
ATOM 3162 C C . ILE A 1 395 ? -12.957 3.624 13.823 1.00 98.19 395 ILE A C 1
ATOM 3164 O O . ILE A 1 395 ? -11.924 3.751 13.162 1.00 98.19 395 ILE A O 1
ATOM 3168 N N . PRO A 1 396 ? -13.400 4.618 14.619 1.00 98.06 396 PRO A N 1
ATOM 3169 C CA . PRO A 1 396 ? -12.778 5.949 14.659 1.00 98.06 396 PRO A CA 1
ATOM 3170 C C . PRO A 1 396 ? -11.291 5.941 15.029 1.00 98.06 396 PRO A C 1
ATOM 3172 O O . PRO A 1 396 ? -10.526 6.786 14.571 1.00 98.06 396 PRO A O 1
ATOM 3175 N N . GLN A 1 397 ? -10.852 4.956 15.817 1.00 98.06 397 GLN A N 1
ATOM 3176 C CA . GLN A 1 397 ? -9.448 4.761 16.186 1.00 98.06 397 GLN A CA 1
ATOM 3177 C C . GLN A 1 397 ? -8.547 4.479 14.981 1.00 98.06 397 GLN A C 1
ATOM 3179 O O . GLN A 1 397 ? -7.368 4.816 15.018 1.00 98.06 397 GLN A O 1
ATOM 3184 N N . TRP A 1 398 ? -9.087 3.876 13.920 1.00 98.38 398 TRP A N 1
ATOM 3185 C CA . TRP A 1 398 ? -8.350 3.559 12.696 1.00 98.38 398 TRP A CA 1
ATOM 3186 C C . TRP A 1 398 ? -8.491 4.636 11.620 1.00 98.38 398 TRP A C 1
ATOM 3188 O O . TRP A 1 398 ? -7.907 4.500 10.548 1.00 98.38 398 TRP A O 1
ATOM 3198 N N . TYR A 1 399 ? -9.215 5.729 11.887 1.00 98.31 399 TYR A N 1
ATOM 3199 C CA . TYR A 1 399 ? -9.357 6.822 10.925 1.00 98.31 399 TYR A CA 1
ATOM 3200 C C . TYR A 1 399 ? -7.993 7.368 10.483 1.00 98.31 399 TYR A C 1
ATOM 3202 O O . TYR A 1 399 ? -7.757 7.553 9.292 1.00 98.31 399 TYR A O 1
ATOM 3210 N N . GLY A 1 400 ? -7.064 7.539 11.431 1.00 98.19 400 GLY A N 1
ATOM 3211 C CA . GLY A 1 400 ? -5.693 7.957 11.139 1.00 98.19 400 GLY A CA 1
ATOM 3212 C C . GLY A 1 400 ? -4.954 6.996 10.203 1.00 98.19 400 GLY A C 1
ATOM 3213 O O . GLY A 1 400 ? -4.312 7.435 9.254 1.00 98.19 400 GLY A O 1
ATOM 3214 N N . TYR A 1 401 ? -5.105 5.687 10.416 1.00 98.44 401 TYR A N 1
ATOM 3215 C CA . TYR A 1 401 ? -4.553 4.660 9.531 1.00 98.44 401 TYR A CA 1
ATOM 3216 C C . TYR A 1 401 ? -5.122 4.760 8.111 1.00 98.44 401 TYR A C 1
ATOM 3218 O O . TYR A 1 401 ? -4.355 4.824 7.151 1.00 98.44 401 TYR A O 1
ATOM 3226 N N . PHE A 1 402 ? -6.448 4.823 7.959 1.00 98.44 402 PHE A N 1
ATOM 3227 C CA . PHE A 1 402 ? -7.083 4.921 6.641 1.00 98.44 402 PHE A CA 1
ATOM 3228 C C . PHE A 1 402 ? -6.708 6.214 5.915 1.00 98.44 402 PHE A C 1
ATOM 3230 O O . PHE A 1 402 ? -6.395 6.181 4.726 1.00 98.44 402 PHE A O 1
ATOM 3237 N N . ALA A 1 403 ? -6.666 7.338 6.632 1.00 98.00 403 ALA A N 1
ATOM 3238 C CA . ALA A 1 403 ? -6.276 8.621 6.066 1.00 98.00 403 ALA A CA 1
ATOM 3239 C C . ALA A 1 403 ? -4.846 8.609 5.509 1.00 98.00 403 ALA A C 1
ATOM 3241 O O . ALA A 1 403 ? -4.607 9.210 4.467 1.00 98.00 403 ALA A O 1
ATOM 3242 N N . LEU A 1 404 ? -3.923 7.907 6.177 1.00 97.75 404 LEU A N 1
ATOM 3243 C CA . LEU A 1 404 ? -2.526 7.782 5.756 1.00 97.75 404 LEU A CA 1
ATOM 3244 C C . LEU A 1 404 ? -2.294 6.720 4.670 1.00 97.75 404 LEU A C 1
ATOM 3246 O O . LEU A 1 404 ? -1.303 6.805 3.952 1.00 97.75 404 LEU A O 1
ATOM 3250 N N . THR A 1 405 ? -3.167 5.715 4.550 1.00 97.50 405 THR A N 1
ATOM 3251 C CA . THR A 1 405 ? -2.950 4.558 3.655 1.00 97.50 405 THR A CA 1
ATOM 3252 C C . THR A 1 405 ? -3.766 4.593 2.372 1.00 97.50 405 THR A C 1
ATOM 3254 O O . THR A 1 405 ? -3.290 4.108 1.349 1.00 97.50 405 THR A O 1
ATOM 3257 N N . ILE A 1 406 ? -4.959 5.193 2.371 1.00 97.62 406 ILE A N 1
ATOM 3258 C CA . ILE A 1 406 ? -5.809 5.243 1.174 1.00 97.62 406 ILE A CA 1
ATOM 3259 C C . ILE A 1 406 ? -5.162 6.061 0.041 1.00 97.62 406 ILE A C 1
ATOM 3261 O O . ILE A 1 406 ? -5.108 5.539 -1.074 1.00 97.62 406 ILE A O 1
ATOM 3265 N N . PRO A 1 407 ? -4.635 7.287 0.264 1.00 96.50 407 PRO A N 1
ATOM 3266 C CA . PRO A 1 407 ? -3.978 8.042 -0.803 1.00 96.50 407 PRO A CA 1
ATOM 3267 C C . PRO A 1 407 ? -2.798 7.310 -1.467 1.00 96.50 407 PRO A C 1
ATOM 3269 O O . PRO A 1 407 ? -2.824 7.194 -2.695 1.00 96.50 407 PRO A O 1
ATOM 3272 N N . PRO A 1 408 ? -1.796 6.778 -0.728 1.00 95.19 408 PRO A N 1
ATOM 3273 C CA . PRO A 1 408 ? -0.717 6.028 -1.364 1.00 95.19 408 PRO A CA 1
ATOM 3274 C C . PRO A 1 408 ? -1.222 4.733 -2.005 1.00 95.19 408 PRO A C 1
ATOM 3276 O O . PRO A 1 408 ? -0.812 4.439 -3.116 1.00 95.19 408 PRO A O 1
ATOM 3279 N N . PHE A 1 409 ? -2.184 4.013 -1.413 1.00 96.19 409 PHE A N 1
ATOM 3280 C CA . PHE A 1 409 ? -2.745 2.810 -2.039 1.00 96.19 409 PHE A CA 1
ATOM 3281 C C . PHE A 1 409 ? -3.387 3.096 -3.408 1.00 96.19 409 PHE A C 1
ATOM 3283 O O . PHE A 1 409 ? -3.172 2.345 -4.359 1.00 96.19 409 PHE A O 1
ATOM 3290 N N . LEU A 1 410 ? -4.163 4.181 -3.530 1.00 95.44 410 LEU A N 1
ATOM 3291 C CA . LEU A 1 410 ? -4.773 4.582 -4.804 1.00 95.44 410 LEU A CA 1
ATOM 3292 C C . LEU A 1 410 ? -3.725 4.976 -5.845 1.00 95.44 410 LEU A C 1
ATOM 3294 O O . LEU A 1 410 ? -3.930 4.753 -7.035 1.00 95.44 410 LEU A O 1
ATOM 3298 N N . TRP A 1 411 ? -2.603 5.546 -5.412 1.00 93.44 411 TRP A N 1
ATOM 3299 C CA . TRP A 1 411 ? -1.478 5.794 -6.301 1.00 93.44 411 TRP A CA 1
ATOM 3300 C C . TRP A 1 411 ? -0.786 4.495 -6.713 1.00 93.44 411 TRP A C 1
ATOM 3302 O O . TRP A 1 411 ? -0.589 4.258 -7.903 1.00 93.44 411 TRP A O 1
ATOM 3312 N N . ASP A 1 412 ? -0.450 3.644 -5.748 1.00 92.69 412 ASP A N 1
ATOM 3313 C CA . ASP A 1 412 ? 0.267 2.390 -5.964 1.00 92.69 412 ASP A CA 1
ATOM 3314 C C . ASP A 1 412 ? -0.513 1.457 -6.890 1.00 92.69 412 ASP A C 1
ATOM 3316 O O . ASP A 1 412 ? 0.059 0.814 -7.774 1.00 92.69 412 ASP A O 1
ATOM 3320 N N . PHE A 1 413 ? -1.843 1.488 -6.780 1.00 94.62 413 PHE A N 1
ATOM 3321 C CA . PHE A 1 413 ? -2.753 0.819 -7.694 1.00 94.62 413 PHE A CA 1
ATOM 3322 C C . PHE A 1 413 ? -2.395 1.052 -9.168 1.00 94.62 413 PHE A C 1
ATOM 3324 O O . PHE A 1 413 ? -2.334 0.088 -9.934 1.00 94.62 413 PHE A O 1
ATOM 3331 N N . PHE A 1 414 ? -2.126 2.306 -9.545 1.00 92.88 414 PHE A N 1
ATOM 3332 C CA . PHE A 1 414 ? -1.824 2.713 -10.918 1.00 92.88 414 PHE A CA 1
ATOM 3333 C C . PHE A 1 414 ? -0.331 2.847 -11.212 1.00 92.88 414 PHE A C 1
ATOM 3335 O O . PHE A 1 414 ? 0.054 2.743 -12.370 1.00 92.88 414 PHE A O 1
ATOM 3342 N N . PHE A 1 415 ? 0.520 3.095 -10.216 1.00 90.50 415 PHE A N 1
ATOM 3343 C CA . PHE A 1 415 ? 1.856 3.641 -10.480 1.00 90.50 415 PHE A CA 1
ATOM 3344 C C . PHE A 1 415 ? 2.974 3.139 -9.561 1.00 90.50 415 PHE A C 1
ATOM 3346 O O . PHE A 1 415 ? 4.104 3.619 -9.710 1.00 90.50 415 PHE A O 1
ATOM 3353 N N . SER A 1 416 ? 2.709 2.197 -8.646 1.00 88.62 416 SER A N 1
ATOM 3354 C CA . SER A 1 416 ? 3.781 1.554 -7.873 1.00 88.62 416 SER A CA 1
ATOM 3355 C C . SER A 1 416 ? 3.700 0.023 -7.900 1.00 88.62 416 SER A C 1
ATOM 3357 O O . SER A 1 416 ? 2.618 -0.556 -7.985 1.00 88.62 416 SER A O 1
ATOM 3359 N N . PRO A 1 417 ? 4.844 -0.676 -7.825 1.00 88.00 417 PRO A N 1
ATOM 3360 C CA . PRO A 1 417 ? 4.850 -2.125 -7.674 1.00 88.00 417 PRO A CA 1
ATOM 3361 C C . PRO A 1 417 ? 4.368 -2.541 -6.277 1.00 88.00 417 PRO A C 1
ATOM 3363 O O . PRO A 1 417 ? 4.545 -1.808 -5.305 1.00 88.00 417 PRO A O 1
ATOM 3366 N N . ILE A 1 418 ? 3.847 -3.766 -6.167 1.00 87.44 418 ILE A N 1
ATOM 3367 C CA . ILE A 1 418 ? 3.569 -4.384 -4.865 1.00 87.44 418 ILE A CA 1
ATOM 3368 C C . ILE A 1 418 ? 4.917 -4.707 -4.211 1.00 87.44 418 ILE A C 1
ATOM 3370 O O . ILE A 1 418 ? 5.588 -5.661 -4.604 1.00 87.44 418 ILE A O 1
ATOM 3374 N N . THR A 1 419 ? 5.322 -3.914 -3.222 1.00 80.00 419 THR A N 1
ATOM 3375 C CA . THR A 1 419 ? 6.606 -4.086 -2.519 1.00 80.00 419 THR A CA 1
ATOM 3376 C C . THR A 1 419 ? 6.472 -4.956 -1.272 1.00 80.00 419 THR A C 1
ATOM 3378 O O . THR A 1 419 ? 7.298 -5.831 -1.021 1.00 80.00 419 THR A O 1
ATOM 3381 N N . GLN A 1 420 ? 5.408 -4.745 -0.498 1.00 88.94 420 GLN A N 1
ATOM 3382 C CA . GLN A 1 420 ? 5.207 -5.362 0.810 1.00 88.94 420 GLN A CA 1
ATOM 3383 C C . GLN A 1 420 ? 3.950 -6.229 0.797 1.00 88.94 420 GLN A C 1
ATOM 3385 O O . GLN A 1 420 ? 2.833 -5.740 0.665 1.00 88.94 420 GLN A O 1
ATOM 3390 N N . ARG A 1 421 ? 4.110 -7.544 0.962 1.00 93.81 421 ARG A N 1
ATOM 3391 C CA . ARG A 1 421 ? 2.976 -8.488 0.953 1.00 93.81 421 ARG A CA 1
ATOM 3392 C C . ARG A 1 421 ? 2.048 -8.271 2.152 1.00 93.81 421 ARG A C 1
ATOM 3394 O O . ARG A 1 421 ? 0.829 -8.369 2.018 1.00 93.81 421 ARG A O 1
ATOM 3401 N N . TRP A 1 422 ? 2.618 -7.916 3.306 1.00 96.94 422 TRP A N 1
ATOM 3402 C CA . TRP A 1 422 ? 1.855 -7.632 4.521 1.00 96.94 422 TRP A CA 1
ATOM 3403 C C . TRP A 1 422 ? 0.967 -6.397 4.387 1.00 96.94 422 TRP A C 1
ATOM 3405 O O . TRP A 1 422 ? -0.104 -6.373 4.989 1.00 96.94 422 TRP A O 1
ATOM 3415 N N . SER A 1 423 ? 1.367 -5.390 3.602 1.00 96.44 423 SER A N 1
ATOM 3416 C CA . SER A 1 423 ? 0.646 -4.115 3.535 1.00 96.44 423 SER A CA 1
ATOM 3417 C C . SER A 1 423 ? -0.718 -4.289 2.873 1.00 96.44 423 SER A C 1
ATOM 3419 O O . SER A 1 423 ? -1.726 -3.852 3.427 1.00 96.44 423 SER A O 1
ATOM 3421 N N . LEU A 1 424 ? -0.776 -5.022 1.756 1.00 96.75 424 LEU A N 1
ATOM 3422 C CA . LEU A 1 424 ? -2.023 -5.331 1.058 1.00 96.75 424 LEU A CA 1
ATOM 3423 C C . LEU A 1 424 ? -2.934 -6.243 1.891 1.00 96.75 424 LEU A C 1
ATOM 3425 O O . LEU A 1 424 ? -4.136 -5.990 1.983 1.00 96.75 424 LEU A O 1
ATOM 3429 N N . GLY A 1 425 ? -2.361 -7.272 2.530 1.00 98.12 425 GLY A N 1
ATOM 3430 C CA . GLY A 1 425 ? -3.102 -8.183 3.407 1.00 98.12 425 GLY A CA 1
ATOM 3431 C C . GLY A 1 425 ? -3.702 -7.468 4.623 1.00 98.12 425 GLY A C 1
ATOM 3432 O O . GLY A 1 425 ? -4.883 -7.650 4.926 1.00 98.12 425 GLY A O 1
ATOM 3433 N N . LEU A 1 426 ? -2.923 -6.602 5.281 1.00 98.50 426 LEU A N 1
ATOM 3434 C CA . LEU A 1 426 ? -3.376 -5.770 6.399 1.00 98.50 426 LEU A CA 1
ATOM 3435 C C . LEU A 1 426 ? -4.455 -4.780 5.966 1.00 98.50 426 LEU A C 1
ATOM 3437 O O . LEU A 1 426 ? -5.499 -4.690 6.609 1.00 98.50 426 LEU A O 1
ATOM 3441 N N . PHE A 1 427 ? -4.217 -4.058 4.871 1.00 98.50 427 PHE A N 1
ATOM 3442 C CA . PHE A 1 427 ? -5.146 -3.053 4.369 1.00 98.50 427 PHE A CA 1
ATOM 3443 C C . PHE A 1 427 ? -6.505 -3.673 4.043 1.00 98.50 427 PHE A C 1
ATOM 3445 O O . PHE A 1 427 ? -7.535 -3.192 4.520 1.00 98.50 427 PHE A O 1
ATOM 3452 N N . ALA A 1 428 ? -6.511 -4.806 3.333 1.00 98.56 428 ALA A N 1
ATOM 3453 C CA . ALA A 1 428 ? -7.729 -5.567 3.089 1.00 98.56 428 ALA A CA 1
ATOM 3454 C C . ALA A 1 428 ? -8.398 -6.004 4.404 1.00 98.56 428 ALA A C 1
ATOM 3456 O O . ALA A 1 428 ? -9.597 -5.783 4.574 1.00 98.56 428 ALA A O 1
ATOM 3457 N N . ALA A 1 429 ? -7.652 -6.561 5.366 1.00 98.62 429 ALA A N 1
ATOM 3458 C CA . ALA A 1 429 ? -8.214 -6.973 6.654 1.00 98.62 429 ALA A CA 1
ATOM 3459 C C . ALA A 1 429 ? -8.893 -5.794 7.372 1.00 98.62 429 ALA A C 1
ATOM 3461 O O . ALA A 1 429 ? -10.047 -5.913 7.793 1.00 98.62 429 ALA A O 1
ATOM 3462 N N . CYS A 1 430 ? -8.234 -4.635 7.438 1.00 98.75 430 CYS A N 1
ATOM 3463 C CA . CYS A 1 430 ? -8.776 -3.422 8.045 1.00 98.75 430 CYS A CA 1
ATOM 3464 C C . CYS A 1 430 ? -10.062 -2.932 7.357 1.00 98.75 430 CYS A C 1
ATOM 3466 O O . CYS A 1 430 ? -11.019 -2.579 8.054 1.00 98.75 430 CYS A O 1
ATOM 3468 N N . LEU A 1 431 ? -10.136 -2.961 6.019 1.00 98.69 431 LEU A N 1
ATOM 3469 C CA . LEU A 1 431 ? -11.361 -2.619 5.280 1.00 98.69 431 LEU A CA 1
ATOM 3470 C C . LEU A 1 431 ? -12.529 -3.546 5.658 1.00 98.69 431 LEU A C 1
ATOM 3472 O O . LEU A 1 431 ? -13.647 -3.073 5.890 1.00 98.69 431 LEU A O 1
ATOM 3476 N N . PHE A 1 432 ? -12.278 -4.855 5.762 1.00 98.69 432 PHE A N 1
ATOM 3477 C CA . PHE A 1 432 ? -13.300 -5.836 6.141 1.00 98.69 432 PHE A CA 1
ATOM 3478 C C . PHE A 1 432 ? -13.727 -5.713 7.606 1.00 98.69 432 PHE A C 1
ATOM 3480 O O . PHE A 1 432 ? -14.919 -5.810 7.889 1.00 98.69 432 PHE A O 1
ATOM 3487 N N . PHE A 1 433 ? -12.809 -5.411 8.524 1.00 98.69 433 PHE A N 1
ATOM 3488 C CA . PHE A 1 433 ? -13.147 -5.087 9.913 1.00 98.69 433 PHE A CA 1
ATOM 3489 C C . PHE A 1 433 ? -14.052 -3.857 10.008 1.00 98.69 433 PHE A C 1
ATOM 3491 O O . PHE A 1 433 ? -15.105 -3.925 10.640 1.00 98.69 433 PHE A O 1
ATOM 3498 N N . ALA A 1 434 ? -13.692 -2.756 9.340 1.00 98.56 434 ALA A N 1
ATOM 3499 C CA . ALA A 1 434 ? -14.511 -1.545 9.328 1.00 98.56 434 ALA A CA 1
ATOM 3500 C C . ALA A 1 434 ? -15.908 -1.815 8.746 1.00 98.56 434 ALA A C 1
ATOM 3502 O O . ALA A 1 434 ? -16.912 -1.364 9.298 1.00 98.56 434 ALA A O 1
ATOM 3503 N N . ARG A 1 435 ? -15.990 -2.614 7.676 1.00 98.50 435 ARG A N 1
ATOM 3504 C CA . ARG A 1 435 ? -17.262 -3.060 7.093 1.00 98.50 435 ARG A CA 1
ATOM 3505 C C . ARG A 1 435 ? -18.071 -3.940 8.050 1.00 98.50 435 ARG A C 1
ATOM 3507 O O . ARG A 1 435 ? -19.280 -3.751 8.150 1.00 98.50 435 ARG A O 1
ATOM 3514 N N . ALA A 1 436 ? -17.438 -4.888 8.737 1.00 98.50 436 ALA A N 1
ATOM 3515 C CA . ALA A 1 436 ? -18.098 -5.791 9.679 1.00 98.50 436 ALA A CA 1
ATOM 3516 C C . ALA A 1 436 ? -18.653 -5.041 10.898 1.00 98.50 436 ALA A C 1
ATOM 3518 O O . ALA A 1 436 ? -19.769 -5.323 11.336 1.00 98.50 436 ALA A O 1
ATOM 3519 N N . VAL A 1 437 ? -17.905 -4.058 11.410 1.00 98.50 437 VAL A N 1
ATOM 3520 C CA . VAL A 1 437 ? -18.368 -3.167 12.484 1.00 98.50 437 VAL A CA 1
ATOM 3521 C C . VAL A 1 437 ? -19.495 -2.265 11.987 1.00 98.50 437 VAL A C 1
ATOM 3523 O O . VAL A 1 437 ? -20.556 -2.219 12.601 1.00 98.50 437 VAL A O 1
ATOM 3526 N N . GLY A 1 438 ? -19.331 -1.630 10.824 1.00 97.94 438 GLY A N 1
ATOM 3527 C CA . GLY A 1 438 ? -20.356 -0.758 10.244 1.00 97.94 438 GLY A CA 1
ATOM 3528 C C . GLY A 1 438 ? -21.661 -1.472 9.869 1.00 97.94 438 GLY A C 1
ATOM 3529 O O . GLY A 1 438 ? -22.708 -0.838 9.816 1.00 97.94 438 GLY A O 1
ATOM 3530 N N . ARG A 1 439 ? -21.622 -2.788 9.628 1.00 97.81 439 ARG A N 1
ATOM 3531 C CA . ARG A 1 439 ? -22.809 -3.636 9.405 1.00 97.81 439 ARG A CA 1
ATOM 3532 C C . ARG A 1 439 ? -23.374 -4.260 10.685 1.00 97.81 439 ARG A C 1
ATOM 3534 O O . ARG A 1 439 ? -24.373 -4.965 10.608 1.00 97.81 439 ARG A O 1
ATOM 3541 N N . GLY A 1 440 ? -22.723 -4.074 11.832 1.00 97.75 440 GLY A N 1
ATOM 3542 C CA . GLY A 1 440 ? -23.128 -4.679 13.103 1.00 97.75 440 GLY A CA 1
ATOM 3543 C C . GLY A 1 440 ? -22.875 -6.189 13.216 1.00 97.75 440 GLY A C 1
ATOM 3544 O O . GLY A 1 440 ? -23.262 -6.795 14.213 1.00 97.75 440 GLY A O 1
ATOM 3545 N N . THR A 1 441 ? -22.199 -6.819 12.247 1.00 97.88 441 THR A N 1
ATOM 3546 C CA . THR A 1 441 ? -21.813 -8.244 12.333 1.00 97.88 441 THR A CA 1
ATOM 3547 C C . THR A 1 441 ? -20.661 -8.474 13.312 1.00 97.88 441 THR A C 1
ATOM 3549 O O . THR A 1 441 ? -20.420 -9.600 13.748 1.00 97.88 441 THR A O 1
ATOM 3552 N N . MET A 1 442 ? -19.939 -7.406 13.655 1.00 97.81 442 MET A N 1
ATOM 3553 C CA . MET A 1 442 ? -18.915 -7.367 14.690 1.00 97.81 442 MET A CA 1
ATOM 3554 C C . MET A 1 442 ? -19.155 -6.143 15.577 1.00 97.81 442 MET A C 1
ATOM 3556 O O . MET A 1 442 ? -19.508 -5.081 15.077 1.00 97.81 442 MET A O 1
ATOM 3560 N N . ARG A 1 443 ? -18.966 -6.283 16.892 1.00 97.69 443 ARG A N 1
ATOM 3561 C CA . ARG A 1 443 ? -19.052 -5.157 17.831 1.00 97.69 443 ARG A CA 1
ATOM 3562 C C . ARG A 1 443 ? -17.668 -4.591 18.104 1.00 97.69 443 ARG A C 1
ATOM 3564 O O . ARG A 1 443 ? -16.697 -5.346 18.186 1.00 97.69 443 ARG A O 1
ATOM 3571 N N . LEU A 1 444 ? -17.599 -3.275 18.264 1.00 97.38 444 LEU A N 1
ATOM 3572 C CA . LEU A 1 444 ? -16.399 -2.606 18.736 1.00 97.38 444 LEU A CA 1
ATOM 3573 C C . LEU A 1 444 ? -16.161 -2.981 20.216 1.00 97.38 444 LEU A C 1
ATOM 3575 O O . LEU A 1 444 ? -17.129 -3.161 20.959 1.00 97.38 444 LEU A O 1
ATOM 3579 N N . PRO A 1 445 ? -14.906 -3.132 20.675 1.00 96.50 445 PRO A N 1
ATOM 3580 C CA . PRO A 1 445 ? -14.634 -3.320 22.096 1.00 96.50 445 PRO A CA 1
ATOM 3581 C C . PRO A 1 445 ? -15.230 -2.172 22.938 1.00 96.50 445 PRO A C 1
ATOM 3583 O O . PRO A 1 445 ? -15.084 -1.014 22.536 1.00 96.50 445 PRO A O 1
ATOM 3586 N N . PRO A 1 446 ? -15.842 -2.438 24.111 1.00 95.44 446 PRO A N 1
ATOM 3587 C CA . PRO A 1 446 ? -16.511 -1.399 24.909 1.00 95.44 446 PRO A CA 1
ATOM 3588 C C . PRO A 1 446 ? -15.600 -0.219 25.269 1.00 95.44 446 PRO A C 1
ATOM 3590 O O . PRO A 1 446 ? -16.014 0.935 25.285 1.00 95.44 446 PRO A O 1
ATOM 3593 N N . ASP A 1 447 ? -14.317 -0.491 25.507 1.00 95.00 447 ASP A N 1
ATOM 3594 C CA . ASP A 1 447 ? -13.313 0.524 25.812 1.00 95.00 447 ASP A CA 1
ATOM 3595 C C . ASP A 1 447 ? -12.954 1.430 24.623 1.00 95.00 447 ASP A C 1
ATOM 3597 O O . ASP A 1 447 ? -12.449 2.536 24.828 1.00 95.00 447 ASP A O 1
ATOM 3601 N N . MET A 1 448 ? -13.175 0.961 23.394 1.00 96.62 448 MET A N 1
ATOM 3602 C CA . MET A 1 448 ? -13.036 1.744 22.165 1.00 96.62 448 MET A CA 1
ATOM 3603 C C . MET A 1 448 ? -14.327 2.509 21.844 1.00 96.62 448 MET A C 1
ATOM 3605 O O . MET A 1 448 ? -14.249 3.646 21.383 1.00 96.62 448 MET A O 1
ATOM 3609 N N . GLU A 1 449 ? -15.495 1.931 22.126 1.00 97.06 449 GLU A N 1
ATOM 3610 C CA . GLU A 1 449 ? -16.794 2.617 22.024 1.00 97.06 449 GLU A CA 1
ATOM 3611 C C . GLU A 1 449 ? -16.810 3.869 22.917 1.00 97.06 449 GLU A C 1
ATOM 3613 O O . GLU A 1 449 ? -16.937 4.986 22.421 1.00 97.06 449 GLU A O 1
ATOM 3618 N N . LEU A 1 450 ? -16.503 3.698 24.207 1.00 95.62 450 LEU A N 1
ATOM 3619 C CA . LEU A 1 450 ? -16.439 4.789 25.187 1.00 95.62 450 LEU A CA 1
ATOM 3620 C C . LEU A 1 450 ? -15.388 5.854 24.849 1.00 95.62 450 LEU A C 1
ATOM 3622 O O . LEU A 1 450 ? -15.524 7.016 25.228 1.00 95.62 450 LEU A O 1
ATOM 3626 N N . GLU A 1 451 ? -14.285 5.474 24.199 1.00 95.19 451 GLU A N 1
ATOM 3627 C CA . GLU A 1 451 ? -13.288 6.444 23.738 1.00 95.19 451 GLU A CA 1
ATOM 3628 C C . GLU A 1 451 ? -13.836 7.285 22.582 1.00 95.19 451 GLU A C 1
ATOM 3630 O O . GLU A 1 451 ? -13.646 8.499 22.585 1.00 95.19 451 GLU A O 1
ATOM 3635 N N . ALA A 1 452 ? -14.538 6.665 21.630 1.00 96.19 452 ALA A N 1
ATOM 3636 C CA . ALA A 1 452 ? -15.162 7.377 20.521 1.00 96.19 452 ALA A CA 1
ATOM 3637 C C . ALA A 1 452 ? -16.256 8.344 21.012 1.00 96.19 452 ALA A C 1
ATOM 3639 O O . ALA A 1 452 ? -16.243 9.515 20.638 1.00 96.19 452 ALA A O 1
ATOM 3640 N N . GLU A 1 453 ? -17.120 7.903 21.930 1.00 96.44 453 GLU A N 1
ATOM 3641 C CA . GLU A 1 453 ? -18.206 8.722 22.499 1.00 96.44 453 GLU A CA 1
ATOM 3642 C C . GLU A 1 453 ? -17.701 10.004 23.188 1.00 96.44 453 GLU A C 1
ATOM 3644 O O . GLU A 1 453 ? -18.302 11.075 23.069 1.00 96.44 453 GLU A O 1
ATOM 3649 N N . LYS A 1 454 ? -16.541 9.945 23.857 1.00 95.50 454 LYS A N 1
ATOM 3650 C CA . LYS A 1 454 ? -15.908 11.127 24.478 1.00 95.50 454 LYS A CA 1
ATOM 3651 C C . LYS A 1 454 ? -15.523 12.216 23.482 1.00 95.50 454 LYS A C 1
ATOM 3653 O O . LYS A 1 454 ? -15.342 13.366 23.885 1.00 95.50 454 LYS A O 1
ATOM 3658 N N . HIS A 1 455 ? -15.314 11.853 22.221 1.00 94.06 455 HIS A N 1
ATOM 3659 C CA . HIS A 1 455 ? -14.977 12.793 21.159 1.00 94.06 455 HIS A CA 1
ATOM 3660 C C . HIS A 1 455 ? -16.191 13.243 20.351 1.00 94.06 455 HIS A C 1
ATOM 3662 O O . HIS A 1 455 ? -16.090 14.259 19.671 1.00 94.06 455 HIS A O 1
ATOM 3668 N N . ASP A 1 456 ? -17.313 12.531 20.439 1.00 93.31 456 ASP A N 1
ATOM 3669 C CA . ASP A 1 456 ? -18.565 12.919 19.784 1.00 93.31 456 ASP A CA 1
ATOM 3670 C C . ASP A 1 456 ? -19.357 13.958 20.585 1.00 93.31 456 ASP A C 1
ATOM 3672 O O . ASP A 1 456 ? -20.117 14.728 20.011 1.00 93.31 456 ASP A O 1
ATOM 3676 N N . THR A 1 457 ? -19.133 14.040 21.897 1.00 87.62 457 THR A N 1
ATOM 3677 C CA . THR A 1 457 ? -19.773 15.028 22.785 1.00 87.62 457 THR A CA 1
ATOM 3678 C C . THR A 1 457 ? -19.075 16.398 22.816 1.00 87.62 457 THR A C 1
ATOM 3680 O O . THR A 1 457 ? -19.526 17.289 23.533 1.00 87.62 457 THR A O 1
ATOM 3683 N N . LYS A 1 458 ? -17.985 16.582 22.054 1.00 73.62 458 LYS A N 1
ATOM 3684 C CA . LYS A 1 458 ? -17.172 17.813 21.982 1.00 73.62 458 LYS A CA 1
ATOM 3685 C C . LYS A 1 458 ? -17.120 18.392 20.568 1.00 73.62 458 LYS A C 1
ATOM 3687 O O . LYS A 1 458 ? -17.171 19.633 20.451 1.00 73.62 458 LYS A O 1
#

Foldseek 3Di:
DPLVVVAPPVLVVVLVVLLVVLLQLLLQQLQWDDDLATDTPSLVVLLVCVVVLCVVCVVVCVLLVNVVLVVLLVLLLVLLVLLCVVQVPDPSLNVRVSSLSSLLSSLLSVCLVSCLSPVLSQLSNLVSNLNSLVCCLPPNDCQNVVCLVVDDDDDPVCSVVCCVALVSVLVNLCSVLLSCLQNPVLNDDLCSLQVSLQVSLVSLLLSDLVSLLVNLLSVQLSVLSVQQPQALVSLLVCLVPVVVSVVVSVVSVVVSLVVLLVCLCVCVSHDVSVVLSCQQDVVHDDPVSNCCSQFVLLVLLVVQCVVQQASANHGQAAPPVCSVLVSCVVNNDPVVNVVVVVVQVVCVVVVHGDHSRDFAQQSVSCRHSHNSRNVSLVVVVVLLSCCSNQQCSLQSRRVSVNSSLVSVNVCRNRGHDDSGSSSSSNVSSVSSNSVSSSVVSRPDDPSSVVSNVVVNVD

=== Feature glossary ===
Annotated list of the representations used here:

Nearest PDB structures. The Foldseek neighbor list gives the closest experimentally determined structures in the PDB, ranked by structural alignment. TM-score near 1 means near-identical fold; near 0.3 means only rough topology match. This is how one finds what a novel AlphaFold prediction most resembles in the solved-structure universe.

Foldseek 3Di. Foldseek's 3Di representation compresses backbone geometry into a per-residue letter drawn from a learned twenty-state alphabet. It captures the tertiary interaction pattern around each residue — which residues are packed against it in space, regardless of where they are in sequence.

Radius of gyration, Cα contacts, bounding box. Radius of gyration (Rg) is the root-mean-square distance of Cα atoms from their centroid — a single number for overall size and compactness. A globular domain of N residues has Rg ≈ 2.2·N^0.38 Å; an extended or disordered chain has a much larger Rg. The Cα contact count is the number of residue pairs whose Cα atoms are within 8 Å and are more than four positions apart in sequence — a standard proxy for tertiary packing density. The bounding box is the smallest axis-aligned box enclosing all Cα atoms.

InterPro / GO / CATH / organism. The annotation block draws on four external resources. InterPro: which protein families and domains the sequence belongs to. GO: standardized terms for what the protein does, what process it participates in, and where in the cell it acts. CATH: which structural fold it has in the CATH hierarchy. Organism: the species of origin.

mmCIF coordinates. The mmCIF block holds the 3D Cartesian coordinates of each backbone atom (N, Cα, C, O) in ångströms. mmCIF is the PDB's canonical archive format — a tagged-loop text representation of the atomic model.

pLDDT. pLDDT is the predicted lDDT-Cα score: AlphaFold's confidence that the local environment of each residue (all inter-atomic distances within 15 Å) is correctly placed. It is a per-residue number between 0 and 100, with higher meaning more reliable.

Backbone torsions (φ/ψ). φ (phi) and ψ (psi) are the two rotatable backbone dihedrals per residue: φ is the C(i-1)–N–Cα–C torsion, ψ is the N–Cα–C–N(i+1) torsion, both in degrees on (−180°, 180°]. α-helical residues cluster near (−60°, −45°); β-strand residues near (−120°, +130°). A Ramachandran plot is simply a scatter of (φ, ψ) for every residue.

B-factor. For experimental (PDB) structures, the B-factor (temperature factor) quantifies the positional spread of each atom in the crystal — a combination of thermal vibration and static disorder — in units of Å². High B-factors mark flexible loops or poorly resolved regions; low B-factors mark the rigid, well-ordered core.

Secondary structure (3-state, P-SEA). SS3 is a coarse helix/strand/coil call (letters a/b/c) made by the P-SEA algorithm from inter-Cα distances and dihedrals. It is less detailed than DSSP but needs only Cα positions.

Predicted aligned error. Predicted aligned error is AlphaFold's pairwise confidence. Unlike pLDDT (per-residue), PAE is per-r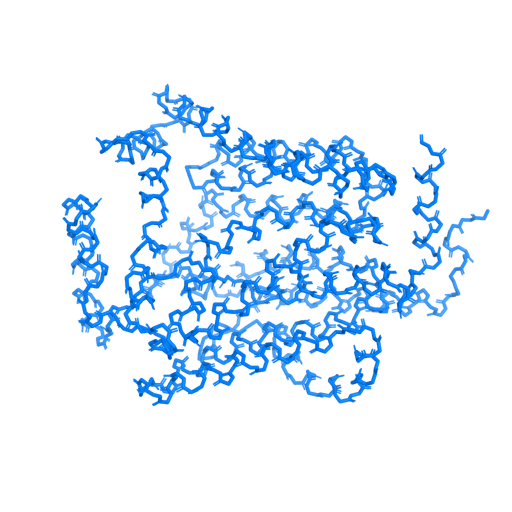esidue-pair and captures whether two parts of the structure are correctly placed relative to each other. Units are ångströms of expected positional error.

Solvent-accessible surface area. Solvent-accessible surface area (SASA) is the area in Å² traced out by the centre of a 1.4 Å probe sphere (a water molecule) rolled over the protein's van der Waals surface (Shrake–Rupley / Lee–Richards construction). Buried residues have near-zero SASA; fully exposed residues can exceed 200 Å². The total SASA scales roughly with the number of surface residues.

Secondary structure (8-state, DSSP). The SS8 string is DSSP's per-residue secondary-structure call. α-helix (H) means an i→i+4 H-bond ladder; β-strand (E) means the residue participates in a β-sheet; 3₁₀ (G) and π (I) are tighter and wider helices; T/S are turns/bends; '-' is loop.

Rendered structure images. Structure images are PyMOL renders from six orthogonal camera directions. Cartoon representation draws helices as coils and strands as arrows; sticks shows the backbone as bonds; surface shows the solvent-excluded envelope. Rainbow coloring maps sequence position to hue (blue→red, N→C); chain coloring assigns a distinct color per polypeptide.

Sequence. The amino-acid sequence is the protein's primary structure: the linear order of residues from the N-terminus to the C-terminus, written in one-letter code. Everything else here — the 3D coordinates, the secondary structure, the domain annotations — is ultimately a consequence of this string.

Contact-map, Ramachandran, and PAE plots. Three diagnostic plots accompany the record. The Cα contact map visualizes the tertiary structure as a 2D adjacency matrix (8 Å cutoff, sequence-local contacts suppressed). The Ramachandran plot shows the distribution of backbone (φ, ψ) torsions, with points in the α and β basins reflecting secondary structure content. The PAE plot shows AlphaFold's inter-residue confidence as a color matrix.